Protein 2GHJ (pdb70)

Radius of gyration: 25.52 Å; Cα contacts (8 Å, |Δi|>4): 376; chains: 4; bounding box: 61×66×70 Å

Solvent-accessible surface area: 22810 Å² total

Organism: Aquifex aeolicus (strain VF5) (NCBI:txid224324)

Foldseek 3Di:
DCQVDDPDPDPVSVVVNVVCVVVVVVVVVVVVVVVVVVVVLQVQLQVLCVVVPGGSVLLVVQLVLLPHDDDSVRLSVCPPDVVVNVVSSVSSVVSVPDD/DVVVVVVVVVCVVVVVVVVVCVVDDDDDVVVLQVLQQVLLVVVPDGSVLLLVLLCVVPDHDDSVVLSCCPPDVVVNVVSSVVSVVSVVVD/DLAPDDNDPDPCNVVVVVVVVVVVVVVVVVVVVVVVVVVVLQVQLQVLCVVVPDGSVLLVVLCVLLVHDDDSNRLSCCPPCVPVNVVSSVNSVVSPDDD/DVVVVVVVVVVCVVVVVVVVCVVDDDDDVVVLLVQLQVLLVVVPDGSVLQVVLVCVVPDDDDSVVLSCVVPCVPVNVVSSQVSCVSVPND

Sequence (378 aa):
LAKGYRGQRSRSYRRAKEAVRALYYQYRDRKLRKREFRRLWIARINAAVRAYGLNYSTFINGLKKAGIELDRKILADAVRDPQAFEQVVNKVKEALQVQSRSYRRAKEAVRALYYQYRDRKLRKREFRRLWIARINAAVRAYGLNYSTFINGLKKAGIELDRKILADAVRDPQAFEQVVNKVKEALQVQLAKGYRGQRSRSYRRAKEAVRALYYQYRDRKLRKREFRRLWIARINAAVRAYGLNYSTFINGLKKAGIELDRKILADAVRDPQAFEQVVNKVKEALQVQSRSYRRAKEAVRALYYQYRDRKLRKREFRRLWIARINAAVRAYGLNYSTFINGLKKAGIELDRKILADAVRDPQAFEQVVNKVKEALQVQ

InterPro domains:
  IPR005813 Large ribosomal subunit protein bL20 [MF_00382] (1-113)
  IPR005813 Large ribosomal subunit protein bL20 [PF00453] (4-106)
  IPR005813 Large ribosomal subunit protein bL20 [PR00062] (10-39)
  IPR005813 Large ribosomal subunit protein bL20 [PR00062] (40-69)
  IPR005813 Large ribosomal subunit protein bL20 [PR00062] (73-99)
  IPR005813 Large ribosomal subunit protein bL20 [PTHR10986] (2-115)
  IPR005813 Large ribosomal subunit protein bL20 [TIGR01032] (2-112)
  IPR005813 Large ribosomal subunit protein bL20 [cd07026] (5-109)
  IPR035566 Ribosomal protein bL20, C-terminal [G3DSA:1.10.1900.20] (54-118)
  IPR035566 Ribosomal protein bL20, C-terminal [SSF74731] (4-115)
  IPR049946 Large ribosomal subunit protein bL20, conserved site [PS00937] (52-68)

B-factor: mean 54.05, std 35.78, range [1.54, 199.48]

Nearest PDB structures (foldseek):
  2ghj-assembly2_B  TM=1.011E+00  e=3.343E-12  Aquifex aeolicus
  7rqa-assembly2_2U  TM=6.487E-01  e=1.430E-06  Thermus thermophilus HB8
  6spd-assembly1_Q  TM=6.937E-01  e=5.261E-06  Pseudomonas aeruginosa
  6zs9-assembly1_XR  TM=6.949E-01  e=4.581E-04  Homo sapiens
  7of7-assembly1_R  TM=6.935E-01  e=2.769E-03  Homo sapiens

Secondary structure (DSSP, 8-state):
--SSS-----HHHHHHHHH--HHHHHHHHHHHHHHHHHHHHHHHHHHHHHTTT--HHHHHHHHTTTT----HHHHH---S-HHHHHHHHHHHHHHHS--/-HHHHHHHHH--HHHHHHHHHTTT----HHHHHHHHHHHHHTTT--HHHHHHHHTTTSS---HHHHH---S-HHHHHHHHHHHHHHHHT-/--SSS---SSHHHHHHHHH--HHHHHHHHHHHHHHHHHHHHHHHHHHHHTTTT--HHHHHHHHHHTT----HHHHH---S-HHHHHHHHHHHHHHH---/-HHHHHHHHH--HHHHHHHHHHHH----HHHHHHHHHHHHHTTT--HHHHHHHHGGGSSPPPHHHHH---S-HHHHHHHHHHHHHHHS--

Structure (mmCIF, N/CA/C/O backbone):
data_2GHJ
#
_entry.id   2GHJ
#
_cell.length_a   44.914
_cell.length_b   45.217
_cell.length_c   67.060
_cell.angle_alpha   104.06
_cell.angle_beta   106.20
_cell.angle_gamma   97.76
#
_symmetry.space_group_name_H-M   'P 1'
#
loop_
_entity.id
_entity.type
_entity.pdbx_description
1 polymer '50S ribosomal protein L20'
2 non-polymer 'SULFATE ION'
3 water water
#
loop_
_atom_site.group_PDB
_atom_site.id
_atom_site.type_symbol
_atom_site.label_atom_id
_atom_site.label_alt_id
_atom_site.label_comp_id
_atom_site.label_asym_id
_atom_site.label_entity_id
_atom_site.label_seq_id
_atom_site.pdbx_PDB_ins_code
_atom_site.Cartn_x
_atom_site.Cartn_y
_atom_site.Cartn_z
_atom_site.occupancy
_atom_site.B_iso_or_equiv
_atom_site.auth_seq_id
_atom_site.auth_comp_id
_atom_site.auth_asym_id
_atom_site.auth_atom_id
_atom_site.pdbx_PDB_model_num
ATOM 1 N N . LEU A 1 18 ? 52.483 41.679 0.765 1.00 108.89 18 LEU A N 1
ATOM 2 C CA . LEU A 1 18 ? 51.621 40.487 0.516 1.00 108.89 18 LEU A CA 1
ATOM 3 C C . LEU A 1 18 ? 50.907 40.078 1.796 1.00 108.89 18 LEU A C 1
ATOM 4 O O . LEU A 1 18 ? 51.538 39.658 2.769 1.00 108.89 18 LEU A O 1
ATOM 9 N N . ALA A 1 19 ? 49.587 40.205 1.798 1.00 113.54 19 ALA A N 1
ATOM 10 C CA . ALA A 1 19 ? 48.817 39.848 2.973 1.00 113.54 19 ALA A CA 1
ATOM 11 C C . ALA A 1 19 ? 47.454 39.289 2.605 1.00 113.54 19 ALA A C 1
ATOM 12 O O . ALA A 1 19 ? 46.746 38.767 3.455 1.00 113.54 19 ALA A O 1
ATOM 14 N N . LYS A 1 20 ? 47.084 39.395 1.335 1.00 133.06 20 LYS A N 1
ATOM 15 C CA . LYS A 1 20 ? 45.789 38.892 0.897 1.00 133.06 20 LYS A CA 1
ATOM 16 C C . LYS A 1 20 ? 45.963 37.895 -0.245 1.00 133.06 20 LYS A C 1
ATOM 17 O O . LYS A 1 20 ? 45.076 37.089 -0.529 1.00 133.06 20 LYS A O 1
ATOM 23 N N . GLY A 1 21 ? 47.117 37.955 -0.897 1.00 73.75 21 GLY A N 1
ATOM 24 C CA . GLY A 1 21 ? 47.395 37.029 -1.973 1.00 73.75 21 GLY A CA 1
ATOM 25 C C . GLY A 1 21 ? 48.015 35.780 -1.376 1.00 73.75 21 GLY A C 1
ATOM 26 O O . GLY A 1 21 ? 47.586 34.664 -1.669 1.00 73.75 21 GLY A O 1
ATOM 27 N N . TYR A 1 22 ? 49.020 35.974 -0.523 1.00 129.36 22 TYR A N 1
ATOM 28 C CA . TYR A 1 22 ? 49.712 34.870 0.138 1.00 129.36 22 TYR A CA 1
ATOM 29 C C . TYR A 1 22 ? 50.230 35.319 1.507 1.00 129.36 22 TYR A C 1
ATOM 30 O O . TYR A 1 22 ? 50.338 36.516 1.771 1.00 129.36 22 TYR A O 1
ATOM 39 N N . ARG A 1 23 ? 50.545 34.352 2.367 1.00 187.69 23 ARG A N 1
ATOM 40 C CA . ARG A 1 23 ? 51.056 34.615 3.714 1.00 187.69 23 ARG A CA 1
ATOM 41 C C . ARG A 1 23 ? 50.013 35.337 4.569 1.00 187.69 23 ARG A C 1
ATOM 42 O O . ARG A 1 23 ? 49.840 36.553 4.460 1.00 187.69 23 ARG A O 1
ATOM 50 N N . GLY A 1 24 ? 49.329 34.582 5.425 1.00 114.63 24 GLY A N 1
ATOM 51 C CA . GLY A 1 24 ? 48.303 35.160 6.277 1.00 114.63 24 GLY A CA 1
ATOM 52 C C . GLY A 1 24 ? 48.824 35.831 7.532 1.00 114.63 24 GLY A C 1
ATOM 53 O O . GLY A 1 24 ? 48.846 35.225 8.605 1.00 114.63 24 GLY A O 1
ATOM 54 N N . GLN A 1 25 ? 49.232 37.090 7.397 1.00 194.85 25 GLN A N 1
ATOM 55 C CA . GLN A 1 25 ? 49.760 37.872 8.512 1.00 194.85 25 GLN A CA 1
ATOM 56 C C . GLN A 1 25 ? 48.919 37.735 9.782 1.00 194.85 25 GLN A C 1
ATOM 57 O O . GLN A 1 25 ? 47.719 37.474 9.718 1.00 194.85 25 GLN A O 1
ATOM 63 N N . ARG A 1 26 ? 49.561 37.906 10.935 1.00 128.01 26 ARG A N 1
ATOM 64 C CA . ARG A 1 26 ? 48.870 37.852 12.220 1.00 128.01 26 ARG A CA 1
ATOM 65 C C . ARG A 1 26 ? 48.482 39.302 12.487 1.00 128.01 26 ARG A C 1
ATOM 66 O O . ARG A 1 26 ? 48.078 39.676 13.590 1.00 128.01 26 ARG A O 1
ATOM 74 N N . SER A 1 27 ? 48.627 40.100 11.433 1.00 114.50 27 SER A N 1
ATOM 75 C CA . SER A 1 27 ? 48.328 41.526 11.425 1.00 114.50 27 SER A CA 1
ATOM 76 C C . SER A 1 27 ? 46.885 41.812 11.834 1.00 114.50 27 SER A C 1
ATOM 77 O O . SER A 1 27 ? 45.992 40.988 11.641 1.00 114.50 27 SER A O 1
ATOM 80 N N . ARG A 1 28 ? 46.667 42.990 12.404 1.00 93.95 28 ARG A N 1
ATOM 81 C CA . ARG A 1 28 ? 45.341 43.405 12.849 1.00 93.95 28 ARG A CA 1
ATOM 82 C C . ARG A 1 28 ? 44.464 43.746 11.645 1.00 93.95 28 ARG A C 1
ATOM 83 O O . ARG A 1 28 ? 43.263 43.464 11.626 1.00 93.95 28 ARG A O 1
ATOM 91 N N . SER A 1 29 ? 45.086 44.358 10.643 1.00 99.27 29 SER A N 1
ATOM 92 C CA . SER A 1 29 ? 44.400 44.758 9.425 1.00 99.27 29 SER A CA 1
ATOM 93 C C . SER A 1 29 ? 44.080 43.548 8.556 1.00 99.27 29 SER A C 1
ATOM 94 O O . SER A 1 29 ? 43.011 43.471 7.951 1.00 99.27 29 SER A O 1
ATOM 97 N N . TYR A 1 30 ? 45.017 42.607 8.498 1.00 80.43 30 TYR A N 1
ATOM 98 C CA . TYR A 1 30 ? 44.852 41.390 7.708 1.00 80.43 30 TYR A CA 1
ATOM 99 C C . TYR A 1 30 ? 43.527 40.711 8.022 1.00 80.43 30 TYR A C 1
ATOM 100 O O . TYR A 1 30 ? 42.679 40.545 7.145 1.00 80.43 30 TYR A O 1
ATOM 109 N N . ARG A 1 31 ? 43.370 40.313 9.280 1.00 59.04 31 ARG A N 1
ATOM 110 C CA . ARG A 1 31 ? 42.169 39.630 9.755 1.00 58.24 31 ARG A CA 1
ATOM 111 C C . ARG A 1 31 ? 40.886 40.268 9.224 1.00 55.94 31 ARG A C 1
ATOM 112 O O . ARG A 1 31 ? 39.921 39.572 8.916 1.00 55.78 31 ARG A O 1
ATOM 120 N N . ARG A 1 32 ? 40.890 41.591 9.102 1.00 72.00 32 ARG A N 1
ATOM 121 C CA . ARG A 1 32 ? 39.722 42.322 8.619 1.00 69.27 32 ARG A CA 1
ATOM 122 C C . ARG A 1 32 ? 39.527 42.203 7.104 1.00 66.65 32 ARG A C 1
ATOM 123 O O . ARG A 1 32 ? 38.414 41.963 6.637 1.00 65.81 32 ARG A O 1
ATOM 131 N N . ALA A 1 33 ? 40.611 42.374 6.347 1.00 51.21 33 ALA A N 1
ATOM 132 C CA . ALA A 1 33 ? 40.568 42.284 4.890 1.00 50.05 33 ALA A CA 1
ATOM 133 C C . ALA A 1 33 ? 40.179 40.878 4.438 1.00 48.31 33 ALA A C 1
ATOM 134 O O . ALA A 1 33 ? 39.349 40.714 3.540 1.00 46.17 33 ALA A O 1
ATOM 136 N N . LYS A 1 34 ? 40.779 39.866 5.056 1.00 36.71 34 LYS A N 1
ATOM 137 C CA . LYS A 1 34 ? 40.455 38.497 4.701 1.00 35.83 34 LYS A CA 1
ATOM 138 C C . LYS A 1 34 ? 38.972 38.239 4.925 1.00 35.16 34 LYS A C 1
ATOM 139 O O . LYS A 1 34 ? 38.334 37.561 4.125 1.00 36.47 34 LYS A O 1
ATOM 145 N N . GLU A 1 35 ? 38.422 38.779 6.007 1.00 33.67 35 GLU A N 1
ATOM 146 C CA . GLU A 1 35 ? 37.003 38.601 6.311 1.00 32.38 35 GLU A CA 1
ATOM 147 C C . GLU A 1 35 ? 36.133 39.189 5.198 1.00 29.37 35 GLU A C 1
ATOM 148 O O . GLU A 1 35 ? 35.084 38.641 4.855 1.00 27.49 35 GLU A O 1
ATOM 154 N N . ALA A 1 36 ? 36.568 40.315 4.645 1.00 25.71 36 ALA A N 1
ATOM 155 C CA . ALA A 1 36 ? 35.852 40.961 3.555 1.00 23.81 36 ALA A CA 1
ATOM 156 C C . ALA A 1 36 ? 35.918 40.060 2.291 1.00 22.43 36 ALA A C 1
ATOM 157 O O . ALA A 1 36 ? 34.919 39.867 1.587 1.00 20.68 36 ALA A O 1
ATOM 159 N N . VAL A 1 37 ? 37.106 39.522 2.018 1.00 18.90 37 VAL A N 1
ATOM 160 C CA . VAL A 1 37 ? 37.319 38.642 0.885 1.00 20.13 37 VAL A CA 1
ATOM 161 C C . VAL A 1 37 ? 36.405 37.421 0.999 1.00 21.84 37 VAL A C 1
ATOM 162 O O . VAL A 1 37 ? 35.803 36.973 0.016 1.00 21.89 37 VAL A O 1
ATOM 174 N N . ARG A 1 39 ? 33.558 37.234 2.522 1.00 34.01 39 ARG A N 1
ATOM 175 C CA . ARG A 1 39 ? 32.163 37.600 2.337 1.00 34.84 39 ARG A CA 1
ATOM 176 C C . ARG A 1 39 ? 31.856 37.873 0.864 1.00 35.33 39 ARG A C 1
ATOM 177 O O . ARG A 1 39 ? 30.726 37.681 0.422 1.00 35.90 39 ARG A O 1
ATOM 185 N N . ALA A 1 40 ? 32.850 38.313 0.097 1.00 34.92 40 ALA A N 1
ATOM 186 C CA . ALA A 1 40 ? 32.608 38.549 -1.321 1.00 33.12 40 ALA A CA 1
ATOM 187 C C . ALA A 1 40 ? 32.356 37.175 -1.906 1.00 33.29 40 ALA A C 1
ATOM 188 O O . ALA A 1 40 ? 31.316 36.934 -2.511 1.00 33.38 40 ALA A O 1
ATOM 190 N N . LEU A 1 41 ? 33.313 36.273 -1.688 1.00 27.52 41 LEU A N 1
ATOM 191 C CA . LEU A 1 41 ? 33.233 34.902 -2.183 1.00 23.62 41 LEU A CA 1
ATOM 192 C C . LEU A 1 41 ? 31.894 34.228 -1.904 1.00 23.85 41 LEU A C 1
ATOM 193 O O . LEU A 1 41 ? 31.271 33.713 -2.824 1.00 25.06 41 LEU A O 1
ATOM 198 N N . TYR A 1 42 ? 31.445 34.235 -0.653 1.00 24.14 42 TYR A N 1
ATOM 199 C CA . TYR A 1 42 ? 30.182 33.597 -0.294 1.00 27.05 42 TYR A CA 1
ATOM 200 C C . TYR A 1 42 ? 28.971 34.120 -1.050 1.00 30.06 42 TYR A C 1
ATOM 201 O O . TYR A 1 42 ? 28.237 33.355 -1.690 1.00 31.39 42 TYR A O 1
ATOM 210 N N . TYR A 1 43 ? 28.744 35.422 -0.960 1.00 32.03 43 TYR A N 1
ATOM 211 C CA . TYR A 1 43 ? 27.596 36.010 -1.625 1.00 34.96 43 TYR A CA 1
ATOM 212 C C . TYR A 1 43 ? 27.564 35.709 -3.110 1.00 34.07 43 TYR A C 1
ATOM 213 O O . TYR A 1 43 ? 26.525 35.335 -3.637 1.00 35.54 43 TYR A O 1
ATOM 222 N N . GLN A 1 44 ? 28.697 35.837 -3.781 1.00 35.47 44 GLN A N 1
ATOM 223 C CA . GLN A 1 44 ? 28.743 35.531 -5.200 1.00 36.34 44 GLN A CA 1
ATOM 224 C C . GLN A 1 44 ? 28.423 34.052 -5.445 1.00 37.37 44 GLN A C 1
ATOM 225 O O . GLN A 1 44 ? 27.497 33.720 -6.179 1.00 37.94 44 GLN A O 1
ATOM 231 N N . TYR A 1 45 ? 29.188 33.166 -4.827 1.00 29.56 45 TYR A N 1
ATOM 232 C CA . TYR A 1 45 ? 28.960 31.742 -4.981 1.00 30.21 45 TYR A CA 1
ATOM 233 C C . TYR A 1 45 ? 27.484 31.374 -4.833 1.00 32.44 45 TYR A C 1
ATOM 234 O O . TYR A 1 45 ? 26.972 30.523 -5.541 1.00 32.71 45 TYR A O 1
ATOM 243 N N . ARG A 1 46 ? 26.799 32.019 -3.904 1.00 37.06 46 ARG A N 1
ATOM 244 C CA . ARG A 1 46 ? 25.398 31.718 -3.653 1.00 39.95 46 ARG A CA 1
ATOM 245 C C . ARG A 1 46 ? 24.474 32.201 -4.759 1.00 39.79 46 ARG A C 1
ATOM 246 O O . ARG A 1 46 ? 23.514 31.529 -5.116 1.00 39.03 46 ARG A O 1
ATOM 254 N N . ASP A 1 47 ? 24.751 33.382 -5.291 1.00 46.20 47 ASP A N 1
ATOM 255 C CA . ASP A 1 47 ? 23.923 33.919 -6.354 1.00 47.90 47 ASP A CA 1
ATOM 256 C C . ASP A 1 47 ? 24.044 33.021 -7.568 1.00 48.24 47 ASP A C 1
ATOM 257 O O . ASP A 1 47 ? 23.065 32.774 -8.268 1.00 48.20 47 ASP A O 1
ATOM 262 N N . ARG A 1 48 ? 25.251 32.526 -7.805 1.00 47.02 48 ARG A N 1
ATOM 263 C CA . ARG A 1 48 ? 25.490 31.667 -8.940 1.00 45.80 48 ARG A CA 1
ATOM 264 C C . ARG A 1 48 ? 24.617 30.425 -8.822 1.00 44.58 48 ARG A C 1
ATOM 265 O O . ARG A 1 48 ? 23.821 30.130 -9.705 1.00 45.17 48 ARG A O 1
ATOM 273 N N . LYS A 1 49 ? 24.757 29.709 -7.714 1.00 35.66 49 LYS A N 1
ATOM 274 C CA . LYS A 1 49 ? 23.999 28.487 -7.480 1.00 33.90 49 LYS A CA 1
ATOM 275 C C . LYS A 1 49 ? 22.484 28.669 -7.557 1.00 33.45 49 LYS A C 1
ATOM 276 O O . LYS A 1 49 ? 21.782 27.832 -8.121 1.00 33.66 49 LYS A O 1
ATOM 282 N N . LEU A 1 50 ? 21.981 29.746 -6.968 1.00 46.86 50 LEU A N 1
ATOM 283 C CA . LEU A 1 50 ? 20.548 30.007 -6.978 1.00 47.08 50 LEU A CA 1
ATOM 284 C C . LEU A 1 50 ? 20.053 30.390 -8.362 1.00 48.56 50 LEU A C 1
ATOM 285 O O . LEU A 1 50 ? 18.974 29.974 -8.775 1.00 49.04 50 LEU A O 1
ATOM 290 N N . ARG A 1 51 ? 20.837 31.191 -9.072 1.00 43.98 51 ARG A N 1
ATOM 291 C CA . ARG A 1 51 ? 20.476 31.602 -10.422 1.00 44.29 51 ARG A CA 1
ATO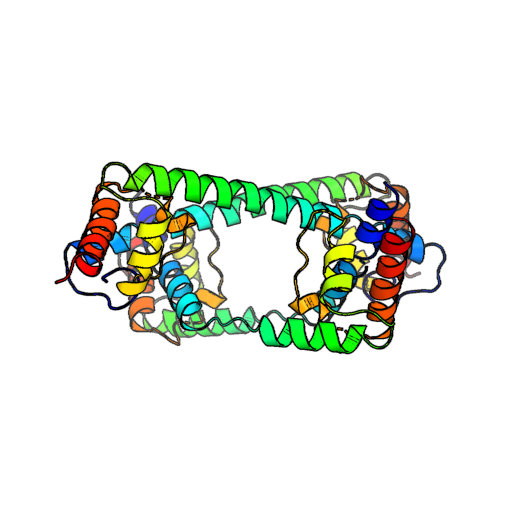M 292 C C . ARG A 1 51 ? 20.385 30.336 -11.272 1.00 44.66 51 ARG A C 1
ATOM 293 O O . ARG A 1 51 ? 19.454 30.150 -12.050 1.00 44.87 51 ARG A O 1
ATOM 301 N N . LYS A 1 52 ? 21.365 29.461 -11.081 1.00 23.97 52 LYS A N 1
ATOM 302 C CA . LYS A 1 52 ? 21.467 28.194 -11.789 1.00 25.11 52 LYS A CA 1
ATOM 303 C C . LYS A 1 52 ? 20.347 27.221 -11.425 1.00 25.26 52 LYS A C 1
ATOM 304 O O . LYS A 1 52 ? 20.033 26.314 -12.187 1.00 25.68 52 LYS A O 1
ATOM 310 N N . ARG A 1 53 ? 19.749 27.401 -10.262 1.00 29.26 53 ARG A N 1
ATOM 311 C CA . ARG A 1 53 ? 18.689 26.515 -9.845 1.00 31.54 53 ARG A CA 1
ATOM 312 C C . ARG A 1 53 ? 17.414 26.962 -10.530 1.00 31.93 53 ARG A C 1
ATOM 313 O O . ARG A 1 53 ? 16.588 26.135 -10.910 1.00 31.05 53 ARG A O 1
ATOM 321 N N . GLU A 1 54 ? 17.255 28.275 -10.679 1.00 56.27 54 GLU A N 1
ATOM 322 C CA . GLU A 1 54 ? 16.075 28.839 -11.324 1.00 56.38 54 GLU A CA 1
ATOM 323 C C . GLU A 1 54 ? 15.942 28.329 -12.763 1.00 55.70 54 GLU A C 1
ATOM 324 O O . GLU A 1 54 ? 14.833 28.039 -13.213 1.00 56.74 54 GLU A O 1
ATOM 330 N N . PHE A 1 55 ? 17.071 28.225 -13.473 1.00 37.86 55 PHE A N 1
ATOM 331 C CA . PHE A 1 55 ? 17.098 27.750 -14.851 1.00 36.14 55 PHE A CA 1
ATOM 332 C C . PHE A 1 55 ? 16.769 26.275 -14.967 1.00 36.38 55 PHE A C 1
ATOM 333 O O . PHE A 1 55 ? 15.833 25.897 -15.670 1.00 38.51 55 PHE A O 1
ATOM 341 N N . ARG A 1 56 ? 17.542 25.438 -14.291 1.00 39.24 56 ARG A N 1
ATOM 342 C CA . ARG A 1 56 ? 17.298 24.005 -14.314 1.00 39.85 56 ARG A CA 1
ATOM 343 C C . ARG A 1 56 ? 15.805 23.787 -14.059 1.00 39.30 56 ARG A C 1
ATOM 344 O O . ARG A 1 56 ? 15.207 22.842 -14.560 1.00 39.16 56 ARG A O 1
ATOM 352 N N . ARG A 1 57 ? 15.202 24.681 -13.281 1.00 43.24 57 ARG A N 1
ATOM 353 C CA . ARG A 1 57 ? 13.783 24.585 -12.971 1.00 42.11 57 ARG A CA 1
ATOM 354 C C . ARG A 1 57 ? 12.924 24.795 -14.206 1.00 40.40 57 ARG A C 1
ATOM 355 O O . ARG A 1 57 ? 11.996 24.035 -14.440 1.00 39.83 57 ARG A O 1
ATOM 363 N N . LEU A 1 58 ? 13.222 25.824 -14.991 1.00 53.09 58 LEU A N 1
ATOM 364 C CA . LEU A 1 58 ? 12.441 26.093 -16.192 1.00 51.76 58 LEU A CA 1
ATOM 365 C C . LEU A 1 58 ? 12.713 25.066 -17.276 1.00 51.08 58 LEU A C 1
ATOM 366 O O . LEU A 1 58 ? 11.822 24.697 -18.028 1.00 50.62 58 LEU A O 1
ATOM 371 N N . TRP A 1 59 ? 13.952 24.610 -17.354 1.00 32.82 59 TRP A N 1
ATOM 372 C CA . TRP A 1 59 ? 14.329 23.628 -18.349 1.00 31.34 59 TRP A CA 1
ATOM 373 C C . TRP A 1 59 ? 13.468 22.387 -18.286 1.00 29.97 59 TRP A C 1
ATOM 374 O O . TRP A 1 59 ? 13.072 21.836 -19.308 1.00 29.41 59 TRP A O 1
ATOM 385 N N . ILE A 1 60 ? 13.204 21.934 -17.075 1.00 41.39 60 ILE A N 1
ATOM 386 C CA . ILE A 1 60 ? 12.427 20.734 -16.890 1.00 41.46 60 ILE A CA 1
ATOM 387 C C . ILE A 1 60 ? 10.938 21.011 -17.062 1.00 41.66 60 ILE A C 1
ATOM 388 O O . ILE A 1 60 ? 10.216 20.197 -17.624 1.00 41.34 60 ILE A O 1
ATOM 393 N N . ALA A 1 61 ? 10.492 22.176 -16.604 1.00 38.60 61 ALA A N 1
ATOM 394 C CA . ALA A 1 61 ? 9.088 22.565 -16.720 1.00 38.40 61 ALA A CA 1
ATOM 395 C C . ALA A 1 61 ? 8.712 22.641 -18.197 1.00 38.89 61 ALA A C 1
ATOM 396 O O . ALA A 1 61 ? 7.646 22.196 -18.612 1.00 39.34 61 ALA A O 1
ATOM 398 N N . ARG A 1 62 ? 9.603 23.228 -18.979 1.00 37.99 62 ARG A N 1
ATOM 399 C CA . ARG A 1 62 ? 9.399 23.380 -20.403 1.00 39.01 62 ARG A CA 1
ATOM 400 C C . ARG A 1 62 ? 9.484 22.046 -21.153 1.00 39.57 62 ARG A C 1
ATOM 401 O O . ARG A 1 62 ? 8.627 21.760 -21.980 1.00 41.13 62 ARG A O 1
ATOM 409 N N . ILE A 1 63 ? 10.512 21.242 -20.882 1.00 31.15 63 ILE A N 1
ATOM 410 C CA . ILE A 1 63 ? 10.662 19.950 -21.546 1.00 29.62 63 ILE A CA 1
ATOM 411 C C . ILE A 1 63 ? 9.466 19.031 -21.278 1.00 30.51 63 ILE A C 1
ATOM 412 O O . ILE A 1 63 ? 8.947 18.408 -22.196 1.00 30.87 63 ILE A O 1
ATOM 417 N N . ASN A 1 64 ? 9.033 18.944 -20.026 1.00 37.60 64 ASN A N 1
ATOM 418 C CA . ASN A 1 64 ? 7.883 18.111 -19.666 1.00 37.98 64 ASN A CA 1
ATOM 419 C C . ASN A 1 64 ? 6.694 18.560 -20.529 1.00 38.80 64 ASN A C 1
ATOM 420 O O . ASN A 1 64 ? 6.080 17.760 -21.232 1.00 41.05 64 ASN A O 1
ATOM 425 N N . ALA A 1 65 ? 6.398 19.852 -20.474 1.00 32.62 65 ALA A N 1
ATOM 426 C CA . ALA A 1 65 ? 5.312 20.479 -21.226 1.00 32.75 65 ALA A CA 1
ATOM 427 C C . ALA A 1 65 ? 5.358 20.229 -22.737 1.00 33.34 65 ALA A C 1
ATOM 428 O O . ALA A 1 65 ? 4.330 20.209 -23.411 1.00 33.59 65 ALA A O 1
ATOM 430 N N . ALA A 1 66 ? 6.558 20.060 -23.266 1.00 36.00 66 ALA A N 1
ATOM 431 C CA . ALA A 1 66 ? 6.729 19.841 -24.685 1.00 35.44 66 ALA A CA 1
ATOM 432 C C . ALA A 1 66 ? 6.379 18.420 -25.111 1.00 35.77 66 ALA A C 1
ATOM 433 O O . ALA A 1 66 ? 5.753 18.217 -26.151 1.00 34.24 66 ALA A O 1
ATOM 435 N N . VAL A 1 67 ? 6.775 17.434 -24.315 1.00 27.04 67 VAL A N 1
ATOM 436 C CA . VAL A 1 67 ? 6.483 16.056 -24.672 1.00 25.33 67 VAL A CA 1
ATOM 437 C C . VAL A 1 67 ? 5.093 15.605 -24.246 1.00 27.64 67 VAL A C 1
ATOM 438 O O . VAL A 1 67 ? 4.722 14.460 -24.463 1.00 26.51 67 VAL A O 1
ATOM 442 N N . ARG A 1 68 ? 4.320 16.498 -23.642 1.00 43.39 68 ARG A N 1
ATOM 443 C CA . ARG A 1 68 ? 2.975 16.142 -23.212 1.00 45.89 68 ARG A CA 1
ATOM 444 C C . ARG A 1 68 ? 2.161 15.742 -24.443 1.00 45.94 68 ARG A C 1
ATOM 445 O O . ARG A 1 68 ? 1.676 14.612 -24.538 1.00 47.36 68 ARG A O 1
ATOM 453 N N . ALA A 1 69 ? 2.027 16.666 -25.389 1.00 38.80 69 ALA A N 1
ATOM 454 C CA . ALA A 1 69 ? 1.280 16.408 -26.615 1.00 37.54 69 ALA A CA 1
ATOM 455 C C . ALA A 1 69 ? 1.769 15.171 -27.368 1.00 37.16 69 ALA A C 1
ATOM 456 O O . ALA A 1 69 ? 1.094 14.682 -28.273 1.00 37.90 69 ALA A O 1
ATOM 458 N N . TYR A 1 70 ? 2.942 14.665 -27.014 1.00 34.24 70 TYR A N 1
ATOM 459 C CA . TYR A 1 70 ? 3.451 13.492 -27.698 1.00 32.65 70 TYR A CA 1
ATOM 460 C C . TYR A 1 70 ? 3.279 12.204 -26.890 1.00 33.61 70 TYR A C 1
ATOM 461 O O . TYR A 1 70 ? 3.817 11.153 -27.269 1.00 34.58 70 TYR A O 1
ATOM 470 N N . GLY A 1 71 ? 2.538 12.282 -25.783 1.00 38.04 71 GLY A N 1
ATOM 471 C CA . GLY A 1 71 ? 2.315 11.108 -24.948 1.00 39.36 71 GLY A CA 1
ATOM 472 C C . GLY A 1 71 ? 3.504 10.741 -24.078 1.00 40.25 71 GLY A C 1
ATOM 473 O O . GLY A 1 71 ? 3.865 9.570 -23.931 1.00 38.77 71 GLY A O 1
ATOM 474 N N . LEU A 1 72 ? 4.116 11.762 -23.492 1.00 46.51 72 LEU A N 1
ATOM 475 C CA . LEU A 1 72 ? 5.277 11.573 -22.643 1.00 46.86 72 LEU A CA 1
ATOM 476 C C . LEU A 1 72 ? 5.368 12.666 -21.592 1.00 46.57 72 LEU A C 1
ATOM 477 O O . LEU A 1 72 ? 4.659 13.671 -21.662 1.00 45.69 72 LEU A O 1
ATOM 482 N N . ASN A 1 73 ? 6.223 12.433 -20.599 1.00 26.83 73 ASN A N 1
ATOM 483 C CA . ASN A 1 73 ? 6.483 13.402 -19.536 1.00 27.70 73 ASN A CA 1
ATOM 484 C C . ASN A 1 73 ? 7.998 13.441 -19.393 1.00 27.55 73 ASN A C 1
ATOM 485 O O . ASN A 1 73 ? 8.696 12.513 -19.827 1.00 28.85 73 ASN A O 1
ATOM 490 N N . TYR A 1 74 ? 8.501 14.519 -18.808 1.00 31.34 74 TYR A N 1
ATOM 491 C CA . TYR A 1 74 ? 9.931 14.705 -18.639 1.00 33.02 74 TYR A CA 1
ATOM 492 C C . TYR A 1 74 ? 10.680 13.443 -18.230 1.00 32.91 74 TYR A C 1
ATOM 493 O O . TYR A 1 74 ? 11.753 13.144 -18.765 1.00 33.82 74 TYR A O 1
ATOM 502 N N . SER A 1 75 ? 10.110 12.704 -17.286 1.00 32.78 75 SER A N 1
ATOM 503 C CA . SER A 1 75 ? 10.726 11.477 -16.767 1.00 32.23 75 SER A CA 1
ATOM 504 C C . SER A 1 75 ? 10.957 10.396 -17.812 1.00 31.07 75 SER A C 1
ATOM 505 O O . SER A 1 75 ? 12.045 9.830 -17.890 1.00 31.04 75 SER A O 1
ATOM 508 N N . THR A 1 76 ? 9.939 10.123 -18.621 1.00 48.81 76 THR A N 1
ATOM 509 C CA . THR A 1 76 ? 10.027 9.099 -19.657 1.00 47.86 76 THR A CA 1
ATOM 510 C C . THR A 1 76 ? 10.891 9.515 -20.848 1.00 46.56 76 THR A C 1
ATOM 511 O O . THR A 1 76 ? 11.507 8.673 -21.497 1.00 46.04 76 THR A O 1
ATOM 515 N N . PHE A 1 77 ? 10.927 10.812 -21.134 1.00 21.07 77 PHE A N 1
ATOM 516 C CA . PHE A 1 77 ? 11.705 11.335 -22.254 1.00 20.78 77 PHE A CA 1
ATOM 517 C C . PHE A 1 77 ? 13.198 11.220 -21.968 1.00 21.91 77 PHE A C 1
ATOM 518 O O . PHE A 1 77 ? 14.023 11.033 -22.872 1.00 19.75 77 PHE A O 1
ATOM 526 N N . ILE A 1 78 ? 13.542 11.330 -20.696 1.00 35.18 78 ILE A N 1
ATOM 527 C CA . ILE A 1 78 ? 14.929 11.247 -20.301 1.00 36.58 78 ILE A CA 1
ATOM 528 C C . ILE A 1 78 ? 15.390 9.807 -20.265 1.00 38.00 78 ILE A C 1
ATOM 529 O O . ILE A 1 78 ? 16.356 9.440 -20.931 1.00 37.61 78 ILE A O 1
ATOM 534 N N . ASN A 1 79 ? 14.699 8.981 -19.497 1.00 58.02 79 ASN A N 1
ATOM 535 C CA . ASN A 1 79 ? 15.090 7.587 -19.415 1.00 60.84 79 ASN A CA 1
ATOM 536 C C . ASN A 1 79 ? 14.937 6.870 -20.755 1.00 61.02 79 ASN A C 1
ATOM 537 O O . ASN A 1 79 ? 15.294 5.700 -20.882 1.00 61.08 79 ASN A O 1
ATOM 542 N N . GLY A 1 80 ? 14.417 7.586 -21.752 1.00 40.06 80 GLY A N 1
ATOM 543 C CA . GLY A 1 80 ? 14.249 7.021 -23.080 1.00 38.17 80 GLY A CA 1
ATOM 544 C C . GLY A 1 80 ? 15.400 7.487 -23.952 1.00 38.19 80 GLY A C 1
ATOM 545 O O . GLY A 1 80 ? 15.963 6.724 -24.741 1.00 37.08 80 GLY A O 1
ATOM 546 N N . LEU A 1 81 ? 15.754 8.759 -23.802 1.00 29.26 81 LEU A N 1
ATOM 547 C CA . LEU A 1 81 ? 16.858 9.337 -24.554 1.00 31.29 81 LEU A CA 1
ATOM 548 C C . LEU A 1 81 ? 18.149 8.570 -24.302 1.00 32.12 81 LEU A C 1
ATOM 549 O O . LEU A 1 81 ? 18.954 8.377 -25.213 1.00 32.25 81 LEU A O 1
ATOM 554 N N . LYS A 1 82 ? 18.334 8.150 -23.052 1.00 60.79 82 LYS A N 1
ATOM 555 C CA . LYS A 1 82 ? 19.528 7.424 -22.627 1.00 63.35 82 LYS A CA 1
ATOM 556 C C . LYS A 1 82 ? 19.662 6.023 -23.195 1.00 63.41 82 LYS A C 1
ATOM 557 O O . LYS A 1 82 ? 20.770 5.520 -23.366 1.00 63.60 82 LYS A O 1
ATOM 563 N N . LYS A 1 83 ? 18.533 5.395 -23.492 1.00 69.35 83 LYS A N 1
ATOM 564 C CA . LYS A 1 83 ? 18.549 4.047 -24.037 1.00 69.34 83 LYS A CA 1
ATOM 565 C C . LYS A 1 83 ? 18.587 4.081 -25.555 1.00 70.13 83 LYS A C 1
ATOM 566 O O . LYS A 1 83 ? 18.512 3.049 -26.214 1.00 71.12 83 LYS A O 1
ATOM 572 N N . ALA A 1 84 ? 18.714 5.282 -26.104 1.00 53.79 84 ALA A N 1
ATOM 573 C CA . ALA A 1 84 ? 18.772 5.463 -27.547 1.00 53.36 84 ALA A CA 1
ATOM 574 C C . ALA A 1 84 ? 20.150 5.979 -27.944 1.00 53.25 84 ALA A C 1
ATOM 575 O O . ALA A 1 84 ? 20.462 6.094 -29.133 1.00 52.21 84 ALA A O 1
ATOM 577 N N . GLY A 1 85 ? 20.966 6.291 -26.936 1.00 67.82 85 GLY A N 1
ATOM 578 C CA . GLY A 1 85 ? 22.309 6.793 -27.179 1.00 68.17 85 GLY A CA 1
ATOM 579 C C . GLY A 1 85 ? 22.376 8.248 -27.616 1.00 68.72 85 GLY A C 1
ATOM 580 O O . GLY A 1 85 ? 23.245 8.631 -28.405 1.00 69.93 85 GLY A O 1
ATOM 581 N N . ILE A 1 86 ? 21.455 9.059 -27.109 1.00 61.79 86 ILE A N 1
ATOM 582 C CA . ILE A 1 86 ? 21.416 10.472 -27.446 1.00 60.26 86 ILE A CA 1
ATOM 583 C C . ILE A 1 86 ? 21.933 11.255 -26.256 1.00 59.32 86 ILE A C 1
ATOM 584 O O . ILE A 1 86 ? 21.337 11.245 -25.177 1.00 60.14 86 ILE A O 1
ATOM 589 N N . GLU A 1 87 ? 23.051 11.935 -26.470 1.00 58.25 87 GLU A N 1
ATOM 590 C CA . GLU A 1 87 ? 23.703 12.696 -25.425 1.00 56.24 87 GLU A CA 1
ATOM 591 C C . GLU A 1 87 ? 23.473 14.198 -25.520 1.00 53.81 87 GLU A C 1
ATOM 592 O O . GLU A 1 87 ? 24.316 14.918 -26.051 1.00 52.51 87 GLU A O 1
ATOM 598 N N . LEU A 1 88 ? 22.350 14.679 -24.995 1.00 39.42 88 LEU A N 1
ATOM 599 C CA . LEU A 1 88 ? 22.068 16.108 -25.039 1.00 39.43 88 LEU A CA 1
ATOM 600 C C . LEU A 1 88 ? 21.624 16.663 -23.680 1.00 40.69 88 LEU A C 1
ATOM 601 O O . LEU A 1 88 ? 20.915 15.999 -22.917 1.00 41.32 88 LEU A O 1
ATOM 606 N N . ASP A 1 89 ? 22.052 17.890 -23.386 1.00 39.01 89 ASP A N 1
ATOM 607 C CA . ASP A 1 89 ? 21.719 18.564 -22.128 1.00 40.43 89 ASP A CA 1
ATOM 608 C C . ASP A 1 89 ? 20.343 19.221 -22.124 1.00 40.91 89 ASP A C 1
ATOM 609 O O . ASP A 1 89 ? 19.808 19.605 -23.165 1.00 40.53 89 ASP A O 1
ATOM 614 N N . ARG A 1 90 ? 19.794 19.369 -20.926 1.00 28.68 90 ARG A N 1
ATOM 615 C CA . ARG A 1 90 ? 18.501 20.011 -20.724 1.00 28.48 90 ARG A CA 1
ATOM 616 C C . ARG A 1 90 ? 18.454 21.433 -21.311 1.00 27.19 90 ARG A C 1
ATOM 617 O O . ARG A 1 90 ? 17.402 21.893 -21.765 1.00 24.94 90 ARG A O 1
ATOM 625 N N . LYS A 1 91 ? 19.573 22.149 -21.293 1.00 58.99 91 LYS A N 1
ATOM 626 C CA . LYS A 1 91 ? 19.540 23.492 -21.849 1.00 58.93 91 LYS A CA 1
ATOM 627 C C . LYS A 1 91 ? 19.460 23.395 -23.357 1.00 56.47 91 LYS A C 1
ATOM 628 O O . LYS A 1 91 ? 18.884 24.266 -24.005 1.00 57.07 91 LYS A O 1
ATOM 634 N N . ILE A 1 92 ? 20.024 22.327 -23.916 1.00 30.02 92 ILE A N 1
ATOM 635 C CA . ILE A 1 92 ? 19.959 22.130 -25.358 1.00 24.86 92 ILE A CA 1
ATOM 636 C C . ILE A 1 92 ? 18.546 21.636 -25.662 1.00 20.93 92 ILE A C 1
ATOM 637 O O . ILE A 1 92 ? 17.883 22.184 -26.546 1.00 17.14 92 ILE A O 1
ATOM 642 N N . LEU A 1 93 ? 18.070 20.631 -24.920 1.00 16.67 93 LEU A N 1
ATOM 643 C CA . LEU A 1 93 ? 16.705 20.138 -25.122 1.00 16.68 93 LEU A CA 1
ATOM 644 C C . LEU A 1 93 ? 15.703 21.298 -25.119 1.00 16.69 93 LEU A C 1
ATOM 645 O O . LEU A 1 93 ? 15.053 21.593 -26.117 1.00 16.81 93 LEU A O 1
ATOM 650 N N . ALA A 1 94 ? 15.593 21.961 -23.984 1.00 24.50 94 ALA A N 1
ATOM 651 C CA . ALA A 1 94 ? 14.675 23.074 -23.842 1.00 23.17 94 ALA A CA 1
ATOM 652 C C . ALA A 1 94 ? 14.778 24.114 -24.952 1.00 23.96 94 ALA A C 1
ATOM 653 O O . ALA A 1 94 ? 13.763 24.668 -25.369 1.00 25.50 94 ALA A O 1
ATOM 655 N N . ASP A 1 95 ? 15.995 24.379 -25.429 1.00 17.24 95 ASP A N 1
ATOM 656 C CA . ASP A 1 95 ? 16.210 25.398 -26.454 1.00 16.80 95 ASP A CA 1
ATOM 657 C C . ASP A 1 95 ? 15.620 25.019 -27.783 1.00 17.96 95 ASP A C 1
ATOM 658 O O . ASP A 1 95 ? 14.921 25.816 -28.418 1.00 17.49 95 ASP A O 1
ATOM 671 N N . ALA A 1 97 ? 13.278 22.884 -28.524 1.00 32.10 97 ALA A N 1
ATOM 672 C CA . ALA A 1 97 ? 11.829 22.857 -28.526 1.00 32.92 97 ALA A CA 1
ATOM 673 C C . ALA A 1 97 ? 11.183 24.166 -28.988 1.00 32.77 97 ALA A C 1
ATOM 674 O O . ALA A 1 97 ? 10.022 24.181 -29.379 1.00 34.39 97 ALA A O 1
ATOM 676 N N . VAL A 1 98 ? 11.921 25.265 -28.939 1.00 21.05 98 VAL A N 1
ATOM 677 C CA . VAL A 1 98 ? 11.362 26.543 -29.357 1.00 21.23 98 VAL A CA 1
ATOM 678 C C . VAL A 1 98 ? 12.091 27.104 -30.569 1.00 21.89 98 VAL A C 1
ATOM 679 O O . VAL A 1 98 ? 11.515 27.872 -31.345 1.00 21.27 98 VAL A O 1
ATOM 683 N N . ARG A 1 99 ? 13.354 26.723 -30.739 1.00 23.50 99 ARG A N 1
ATOM 684 C CA . ARG A 1 99 ? 14.133 27.208 -31.877 1.00 25.40 99 ARG A CA 1
ATOM 685 C C . ARG A 1 99 ? 13.819 26.449 -33.166 1.00 26.01 99 ARG A C 1
ATOM 686 O O . ARG A 1 99 ? 13.664 27.060 -34.230 1.00 26.98 99 ARG A O 1
ATOM 694 N N . ASP A 1 100 ? 13.713 25.125 -33.060 1.00 36.66 100 ASP A N 1
ATOM 695 C CA . ASP A 1 100 ? 13.428 24.277 -34.213 1.00 34.74 100 ASP A CA 1
ATOM 696 C C . ASP A 1 100 ? 12.493 23.130 -33.809 1.00 32.56 100 ASP A C 1
ATOM 697 O O . ASP A 1 100 ? 12.923 21.991 -33.617 1.00 28.70 100 ASP A O 1
ATOM 702 N N . PRO A 1 101 ? 11.191 23.426 -33.684 1.00 23.01 101 PRO A N 1
ATOM 703 C CA . PRO A 1 101 ? 10.140 22.483 -33.305 1.00 24.39 101 PRO A CA 1
ATOM 704 C C . PRO A 1 101 ? 10.088 21.172 -34.088 1.00 25.76 101 PRO A C 1
ATOM 705 O O . PRO A 1 101 ? 9.803 20.120 -33.509 1.00 25.96 101 PRO A O 1
ATOM 709 N N . GLN A 1 102 ? 10.344 21.217 -35.395 1.00 32.34 102 GLN A N 1
ATOM 710 C CA . GLN A 1 102 ? 10.297 19.982 -36.164 1.00 35.04 102 GLN A CA 1
ATOM 711 C C . GLN A 1 102 ? 11.487 19.074 -35.871 1.00 34.76 102 GLN A C 1
ATOM 712 O O . GLN A 1 102 ? 11.330 17.850 -35.784 1.00 33.53 102 GLN A O 1
ATOM 718 N N . ALA A 1 103 ? 12.668 19.663 -35.694 1.00 30.12 103 ALA A N 1
ATOM 719 C CA . ALA A 1 103 ? 13.839 18.864 -35.370 1.00 30.89 103 ALA A CA 1
ATOM 720 C C . ALA A 1 103 ? 13.600 18.208 -34.002 1.00 32.36 103 ALA A C 1
ATOM 721 O O . ALA A 1 103 ? 13.912 17.037 -33.792 1.00 32.37 103 ALA A O 1
ATOM 723 N N . PHE A 1 104 ? 13.029 18.971 -33.074 1.00 35.67 104 PHE A N 1
ATOM 724 C CA . PHE A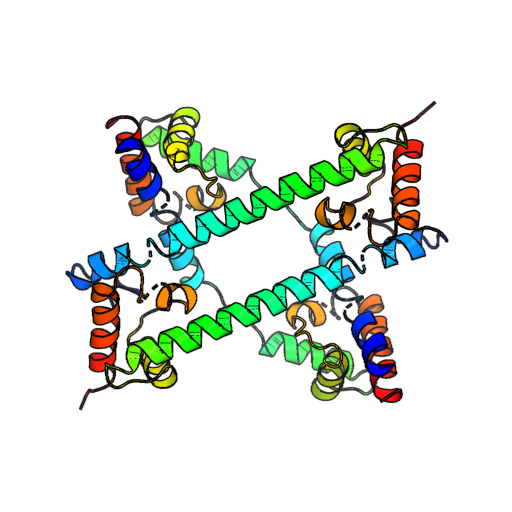 1 104 ? 12.734 18.472 -31.735 1.00 36.44 104 PHE A CA 1
ATOM 725 C C . PHE A 1 104 ? 11.843 17.222 -31.836 1.00 37.72 104 PHE A C 1
ATOM 726 O O . PHE A 1 104 ? 12.013 16.246 -31.090 1.00 36.76 104 PHE A O 1
ATOM 734 N N . GLU A 1 105 ? 10.904 17.260 -32.779 1.00 26.46 105 GLU A N 1
ATOM 735 C CA . GLU A 1 105 ? 9.965 16.162 -33.016 1.00 29.14 105 GLU A CA 1
ATOM 736 C C . GLU A 1 105 ? 10.703 14.873 -33.361 1.00 29.17 105 GLU A C 1
ATOM 737 O O . GLU A 1 105 ? 10.332 13.791 -32.891 1.00 28.19 105 GLU A O 1
ATOM 743 N N . GLN A 1 106 ? 11.756 15.001 -34.169 1.00 32.90 106 GLN A N 1
ATOM 744 C CA . GLN A 1 106 ? 12.576 13.857 -34.570 1.00 34.51 106 GLN A CA 1
ATOM 745 C C . GLN A 1 106 ? 13.129 13.107 -33.354 1.00 34.75 106 GLN A C 1
ATOM 746 O O . GLN A 1 106 ? 12.882 11.907 -33.198 1.00 35.25 106 GLN A O 1
ATOM 752 N N . VAL A 1 107 ? 13.866 13.817 -32.494 1.00 52.28 107 VAL A N 1
ATOM 753 C CA . VAL A 1 107 ? 14.439 13.224 -31.276 1.00 51.22 107 VAL A CA 1
ATOM 754 C C . VAL A 1 107 ? 13.375 12.434 -30.510 1.00 51.05 107 VAL A C 1
ATOM 755 O O . VAL A 1 107 ? 13.624 11.321 -30.056 1.00 49.57 107 VAL A O 1
ATOM 759 N N . VAL A 1 108 ? 12.193 13.026 -30.365 1.00 29.83 108 VAL A N 1
ATOM 760 C CA . VAL A 1 108 ? 11.081 12.366 -29.687 1.00 30.67 108 VAL A CA 1
ATOM 761 C C . VAL A 1 108 ? 10.747 11.035 -30.398 1.00 31.68 108 VAL A C 1
ATOM 762 O O . VAL A 1 108 ? 10.695 9.975 -29.762 1.00 30.24 108 VAL A O 1
ATOM 766 N N . ASN A 1 109 ? 10.532 11.089 -31.714 1.00 37.66 109 ASN A N 1
ATOM 767 C CA . ASN A 1 109 ? 10.230 9.879 -32.479 1.00 38.17 109 ASN A CA 1
ATOM 768 C C . ASN A 1 109 ? 11.327 8.822 -32.309 1.00 39.84 109 ASN A C 1
ATOM 769 O O . ASN A 1 109 ? 11.040 7.646 -32.090 1.00 39.62 109 ASN A O 1
ATOM 774 N N . LYS A 1 110 ? 12.581 9.253 -32.400 1.00 46.74 110 LYS A N 1
ATOM 775 C CA . LYS A 1 110 ? 13.714 8.352 -32.263 1.00 48.16 110 LYS A CA 1
ATOM 776 C C . LYS A 1 110 ? 13.735 7.763 -30.858 1.00 49.24 110 LYS A C 1
ATOM 777 O O . LYS A 1 110 ? 14.363 6.736 -30.604 1.00 49.48 110 LYS A O 1
ATOM 783 N N . VAL A 1 111 ? 13.037 8.421 -29.941 1.00 45.64 111 VAL A N 1
ATOM 784 C CA . VAL A 1 111 ? 12.966 7.938 -28.570 1.00 46.17 111 VAL A CA 1
ATOM 785 C C . VAL A 1 111 ? 11.737 7.048 -28.411 1.00 47.73 111 VAL A C 1
ATOM 786 O O . VAL A 1 111 ? 11.806 6.032 -27.728 1.00 48.33 111 VAL A O 1
ATOM 790 N N . LYS A 1 112 ? 10.616 7.410 -29.035 1.00 38.98 112 LYS A N 1
ATOM 791 C CA . LYS A 1 112 ? 9.423 6.569 -28.940 1.00 40.97 112 LYS A CA 1
ATOM 792 C C . LYS A 1 112 ? 9.739 5.219 -29.590 1.00 42.98 112 LYS A C 1
ATOM 793 O O . LYS A 1 112 ? 9.211 4.175 -29.179 1.00 42.71 112 LYS A O 1
ATOM 799 N N . GLU A 1 113 ? 10.608 5.252 -30.603 1.00 60.02 113 GLU A N 1
ATOM 800 C CA . GLU A 1 113 ? 11.029 4.046 -31.309 1.00 62.01 113 GLU A CA 1
ATOM 801 C C . GLU A 1 113 ? 11.881 3.181 -30.405 1.00 64.02 113 GLU A C 1
ATOM 802 O O . GLU A 1 113 ? 11.690 1.974 -30.322 1.00 64.97 113 GLU A O 1
ATOM 808 N N . ALA A 1 114 ? 12.831 3.806 -29.729 1.00 77.27 114 ALA A N 1
ATOM 809 C CA . ALA A 1 114 ? 13.711 3.079 -28.833 1.00 79.69 114 ALA A CA 1
ATOM 810 C C . ALA A 1 114 ? 12.928 2.471 -27.665 1.00 81.88 114 ALA A C 1
ATOM 811 O O . ALA A 1 114 ? 13.253 1.385 -27.187 1.00 82.59 114 ALA A O 1
ATOM 813 N N . LEU A 1 115 ? 11.887 3.171 -27.223 1.00 46.13 115 LEU A N 1
ATOM 814 C CA . LEU A 1 115 ? 11.067 2.721 -26.106 1.00 48.63 115 LEU A CA 1
ATOM 815 C C . LEU A 1 115 ? 10.082 1.628 -26.500 1.00 51.56 115 LEU A C 1
ATOM 816 O O . LEU A 1 115 ? 10.144 0.518 -25.985 1.00 51.33 115 LEU A O 1
ATOM 821 N N . GLN A 1 116 ? 9.162 1.951 -27.403 1.00 105.54 116 GLN A N 1
ATOM 822 C CA . GLN A 1 116 ? 8.158 0.991 -27.851 1.00 110.06 116 GLN A CA 1
ATOM 823 C C . GLN A 1 116 ? 8.785 -0.042 -28.782 1.00 112.51 116 GLN A C 1
ATOM 824 O O . GLN A 1 116 ? 8.889 0.171 -29.991 1.00 113.55 116 GLN A O 1
ATOM 830 N N . VAL A 1 117 ? 9.204 -1.162 -28.197 1.00 194.82 117 VAL A N 1
ATOM 831 C CA . VAL A 1 117 ? 9.844 -2.240 -28.943 1.00 197.16 117 VAL A CA 1
ATOM 832 C C . VAL A 1 117 ? 9.524 -3.628 -28.379 1.00 198.48 117 VAL A C 1
ATOM 833 O O . VAL A 1 117 ? 10.076 -4.029 -27.354 1.00 198.72 117 VAL A O 1
ATOM 837 N N . GLN A 1 118 ? 8.633 -4.357 -29.047 1.00 180.22 118 GLN A N 1
ATOM 838 C CA . GLN A 1 118 ? 8.278 -5.710 -28.621 1.00 180.22 118 GLN A CA 1
ATOM 839 C C . GLN A 1 118 ? 8.160 -6.639 -29.829 1.00 180.22 118 GLN A C 1
ATOM 840 O O . GLN A 1 118 ? 9.114 -7.412 -30.064 1.00 71.02 118 GLN A O 1
ATOM 847 N N . SER B 1 27 ? 23.953 39.338 -43.534 1.00 33.96 27 SER B N 1
ATOM 848 C CA . SER B 1 27 ? 25.372 39.567 -43.960 1.00 35.75 27 SER B CA 1
ATOM 849 C C . SER B 1 27 ? 26.073 38.220 -44.209 1.00 35.60 27 SER B C 1
ATOM 850 O O . SER B 1 27 ? 26.297 37.438 -43.277 1.00 34.76 27 SER B O 1
ATOM 853 N N . ARG B 1 28 ? 26.414 37.952 -45.468 1.00 53.65 28 ARG B N 1
ATOM 854 C CA . ARG B 1 28 ? 27.073 36.698 -45.807 1.00 54.39 28 ARG B CA 1
ATOM 855 C C . ARG B 1 28 ? 28.348 36.478 -44.994 1.00 53.82 28 ARG B C 1
ATOM 856 O O . ARG B 1 28 ? 28.517 35.430 -44.364 1.00 53.99 28 ARG B O 1
ATOM 864 N N . SER B 1 29 ? 29.239 37.459 -44.997 1.00 58.68 29 SER B N 1
ATOM 865 C CA . SER B 1 29 ? 30.468 37.343 -44.230 1.00 57.78 29 SER B CA 1
ATOM 866 C C . SER B 1 29 ? 30.146 36.932 -42.780 1.00 57.22 29 SER B C 1
ATOM 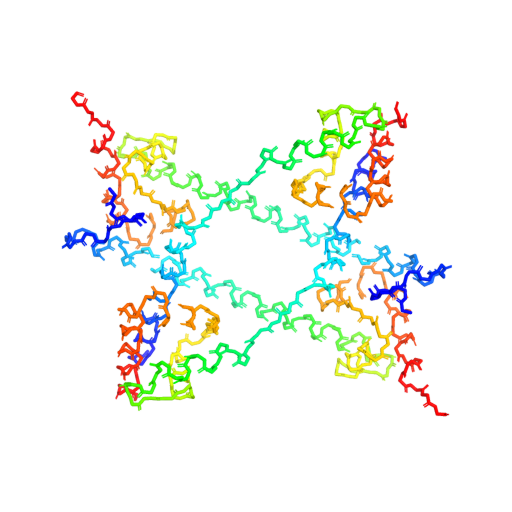867 O O . SER B 1 29 ? 30.734 35.981 -42.248 1.00 58.05 29 SER B O 1
ATOM 870 N N . TYR B 1 30 ? 29.202 37.645 -42.157 1.00 40.25 30 TYR B N 1
ATOM 871 C CA . TYR B 1 30 ? 28.803 37.380 -40.769 1.00 38.74 30 TYR B CA 1
ATOM 872 C C . TYR B 1 30 ? 28.341 35.956 -40.508 1.00 37.70 30 TYR B C 1
ATOM 873 O O . TYR B 1 30 ? 28.721 35.353 -39.503 1.00 38.40 30 TYR B O 1
ATOM 882 N N . ARG B 1 31 ? 27.501 35.423 -41.386 1.00 38.80 31 ARG B N 1
ATOM 883 C CA . ARG B 1 31 ? 27.015 34.070 -41.172 1.00 39.21 31 ARG B CA 1
ATOM 884 C C . ARG B 1 31 ? 28.149 33.068 -41.296 1.00 37.25 31 ARG B C 1
ATOM 885 O O . ARG B 1 31 ? 28.228 32.101 -40.537 1.00 36.01 31 ARG B O 1
ATOM 893 N N . ARG B 1 32 ? 29.038 33.320 -42.248 1.00 51.68 32 ARG B N 1
ATOM 894 C CA . ARG B 1 32 ? 30.166 32.437 -42.489 1.00 50.78 32 ARG B CA 1
ATOM 895 C C . ARG B 1 32 ? 31.014 32.246 -41.243 1.00 48.12 32 ARG B C 1
ATOM 896 O O . ARG B 1 32 ? 31.340 31.120 -40.878 1.00 47.37 32 ARG B O 1
ATOM 904 N N . ALA B 1 33 ? 31.349 33.351 -40.586 1.00 37.37 33 ALA B N 1
ATOM 905 C CA . ALA B 1 33 ? 32.137 33.320 -39.350 1.00 34.34 33 ALA B CA 1
ATOM 906 C C . ALA B 1 33 ? 31.362 32.630 -38.223 1.00 32.83 33 ALA B C 1
ATOM 907 O O . ALA B 1 33 ? 31.934 31.947 -37.374 1.00 32.45 33 ALA B O 1
ATOM 909 N N . LYS B 1 34 ? 30.052 32.829 -38.225 1.00 23.41 34 LYS B N 1
ATOM 910 C CA . LYS B 1 34 ? 29.174 32.244 -37.224 1.00 23.32 34 LYS B CA 1
ATOM 911 C C . LYS B 1 34 ? 29.154 30.725 -37.360 1.00 23.37 34 LYS B C 1
ATOM 912 O O . LYS B 1 34 ? 29.171 29.997 -36.359 1.00 22.60 34 LYS B O 1
ATOM 918 N N . GLU B 1 35 ? 29.124 30.266 -38.612 1.00 32.74 35 GLU B N 1
ATOM 919 C CA . GLU B 1 35 ? 29.097 28.844 -38.929 1.00 33.73 35 GLU B CA 1
ATOM 920 C C . GLU B 1 35 ? 30.402 28.199 -38.489 1.00 31.82 35 GLU B C 1
ATOM 921 O O . GLU B 1 35 ? 30.421 27.059 -38.023 1.00 31.75 35 GLU B O 1
ATOM 927 N N . ALA B 1 36 ? 31.492 28.941 -38.643 1.00 28.27 36 ALA B N 1
ATOM 928 C CA . ALA B 1 36 ? 32.794 28.451 -38.241 1.00 26.34 36 ALA B CA 1
ATOM 929 C C . ALA B 1 36 ? 32.750 28.281 -36.730 1.00 25.97 36 ALA B C 1
ATOM 930 O O . ALA B 1 36 ? 33.110 27.225 -36.200 1.00 24.89 36 ALA B O 1
ATOM 932 N N . VAL B 1 37 ? 32.287 29.321 -36.045 1.00 20.95 37 VAL B N 1
ATOM 933 C CA . VAL B 1 37 ? 32.193 29.277 -34.598 1.00 20.98 37 VAL B CA 1
ATOM 934 C C . VAL B 1 37 ? 31.303 28.101 -34.170 1.00 21.60 37 VAL B C 1
ATOM 935 O O . VAL B 1 37 ? 31.609 27.396 -33.184 1.00 20.78 37 VAL B O 1
ATOM 947 N N . ARG B 1 39 ? 30.836 25.230 -35.594 1.00 22.10 39 ARG B N 1
ATOM 948 C CA . ARG B 1 39 ? 31.489 23.933 -35.711 1.00 23.94 39 ARG B CA 1
ATOM 949 C C . ARG B 1 39 ? 32.563 23.704 -34.631 1.00 23.13 39 ARG B C 1
ATOM 950 O O . ARG B 1 39 ? 32.777 22.573 -34.160 1.00 22.70 39 ARG B O 1
ATOM 958 N N . ALA B 1 40 ? 33.217 24.777 -34.214 1.00 37.69 40 ALA B N 1
ATOM 959 C CA . ALA B 1 40 ? 34.237 24.658 -33.192 1.00 35.82 40 ALA B CA 1
ATOM 960 C C . ALA B 1 40 ? 33.592 24.237 -31.872 1.00 36.22 40 ALA B C 1
ATOM 961 O O . ALA B 1 40 ? 34.084 23.340 -31.180 1.00 34.09 40 ALA B O 1
ATOM 963 N N . LEU B 1 41 ? 32.474 24.877 -31.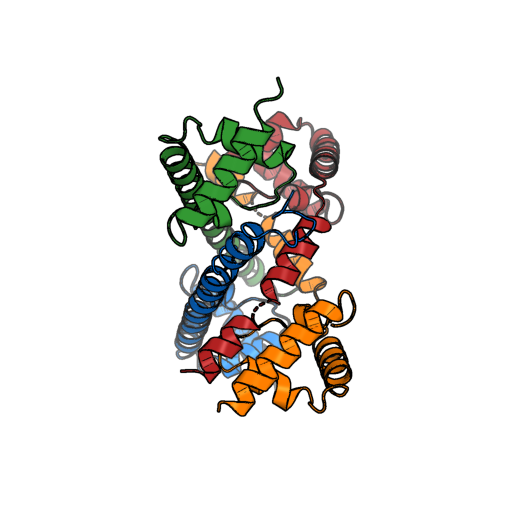541 1.00 39.37 41 LEU B N 1
ATOM 964 C CA . LEU B 1 41 ? 31.766 24.590 -30.297 1.00 39.35 41 LEU B CA 1
ATOM 965 C C . LEU B 1 41 ? 31.231 23.170 -30.203 1.00 39.02 41 LEU B C 1
ATOM 966 O O . LEU B 1 41 ? 31.279 22.560 -29.131 1.00 39.72 41 LEU B O 1
ATOM 971 N N . TYR B 1 42 ? 30.700 22.658 -31.313 1.00 21.80 42 TYR B N 1
ATOM 972 C CA . TYR B 1 42 ? 30.175 21.296 -31.347 1.00 22.82 42 TYR B CA 1
ATOM 973 C C . TYR B 1 42 ? 31.303 20.328 -30.954 1.00 23.64 42 TYR B C 1
ATOM 974 O O . TYR B 1 42 ? 31.112 19.404 -30.141 1.00 22.26 42 TYR B O 1
ATOM 983 N N . TYR B 1 43 ? 32.476 20.554 -31.543 1.00 18.04 43 TYR B N 1
ATOM 984 C CA . TYR B 1 43 ? 33.653 19.744 -31.264 1.00 18.82 43 TYR B CA 1
ATOM 985 C C . TYR B 1 43 ? 33.872 19.596 -29.748 1.00 19.18 43 TYR B C 1
ATOM 986 O O . TYR B 1 43 ? 34.092 18.487 -29.230 1.00 18.34 43 TYR B O 1
ATOM 995 N N . GLN B 1 44 ? 33.823 20.738 -29.057 1.00 34.91 44 GLN B N 1
ATOM 996 C CA . GLN B 1 44 ? 34.011 20.819 -27.606 1.00 34.97 44 GLN B CA 1
ATOM 997 C C . GLN B 1 44 ? 32.946 20.046 -26.839 1.00 34.26 44 GLN B C 1
ATOM 998 O O . GLN B 1 44 ? 33.250 19.121 -26.091 1.00 33.25 44 GLN B O 1
ATOM 1004 N N . TYR B 1 45 ? 31.695 20.448 -27.018 1.00 27.54 45 TYR B N 1
ATOM 1005 C CA . TYR B 1 45 ? 30.591 19.773 -26.363 1.00 28.63 45 TYR B CA 1
ATOM 1006 C C . TYR B 1 45 ? 30.755 18.274 -26.543 1.00 30.15 45 TYR B C 1
ATOM 1007 O O . TYR B 1 45 ? 30.649 17.506 -25.591 1.00 29.58 45 TYR B O 1
ATOM 1016 N N . ARG B 1 46 ? 31.026 17.858 -27.775 1.00 41.34 46 ARG B N 1
ATOM 1017 C CA . ARG B 1 46 ? 31.155 16.442 -28.049 1.00 43.35 46 ARG B CA 1
ATOM 1018 C C . ARG B 1 46 ? 32.354 15.779 -27.411 1.00 43.96 46 ARG B C 1
ATOM 1019 O O . ARG B 1 46 ? 32.266 14.620 -27.026 1.00 44.05 46 ARG B O 1
ATOM 1027 N N . ASP B 1 47 ? 33.473 16.497 -27.306 1.00 32.38 47 ASP B N 1
ATOM 1028 C CA . ASP B 1 47 ? 34.691 15.936 -26.717 1.00 34.02 47 ASP B CA 1
ATOM 1029 C C . ASP B 1 47 ? 34.551 15.805 -25.208 1.00 33.89 47 ASP B C 1
ATOM 1030 O O . ASP B 1 47 ? 35.028 14.843 -24.617 1.00 32.09 47 ASP B O 1
ATOM 1035 N N . ARG B 1 48 ? 33.886 16.785 -24.603 1.00 43.27 48 ARG B N 1
ATOM 1036 C CA . ARG B 1 48 ? 33.641 16.814 -23.166 1.00 44.96 48 ARG B CA 1
ATOM 1037 C C . ARG B 1 48 ? 32.738 15.669 -22.710 1.00 45.51 48 ARG B C 1
ATOM 1038 O O . ARG B 1 48 ? 33.019 15.016 -21.712 1.00 45.94 48 ARG B O 1
ATOM 1046 N N . LYS B 1 49 ? 31.643 15.441 -23.430 1.00 55.18 49 LYS B N 1
ATOM 1047 C CA . LYS B 1 49 ? 30.706 14.372 -23.096 1.00 56.81 49 LYS B CA 1
ATOM 1048 C C . LYS B 1 49 ? 31.324 13.004 -23.343 1.00 58.21 49 LYS B C 1
ATOM 1049 O O . LYS B 1 49 ? 30.769 11.980 -22.948 1.00 58.26 49 LYS B O 1
ATOM 1055 N N . LEU B 1 50 ? 32.480 12.984 -23.990 1.00 58.67 50 LEU B N 1
ATOM 1056 C CA . LEU B 1 50 ? 33.142 11.723 -24.284 1.00 61.14 50 LEU B CA 1
ATOM 1057 C C . LEU B 1 50 ? 34.353 11.450 -23.389 1.00 62.56 50 LEU B C 1
ATOM 1058 O O . LEU B 1 50 ? 35.036 10.438 -23.555 1.00 63.09 50 LEU B O 1
ATOM 1063 N N . ARG B 1 51 ? 34.611 12.335 -22.429 1.00 78.75 51 ARG B N 1
ATOM 1064 C CA . ARG B 1 51 ? 35.759 12.153 -21.549 1.00 79.86 51 ARG B CA 1
ATOM 1065 C C . ARG B 1 51 ? 35.559 12.461 -20.064 1.00 80.20 51 ARG B C 1
ATOM 1066 O O . ARG B 1 51 ? 36.302 11.951 -19.228 1.00 80.68 51 ARG B O 1
ATOM 1074 N N . LYS B 1 52 ? 34.570 13.282 -19.726 1.00 89.95 52 LYS B N 1
ATOM 1075 C CA . LYS B 1 52 ? 34.356 13.643 -18.327 1.00 90.26 52 LYS B CA 1
ATOM 1076 C C . LYS B 1 52 ? 33.746 12.562 -17.436 1.00 89.57 52 LYS B C 1
ATOM 1077 O O . LYS B 1 52 ? 32.755 11.928 -17.790 1.00 89.28 52 LYS B O 1
ATOM 1083 N N . ARG B 1 53 ? 34.357 12.362 -16.272 1.00 66.58 53 ARG B N 1
ATOM 1084 C CA . ARG B 1 53 ? 33.873 11.393 -15.297 1.00 64.35 53 ARG B CA 1
ATOM 1085 C C . ARG B 1 53 ? 33.799 12.057 -13.918 1.00 62.45 53 ARG B C 1
ATOM 1086 O O . ARG B 1 53 ? 34.486 13.044 -13.659 1.00 61.26 53 ARG B O 1
ATOM 1094 N N . GLU B 1 54 ? 32.947 11.518 -13.052 1.00 84.40 54 GLU B N 1
ATOM 1095 C CA . GLU B 1 54 ? 32.784 12.027 -11.695 1.00 81.90 54 GLU B CA 1
ATOM 1096 C C . GLU B 1 54 ? 33.324 10.978 -10.736 1.00 79.74 54 GLU B C 1
ATOM 1097 O O . GLU B 1 54 ? 33.462 9.809 -11.101 1.00 79.90 54 GLU B O 1
ATOM 1103 N N . PHE B 1 55 ? 33.623 11.386 -9.508 1.00 50.41 55 PHE B N 1
ATOM 1104 C CA . PHE B 1 55 ? 34.159 10.455 -8.523 1.00 48.05 55 PHE B CA 1
ATOM 1105 C C . PHE B 1 55 ? 33.520 10.651 -7.147 1.00 47.82 55 PHE B C 1
ATOM 1106 O O . PHE B 1 55 ? 34.158 10.473 -6.115 1.00 47.56 55 PHE B O 1
ATOM 1114 N N . ARG B 1 56 ? 32.241 11.001 -7.159 1.00 36.71 56 ARG B N 1
ATOM 1115 C CA . ARG B 1 56 ? 31.469 11.254 -5.951 1.00 36.03 56 ARG B CA 1
ATOM 1116 C C . ARG B 1 56 ? 31.632 10.236 -4.827 1.00 35.53 56 ARG B C 1
ATOM 1117 O O . ARG B 1 56 ? 31.595 10.597 -3.652 1.00 35.60 56 ARG B O 1
ATOM 1125 N N . ARG B 1 57 ? 31.801 8.964 -5.159 1.00 43.53 57 ARG B N 1
ATOM 1126 C CA . ARG B 1 57 ? 31.961 7.969 -4.102 1.00 41.41 57 ARG B CA 1
ATOM 1127 C C . ARG B 1 57 ? 33.333 8.137 -3.462 1.00 38.66 57 ARG B C 1
ATOM 1128 O O . ARG B 1 57 ? 33.494 7.956 -2.253 1.00 37.80 57 ARG B O 1
ATOM 1136 N N . LEU B 1 58 ? 34.316 8.499 -4.280 1.00 32.21 58 LEU B N 1
ATOM 1137 C CA . LEU B 1 58 ? 35.667 8.712 -3.793 1.00 28.12 58 LEU B CA 1
ATOM 1138 C C . LEU B 1 58 ? 35.628 9.826 -2.727 1.00 26.31 58 LEU B C 1
ATOM 1139 O O . LEU B 1 58 ? 35.999 9.607 -1.583 1.00 24.83 58 LEU B O 1
ATOM 1144 N N . TRP B 1 59 ? 35.147 11.003 -3.122 1.00 18.71 59 TRP B N 1
ATOM 1145 C CA . TRP B 1 59 ? 35.032 12.178 -2.260 1.00 16.79 59 TRP B CA 1
ATOM 1146 C C . TRP B 1 59 ? 34.226 11.932 -0.975 1.00 16.83 59 TRP B C 1
ATOM 1147 O O . TRP B 1 59 ? 34.687 12.234 0.120 1.00 19.60 59 TRP B O 1
ATOM 1158 N N . ILE B 1 60 ? 33.020 11.395 -1.106 1.00 22.71 60 ILE B N 1
ATOM 1159 C CA . ILE B 1 60 ? 32.202 11.104 0.064 1.00 22.65 60 ILE B CA 1
ATOM 1160 C C . ILE B 1 60 ? 32.982 10.233 1.058 1.00 23.95 60 ILE B C 1
ATOM 1161 O O . ILE B 1 60 ? 32.912 10.460 2.259 1.00 24.57 60 ILE B O 1
ATOM 1166 N N . ALA B 1 61 ? 33.734 9.255 0.554 1.00 18.92 61 ALA B N 1
ATOM 1167 C CA . ALA B 1 61 ? 34.510 8.341 1.402 1.00 18.66 61 ALA B CA 1
ATOM 1168 C C . ALA B 1 61 ? 35.690 9.018 2.099 1.00 18.54 61 ALA B C 1
ATOM 1169 O O . ALA B 1 61 ? 35.978 8.732 3.275 1.00 15.23 61 ALA B O 1
ATOM 1171 N N . ARG B 1 62 ? 36.377 9.901 1.373 1.00 24.48 62 ARG B N 1
ATOM 1172 C CA . ARG B 1 62 ? 37.502 10.624 1.942 1.00 26.86 62 ARG B CA 1
ATOM 1173 C C . ARG B 1 62 ? 36.978 11.607 2.974 1.00 27.30 62 ARG B C 1
ATOM 1174 O O . ARG B 1 62 ? 37.618 11.823 3.995 1.00 28.16 62 ARG B O 1
ATOM 1182 N N . ILE B 1 63 ? 35.807 12.183 2.719 1.00 23.10 63 ILE B N 1
ATOM 1183 C CA . ILE B 1 63 ? 35.223 13.138 3.648 1.00 23.93 63 ILE B CA 1
ATOM 1184 C C . ILE B 1 63 ? 34.851 12.439 4.940 1.00 23.94 63 ILE B C 1
ATOM 1185 O O . ILE B 1 63 ? 35.320 12.788 6.022 1.00 25.26 63 ILE B O 1
ATOM 1190 N N . ASN B 1 64 ? 33.996 11.442 4.820 1.00 29.79 64 ASN B N 1
ATOM 1191 C CA . ASN B 1 64 ? 33.550 10.706 5.981 1.00 28.02 64 ASN B CA 1
ATOM 1192 C C . ASN B 1 64 ? 34.709 10.247 6.880 1.00 28.89 64 ASN B C 1
ATOM 1193 O O . ASN B 1 64 ? 34.653 10.411 8.095 1.00 29.25 64 ASN B O 1
ATOM 1198 N N . ALA B 1 65 ? 35.769 9.708 6.289 1.00 26.73 65 ALA B N 1
ATOM 1199 C CA . ALA B 1 65 ? 36.907 9.229 7.070 1.00 26.80 65 ALA B CA 1
ATOM 1200 C C . ALA B 1 65 ? 37.706 10.314 7.820 1.00 29.77 65 ALA B C 1
ATOM 1201 O O . ALA B 1 65 ? 38.231 10.063 8.914 1.00 31.10 65 ALA B O 1
ATOM 1203 N N . ALA B 1 66 ? 37.817 11.503 7.234 1.00 35.73 66 ALA B N 1
ATOM 1204 C CA . ALA B 1 66 ? 38.557 12.583 7.867 1.00 36.28 66 ALA B CA 1
ATOM 1205 C C . ALA B 1 66 ? 37.751 13.204 8.994 1.00 36.42 66 ALA B C 1
ATOM 1206 O O . ALA B 1 66 ? 38.294 13.836 9.885 1.00 37.85 66 ALA B O 1
ATOM 1208 N N . VAL B 1 67 ? 36.450 12.995 8.952 1.00 20.60 67 VAL B N 1
ATOM 1209 C CA . VAL B 1 67 ? 35.532 13.564 9.923 1.00 20.48 67 VAL B CA 1
ATOM 1210 C C . VAL B 1 67 ? 35.242 12.667 11.156 1.00 22.07 67 VAL B C 1
ATOM 1211 O O . VAL B 1 67 ? 34.589 13.079 12.116 1.00 21.04 67 VAL B O 1
ATOM 1215 N N . ARG B 1 68 ? 35.744 11.443 11.138 1.00 33.98 68 ARG B N 1
ATOM 1216 C CA . ARG B 1 68 ? 35.522 10.546 12.257 1.00 37.20 68 ARG B CA 1
ATOM 1217 C C . ARG B 1 68 ? 36.352 10.982 13.441 1.00 38.72 68 ARG B C 1
ATOM 1218 O O . ARG B 1 68 ? 35.885 10.970 14.574 1.00 39.01 68 ARG B O 1
ATOM 1226 N N . ALA B 1 69 ? 37.591 11.368 13.167 1.00 41.39 69 ALA B N 1
ATOM 1227 C CA . ALA B 1 69 ? 38.518 11.811 14.198 1.00 40.48 69 ALA B CA 1
ATOM 1228 C C . ALA B 1 69 ? 37.947 12.857 15.165 1.00 40.34 69 ALA B C 1
ATOM 1229 O O . ALA B 1 69 ? 38.473 13.037 16.264 1.00 39.58 69 ALA B O 1
ATOM 1231 N N . TYR B 1 70 ? 36.889 13.554 14.757 1.00 37.58 70 TYR B N 1
ATOM 1232 C CA . TYR B 1 70 ? 36.269 14.556 15.610 1.00 36.44 70 TYR B CA 1
ATOM 1233 C C . TYR B 1 70 ? 34.880 14.087 16.064 1.00 34.40 70 TYR B C 1
ATOM 1234 O O . TYR B 1 70 ? 34.013 14.899 16.422 1.00 32.44 70 TYR B O 1
ATOM 1243 N N . GLY B 1 71 ? 34.686 12.766 16.038 1.00 25.52 71 GLY B N 1
ATOM 1244 C CA . GLY B 1 71 ? 33.435 12.156 16.469 1.00 23.63 71 GLY B CA 1
ATOM 1245 C C . GLY B 1 71 ? 32.213 12.330 15.590 1.00 23.59 71 GLY B C 1
ATOM 1246 O O . GLY B 1 71 ? 31.098 12.114 16.047 1.00 22.34 71 GLY B O 1
ATOM 1247 N N . LEU B 1 72 ? 32.412 12.711 14.333 1.00 20.10 72 LEU B N 1
ATOM 1248 C CA . LEU B 1 72 ? 31.312 12.911 13.403 1.00 20.68 72 LEU B CA 1
ATOM 1249 C C . LEU B 1 72 ? 31.388 11.891 12.271 1.00 22.34 72 LEU B C 1
ATOM 1250 O O . LEU B 1 72 ? 32.299 11.056 12.242 1.00 23.58 72 LEU B O 1
ATOM 1255 N N . ASN B 1 73 ? 30.416 11.955 11.358 1.00 26.33 73 ASN B N 1
ATOM 1256 C CA . ASN B 1 73 ? 30.392 11.096 10.173 1.00 26.48 73 ASN B CA 1
ATOM 1257 C C . ASN B 1 73 ? 29.903 11.947 9.000 1.00 28.07 73 ASN B C 1
ATOM 1258 O O . ASN B 1 73 ? 29.431 13.078 9.212 1.00 29.68 73 ASN B O 1
ATOM 1263 N N . TYR B 1 74 ? 30.026 11.426 7.777 1.00 26.80 74 TYR B N 1
ATOM 1264 C CA . TYR B 1 74 ? 29.592 12.157 6.583 1.00 26.16 74 TYR B CA 1
ATOM 1265 C C . TYR B 1 74 ? 28.189 12.771 6.691 1.00 26.51 74 TYR B C 1
ATOM 1266 O O . TYR B 1 74 ? 28.002 13.943 6.368 1.00 27.57 74 TYR B O 1
ATOM 1275 N N . SER B 1 75 ? 27.209 11.980 7.130 1.00 19.24 75 SER B N 1
ATOM 1276 C CA . SER B 1 75 ? 25.830 12.454 7.247 1.00 19.63 75 SER B CA 1
ATOM 1277 C C . SER B 1 75 ? 25.635 13.619 8.186 1.00 19.38 75 SER B C 1
ATOM 1278 O O . SER B 1 75 ? 24.988 14.601 7.823 1.00 20.56 75 SER B O 1
ATOM 1281 N N . THR B 1 76 ? 26.176 13.502 9.399 1.00 26.15 76 THR B N 1
ATOM 1282 C CA . THR B 1 76 ? 26.067 14.560 10.404 1.00 23.31 76 THR B CA 1
ATOM 1283 C C . THR B 1 76 ? 26.830 15.799 9.931 1.00 23.66 76 THR B C 1
ATOM 1284 O O . THR B 1 76 ? 26.307 16.910 9.972 1.00 25.53 76 THR B O 1
ATOM 1288 N N . PHE B 1 77 ? 28.058 15.605 9.454 1.00 10.53 77 PHE B N 1
ATOM 1289 C CA . PHE B 1 77 ? 28.859 16.724 8.964 1.00 9.69 77 PHE B CA 1
ATOM 1290 C C . PHE B 1 77 ? 28.187 17.516 7.842 1.00 12.17 77 PHE B C 1
ATOM 1291 O O . PHE B 1 77 ? 28.057 18.733 7.932 1.00 13.23 77 PHE B O 1
ATOM 1299 N N . ILE B 1 78 ? 27.764 16.811 6.791 1.00 21.20 78 ILE B N 1
ATOM 1300 C CA . ILE B 1 78 ? 27.123 17.420 5.625 1.00 22.32 78 ILE B CA 1
ATOM 1301 C C . ILE B 1 78 ? 25.782 18.061 5.931 1.00 23.12 78 ILE B C 1
ATOM 1302 O O . ILE B 1 78 ? 25.506 19.172 5.486 1.00 21.02 78 ILE B O 1
ATOM 1307 N N . ASN B 1 79 ? 24.953 17.359 6.689 1.00 29.79 79 ASN B N 1
ATOM 1308 C CA . ASN B 1 79 ? 23.648 17.875 7.063 1.00 33.19 79 ASN B CA 1
ATOM 1309 C C . ASN B 1 79 ? 23.750 19.168 7.861 1.00 33.15 79 ASN B C 1
ATOM 1310 O O . ASN B 1 79 ? 22.961 20.090 7.660 1.00 32.69 79 ASN B O 1
ATOM 1315 N N . GLY B 1 80 ? 24.710 19.232 8.777 1.00 33.02 80 GLY B N 1
ATOM 1316 C CA . GLY B 1 80 ? 24.877 20.437 9.562 1.00 32.44 80 GLY B CA 1
ATOM 1317 C C . GLY B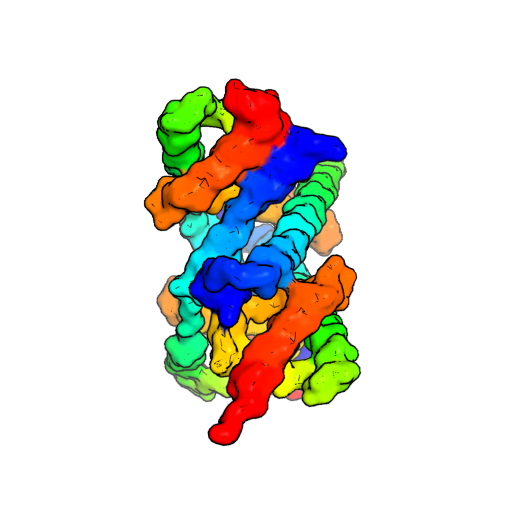 1 80 ? 25.376 21.582 8.702 1.00 31.15 80 GLY B C 1
ATOM 1318 O O . GLY B 1 80 ? 24.807 22.677 8.697 1.00 30.09 80 GLY B O 1
ATOM 1319 N N . LEU B 1 81 ? 26.452 21.322 7.972 1.00 24.53 81 LEU B N 1
ATOM 1320 C CA . LEU B 1 81 ? 27.052 22.315 7.089 1.00 26.46 81 LEU B CA 1
ATOM 1321 C C . LEU B 1 81 ? 25.995 22.849 6.108 1.00 28.41 81 LEU B C 1
ATOM 1322 O O . LEU B 1 81 ? 26.075 23.991 5.639 1.00 28.68 81 LEU B O 1
ATOM 1327 N N . LYS B 1 82 ? 25.004 22.005 5.815 1.00 46.69 82 LYS B N 1
ATOM 1328 C CA . LYS B 1 82 ? 23.906 22.335 4.907 1.00 47.96 82 LYS B CA 1
ATOM 1329 C C . LYS B 1 82 ? 22.963 23.391 5.468 1.00 47.85 82 LYS B C 1
ATOM 1330 O O . LYS B 1 82 ? 22.232 24.038 4.722 1.00 48.01 82 LYS B O 1
ATOM 1336 N N . LYS B 1 83 ? 22.980 23.570 6.783 1.00 45.80 83 LYS B N 1
ATOM 1337 C CA . LYS B 1 83 ? 22.102 24.533 7.429 1.00 45.39 83 LYS B CA 1
ATOM 1338 C C . LYS B 1 83 ? 22.330 25.963 6.949 1.00 45.58 83 LYS B C 1
ATOM 1339 O O . LYS B 1 83 ? 21.950 26.918 7.621 1.00 45.98 83 LYS B O 1
ATOM 1345 N N . ALA B 1 84 ? 22.937 26.099 5.772 1.00 33.04 84 ALA B N 1
ATOM 1346 C CA . ALA B 1 84 ? 23.215 27.401 5.189 1.00 32.71 84 ALA B CA 1
ATOM 1347 C C . ALA B 1 84 ? 22.437 27.602 3.899 1.00 33.74 84 ALA B C 1
ATOM 1348 O O . ALA B 1 84 ? 22.435 28.693 3.337 1.00 34.42 84 ALA B O 1
ATOM 1350 N N . GLY B 1 85 ? 21.790 26.549 3.415 1.00 41.70 85 GLY B N 1
ATOM 1351 C CA . GLY B 1 85 ? 21.005 26.671 2.194 1.00 44.47 85 GLY B CA 1
ATOM 1352 C C . GLY B 1 85 ? 21.672 26.518 0.824 1.00 46.28 85 GLY B C 1
ATOM 1353 O O . GLY B 1 85 ? 21.001 26.653 -0.199 1.00 47.27 85 GLY B O 1
ATOM 1354 N N . ILE B 1 86 ? 22.975 26.260 0.779 1.00 35.84 86 ILE B N 1
ATOM 1355 C CA . ILE B 1 86 ? 23.655 26.083 -0.499 1.00 36.52 86 ILE B CA 1
ATOM 1356 C C . ILE B 1 86 ? 24.370 24.744 -0.518 1.00 36.31 86 ILE B C 1
ATOM 1357 O O . ILE B 1 86 ? 24.794 24.238 0.526 1.00 34.84 86 ILE B O 1
ATOM 1362 N N . GLU B 1 87 ? 24.484 24.160 -1.706 1.00 88.33 87 GLU B N 1
ATOM 1363 C CA . GLU B 1 87 ? 25.143 22.874 -1.850 1.00 88.17 87 GLU B CA 1
ATOM 1364 C C . GLU B 1 87 ? 26.612 23.112 -2.137 1.00 87.48 87 GLU B C 1
ATOM 1365 O O . GLU B 1 87 ? 26.972 23.647 -3.187 1.00 88.03 87 GLU B O 1
ATOM 1371 N N . LEU B 1 88 ? 27.461 22.725 -1.195 1.00 53.44 88 LEU B N 1
ATOM 1372 C CA . LEU B 1 88 ? 28.892 22.902 -1.368 1.00 51.55 88 LEU B CA 1
ATOM 1373 C C . LEU B 1 88 ? 29.467 21.665 -2.071 1.00 50.27 88 LEU B C 1
ATOM 1374 O O . LEU B 1 88 ? 29.046 20.540 -1.816 1.00 51.83 88 LEU B O 1
ATOM 1379 N N . ASP B 1 89 ? 30.424 21.873 -2.960 1.00 48.43 89 ASP B N 1
ATOM 1380 C CA . ASP B 1 89 ? 31.014 20.764 -3.691 1.00 47.77 89 ASP B CA 1
ATOM 1381 C C . ASP B 1 89 ? 31.919 19.858 -2.856 1.00 46.92 89 ASP B C 1
ATOM 1382 O O . ASP B 1 89 ? 32.865 20.314 -2.213 1.00 46.15 89 ASP B O 1
ATOM 1387 N N . ARG B 1 90 ? 31.614 18.563 -2.895 1.00 23.93 90 ARG B N 1
ATOM 1388 C CA . ARG B 1 90 ? 32.346 17.534 -2.179 1.00 20.82 90 ARG B CA 1
ATOM 1389 C C . ARG B 1 90 ? 33.811 17.415 -2.548 1.00 18.30 90 ARG B C 1
ATOM 1390 O O . ARG B 1 90 ? 34.622 17.070 -1.711 1.00 17.04 90 ARG B O 1
ATOM 1398 N N . LYS B 1 91 ? 34.175 17.670 -3.788 1.00 26.00 91 LYS B N 1
ATOM 1399 C CA . LYS B 1 91 ? 35.581 17.535 -4.111 1.00 26.60 91 LYS B CA 1
ATOM 1400 C C . LYS B 1 91 ? 36.393 18.552 -3.325 1.00 29.06 91 LYS B C 1
ATOM 1401 O O . LYS B 1 91 ? 37.489 18.257 -2.849 1.00 29.29 91 LYS B O 1
ATOM 1407 N N . ILE B 1 92 ? 35.850 19.755 -3.185 1.00 44.99 92 ILE B N 1
ATOM 1408 C CA . ILE B 1 92 ? 36.524 20.812 -2.438 1.00 44.67 92 ILE B CA 1
ATOM 1409 C C . ILE B 1 92 ? 36.846 20.342 -1.023 1.00 44.17 92 ILE B C 1
ATOM 1410 O O . ILE B 1 92 ? 38.000 20.389 -0.577 1.00 41.85 92 ILE B O 1
ATOM 1415 N N . LEU B 1 93 ? 35.803 19.912 -0.317 1.00 26.68 93 LEU B N 1
ATOM 1416 C CA . LEU B 1 93 ? 35.947 19.434 1.042 1.00 25.57 93 LEU B CA 1
ATOM 1417 C C . LEU B 1 93 ? 36.964 18.312 1.143 1.00 26.54 93 LEU B C 1
ATOM 1418 O O . LEU B 1 93 ? 37.887 18.384 1.949 1.00 28.18 93 LEU B O 1
ATOM 1423 N N . ALA B 1 94 ? 36.789 17.276 0.329 1.00 21.37 94 ALA B N 1
ATOM 1424 C CA . ALA B 1 94 ? 37.682 16.129 0.354 1.00 19.86 94 ALA B CA 1
ATOM 1425 C C . ALA B 1 94 ? 39.098 16.576 0.114 1.00 20.73 94 ALA B C 1
ATOM 1426 O O . ALA B 1 94 ? 40.008 16.196 0.844 1.00 19.32 94 ALA B O 1
ATOM 1428 N N . ASP B 1 95 ? 39.285 17.381 -0.923 1.00 34.02 95 ASP B N 1
ATOM 1429 C CA . ASP B 1 95 ? 40.607 17.894 -1.240 1.00 35.45 95 ASP B CA 1
ATOM 1430 C C . ASP B 1 95 ? 41.201 18.676 -0.059 1.00 36.03 95 ASP B C 1
ATOM 1431 O O . ASP B 1 95 ? 42.387 18.546 0.236 1.00 36.06 95 ASP B O 1
ATOM 1444 N N . ALA B 1 97 ? 40.632 18.393 3.369 1.00 27.62 97 ALA B N 1
ATOM 1445 C CA . ALA B 1 97 ? 41.044 17.453 4.408 1.00 29.01 97 ALA B CA 1
ATOM 1446 C C . ALA B 1 97 ? 42.384 16.756 4.154 1.00 31.05 97 ALA B C 1
ATOM 1447 O O . ALA B 1 97 ? 42.967 16.182 5.071 1.00 33.81 97 ALA B O 1
ATOM 1449 N N . VAL B 1 98 ? 42.877 16.788 2.922 1.00 27.23 98 VAL B N 1
ATOM 1450 C CA . VAL B 1 98 ? 44.152 16.142 2.615 1.00 29.28 98 VAL B CA 1
ATOM 1451 C C . VAL B 1 98 ? 45.286 17.150 2.479 1.00 31.28 98 VAL B C 1
ATOM 1452 O O . VAL B 1 98 ? 46.313 17.032 3.139 1.00 31.52 98 VAL B O 1
ATOM 1456 N N . ARG B 1 99 ? 45.084 18.137 1.613 1.00 31.25 99 ARG B N 1
ATOM 1457 C CA . ARG B 1 99 ? 46.075 19.176 1.354 1.00 34.65 99 ARG B CA 1
ATOM 1458 C C . ARG B 1 99 ? 46.275 20.219 2.460 1.00 35.80 99 ARG B C 1
ATOM 1459 O O . ARG B 1 99 ? 47.309 20.890 2.491 1.00 37.23 99 ARG B O 1
ATOM 1467 N N . ASP B 1 100 ? 45.291 20.388 3.341 1.00 35.03 100 ASP B N 1
ATOM 1468 C CA . ASP B 1 100 ? 45.427 21.357 4.430 1.00 35.13 100 ASP B CA 1
ATOM 1469 C C . ASP B 1 100 ? 44.521 21.061 5.630 1.00 34.98 100 ASP B C 1
ATOM 1470 O O . ASP B 1 100 ? 43.501 21.730 5.851 1.00 34.67 100 ASP B O 1
ATOM 1475 N N . PRO B 1 101 ? 44.890 20.047 6.426 1.00 35.61 101 PRO B N 1
ATOM 1476 C CA . PRO B 1 101 ? 44.138 19.632 7.616 1.00 36.39 101 PRO B CA 1
ATOM 1477 C C . PRO B 1 101 ? 43.906 20.707 8.684 1.00 35.96 101 PRO B C 1
ATOM 1478 O O . PRO B 1 101 ? 42.932 20.644 9.433 1.00 36.68 101 PRO B O 1
ATOM 1482 N N . GLN B 1 102 ? 44.791 21.694 8.752 1.00 34.23 102 GLN B N 1
ATOM 1483 C CA . GLN B 1 102 ? 44.646 22.764 9.731 1.00 33.24 102 GLN B CA 1
ATOM 1484 C C . GLN B 1 102 ? 43.338 23.458 9.416 1.00 30.40 102 GLN B C 1
ATOM 1485 O O . GLN B 1 102 ? 42.440 23.529 10.247 1.00 31.63 102 GLN B O 1
ATOM 1491 N N . ALA B 1 103 ? 43.236 23.960 8.194 1.00 30.47 103 ALA B N 1
ATOM 1492 C CA . ALA B 1 103 ? 42.030 24.641 7.752 1.00 27.40 103 ALA B CA 1
ATOM 1493 C C . ALA B 1 103 ? 40.819 23.735 7.920 1.00 25.51 103 ALA B C 1
ATOM 1494 O O . ALA B 1 103 ? 39.804 24.123 8.506 1.00 23.08 103 ALA B O 1
ATOM 1496 N N . PHE B 1 104 ? 40.933 22.515 7.409 1.00 29.87 104 PHE B N 1
ATOM 1497 C CA . PHE B 1 104 ? 39.822 21.589 7.497 1.00 28.21 104 PHE B CA 1
ATOM 1498 C C . PHE B 1 104 ? 39.232 21.461 8.910 1.00 27.19 104 PHE B C 1
ATOM 1499 O O . PHE B 1 104 ? 38.012 21.355 9.062 1.00 26.09 104 PHE B O 1
ATOM 1507 N N . GLU B 1 105 ? 40.096 21.477 9.929 1.00 24.93 105 GLU B N 1
ATOM 1508 C CA . GLU B 1 105 ? 39.673 21.361 11.328 1.00 25.11 105 GLU B CA 1
ATOM 1509 C C . GLU B 1 105 ? 38.790 22.541 11.756 1.00 24.89 105 GLU B C 1
ATOM 1510 O O . GLU B 1 105 ? 37.823 22.383 12.518 1.00 21.18 105 GLU B O 1
ATOM 1516 N N . GLN B 1 106 ? 39.122 23.727 11.261 1.00 31.21 106 GLN B N 1
ATOM 1517 C CA . GLN B 1 106 ? 38.319 24.889 11.579 1.00 32.17 106 GLN B CA 1
ATOM 1518 C C . GLN B 1 106 ? 36.913 24.657 11.022 1.00 31.68 106 GLN B C 1
ATOM 1519 O O . GLN B 1 106 ? 35.924 24.811 11.740 1.00 31.10 106 GLN B O 1
ATOM 1525 N N . VAL B 1 107 ? 36.829 24.262 9.752 1.00 36.02 107 VAL B N 1
ATOM 1526 C CA . VAL B 1 107 ? 35.541 23.994 9.109 1.00 32.90 107 VAL B CA 1
ATOM 1527 C C . VAL B 1 107 ? 34.729 23.005 9.956 1.00 31.86 107 VAL B C 1
ATOM 1528 O O . VAL B 1 107 ? 33.532 23.178 10.176 1.00 29.64 107 VAL B O 1
ATOM 1532 N N . VAL B 1 108 ? 35.402 21.969 10.440 1.00 21.54 108 VAL B N 1
ATOM 1533 C CA . VAL B 1 108 ? 34.748 20.953 11.255 1.00 23.42 108 VAL B CA 1
ATOM 1534 C C . VAL B 1 108 ? 34.256 21.488 12.583 1.00 25.14 108 VAL B C 1
ATOM 1535 O O . VAL B 1 108 ? 33.199 21.071 13.043 1.00 25.83 108 VAL B O 1
ATOM 1539 N N . ASN B 1 109 ? 35.019 22.395 13.203 1.00 27.48 109 ASN B N 1
ATOM 1540 C CA . ASN B 1 109 ? 34.628 22.959 14.512 1.00 29.15 109 ASN B CA 1
ATOM 1541 C C . ASN B 1 109 ? 33.505 23.961 14.364 1.00 28.07 109 ASN B C 1
ATOM 1542 O O . ASN B 1 109 ? 32.606 24.020 15.185 1.00 26.42 109 ASN B O 1
ATOM 1547 N N . LYS B 1 110 ? 33.561 24.735 13.293 1.00 30.71 110 LYS B N 1
ATOM 1548 C CA . LYS B 1 110 ? 32.533 25.720 13.003 1.00 34.01 110 LYS B CA 1
ATOM 1549 C C . LYS B 1 110 ? 31.197 25.003 12.709 1.00 34.22 110 LYS B C 1
ATOM 1550 O O . LYS B 1 110 ? 30.121 25.564 12.900 1.00 35.36 110 LYS B O 1
ATOM 1556 N N . VAL B 1 111 ? 31.272 23.766 12.229 1.00 20.57 111 VAL B N 1
ATOM 1557 C CA . VAL B 1 111 ? 30.072 22.984 11.959 1.00 18.67 111 VAL B CA 1
ATOM 1558 C C . VAL B 1 111 ? 29.591 22.440 13.305 1.00 17.57 111 VAL B C 1
ATOM 1559 O O . VAL B 1 111 ? 28.398 22.487 13.604 1.00 17.40 111 VAL B O 1
ATOM 1563 N N . LYS B 1 112 ? 30.517 21.936 14.119 1.00 31.97 112 LYS B N 1
ATOM 1564 C CA . LYS B 1 112 ? 30.161 21.422 15.440 1.00 33.36 112 LYS B CA 1
ATOM 1565 C C . LYS B 1 112 ? 29.340 22.493 16.151 1.00 34.95 112 LYS B C 1
ATOM 1566 O O . LYS B 1 112 ? 28.293 22.212 16.733 1.00 33.32 112 LYS B O 1
ATOM 1572 N N . GLU B 1 113 ? 29.833 23.726 16.096 1.00 30.15 113 GLU B N 1
ATOM 1573 C CA . GLU B 1 113 ? 29.151 24.838 16.720 1.00 31.96 113 GLU B CA 1
ATOM 1574 C C . GLU B 1 113 ? 27.709 24.903 16.252 1.00 31.77 113 GLU B C 1
ATOM 1575 O O . GLU B 1 113 ? 26.786 24.718 17.041 1.00 32.09 113 GLU B O 1
ATOM 1581 N N . ALA B 1 114 ? 27.520 25.152 14.966 1.00 25.86 114 ALA B N 1
ATOM 1582 C CA . ALA B 1 114 ? 26.184 25.241 14.382 1.00 27.33 114 ALA B CA 1
ATOM 1583 C C . ALA B 1 114 ? 25.199 24.166 14.863 1.00 27.57 114 ALA B C 1
ATOM 1584 O O . ALA B 1 114 ? 24.036 24.467 15.133 1.00 27.02 114 ALA B O 1
ATOM 1586 N N . LEU B 1 115 ? 25.668 22.920 14.945 1.00 43.97 115 LEU B N 1
ATOM 1587 C CA . LEU B 1 115 ? 24.834 21.793 15.362 1.00 46.31 115 LEU B CA 1
ATOM 1588 C C . LEU B 1 115 ? 24.524 21.817 16.852 1.00 49.11 115 LEU B C 1
ATOM 1589 O O . LEU B 1 115 ? 23.459 21.371 17.273 1.00 49.85 115 LEU B O 1
ATOM 1594 N N . GLN B 1 116 ? 25.457 22.322 17.652 1.00 40.94 116 GLN B N 1
ATOM 1595 C CA . GLN B 1 116 ? 25.248 22.388 19.093 1.00 42.99 116 GLN B CA 1
ATOM 1596 C C . GLN B 1 116 ? 24.276 23.509 19.428 1.00 44.02 116 GLN B C 1
ATOM 1597 O O . GLN B 1 116 ? 23.517 23.400 20.375 1.00 43.05 116 GLN B O 1
ATOM 1603 N N . VAL B 1 117 ? 24.304 24.586 18.647 1.00 77.97 117 VAL B N 1
ATOM 1604 C CA . VAL B 1 117 ? 23.419 25.725 18.881 1.00 80.69 117 VAL B CA 1
ATOM 1605 C C . VAL B 1 117 ? 22.101 25.538 18.126 1.00 82.09 117 VAL B C 1
ATOM 1606 O O . VAL B 1 117 ? 21.367 26.493 17.871 1.00 81.62 117 VAL B O 1
ATOM 1610 N N . GLN B 1 118 ? 21.814 24.289 17.777 1.00 77.51 118 GLN B N 1
ATOM 1611 C CA . GLN B 1 118 ? 20.596 23.935 17.060 1.00 79.64 118 GLN B CA 1
ATOM 1612 C C . GLN B 1 118 ? 19.377 24.107 17.953 1.00 80.57 118 GLN B C 1
ATOM 1613 O O . GLN B 1 118 ? 18.505 24.928 17.597 1.00 56.45 118 GLN B O 1
ATOM 1620 N N . LEU C 1 18 ? 20.403 7.703 -33.901 1.00 71.68 18 LEU D N 1
ATOM 1621 C CA . LEU C 1 18 ? 21.024 8.548 -32.839 1.00 71.68 18 LEU D CA 1
ATOM 1622 C C . LEU C 1 18 ? 21.945 9.590 -33.459 1.00 71.68 18 LEU D C 1
ATOM 1623 O O . LEU C 1 18 ? 23.071 9.796 -33.006 1.00 71.68 18 LEU D O 1
ATOM 1628 N N . ALA C 1 19 ? 21.445 10.250 -34.498 1.00 166.64 19 ALA D N 1
ATOM 1629 C CA . ALA C 1 19 ? 22.193 11.281 -35.206 1.00 166.64 19 ALA D CA 1
ATOM 1630 C C . ALA C 1 19 ? 22.345 12.532 -34.347 1.00 166.64 19 ALA D C 1
ATOM 1631 O O . ALA C 1 19 ? 22.439 13.646 -34.865 1.00 166.64 19 ALA D O 1
ATOM 1633 N N . LYS C 1 20 ? 22.371 12.345 -33.033 1.00 149.70 20 LYS D N 1
ATOM 1634 C CA . LYS C 1 20 ? 22.484 13.466 -32.114 1.00 149.70 20 LYS D CA 1
ATOM 1635 C C . LYS C 1 20 ? 23.543 13.213 -31.038 1.00 149.70 20 LYS D C 1
ATOM 1636 O O . LYS C 1 20 ? 24.527 13.946 -30.947 1.00 149.70 20 LYS D O 1
ATOM 1642 N N . GLY C 1 21 ? 23.339 12.179 -30.225 1.00 82.81 21 GLY D N 1
ATOM 1643 C CA . GLY C 1 21 ? 24.302 11.866 -29.183 1.00 82.81 21 GLY D CA 1
ATOM 1644 C C . GLY C 1 21 ? 25.654 11.531 -29.783 1.00 82.81 21 GLY D C 1
ATOM 1645 O O . GLY C 1 21 ? 26.601 12.316 -29.696 1.00 82.81 21 GLY D O 1
ATOM 1646 N N . TYR C 1 22 ? 25.745 10.352 -30.389 1.00 158.77 22 TYR D N 1
ATOM 1647 C CA . TYR C 1 22 ? 26.974 9.906 -31.033 1.00 158.77 22 TYR D CA 1
ATOM 1648 C C . TYR C 1 22 ? 26.609 9.232 -32.355 1.00 158.77 22 TYR D C 1
ATOM 1649 O O . TYR C 1 22 ? 25.446 8.894 -32.575 1.00 158.77 22 TYR D O 1
ATOM 1658 N N . ARG C 1 23 ? 27.597 9.043 -33.231 1.00 199.48 23 ARG D N 1
ATOM 1659 C CA . ARG C 1 23 ? 27.374 8.417 -34.537 1.00 199.48 23 ARG D CA 1
ATOM 1660 C C . ARG C 1 23 ? 26.581 9.353 -35.453 1.00 199.48 23 ARG D C 1
ATOM 1661 O O . ARG C 1 23 ? 25.362 9.475 -35.326 1.00 199.48 23 ARG D O 1
ATOM 1669 N N . GLY C 1 24 ? 27.279 10.003 -36.382 1.00 93.13 24 GLY D N 1
ATOM 1670 C CA . GLY C 1 24 ? 26.628 10.936 -37.287 1.00 93.13 24 GLY D CA 1
ATOM 1671 C C . GLY C 1 24 ? 26.041 10.378 -38.572 1.00 93.13 24 GLY D C 1
ATOM 1672 O O . GLY C 1 24 ? 26.485 10.737 -39.664 1.00 93.13 24 GLY D O 1
ATOM 1673 N N . GLN C 1 25 ? 25.032 9.517 -38.443 1.00 199.48 25 GLN D N 1
ATOM 1674 C CA . GLN C 1 25 ? 24.363 8.903 -39.592 1.00 199.48 25 GLN D CA 1
ATOM 1675 C C . GLN C 1 25 ? 23.965 9.945 -40.640 1.00 199.48 25 GLN D C 1
ATOM 1676 O O . GLN C 1 25 ? 23.437 11.001 -40.302 1.00 199.48 25 GLN D O 1
ATOM 1682 N N . ARG C 1 26 ? 24.219 9.641 -41.910 1.00 171.22 26 ARG D N 1
ATOM 1683 C CA . ARG C 1 26 ? 23.912 10.565 -43.000 1.00 171.22 26 ARG D CA 1
ATOM 1684 C C . ARG C 1 26 ? 22.424 10.666 -43.330 1.00 171.22 26 ARG D C 1
ATOM 1685 O O . ARG C 1 26 ? 22.044 10.631 -44.501 1.00 171.22 26 ARG D O 1
ATOM 1693 N N . SER C 1 27 ? 21.585 10.809 -42.305 1.00 132.68 27 SER D N 1
ATOM 1694 C CA . SER C 1 27 ? 20.140 10.908 -42.513 1.00 132.68 27 SER D CA 1
ATOM 1695 C C . SER C 1 27 ? 19.603 12.339 -42.447 1.00 132.68 27 SER D C 1
ATOM 1696 O O . SER C 1 27 ? 20.295 13.261 -42.008 1.00 132.68 27 SER D O 1
ATOM 1699 N N . ARG C 1 28 ? 18.362 12.514 -42.896 1.00 84.03 28 ARG D N 1
ATOM 1700 C CA . ARG C 1 28 ? 17.710 13.822 -42.899 1.00 84.03 28 ARG D CA 1
ATOM 1701 C C . ARG C 1 28 ? 17.615 14.333 -41.471 1.00 84.03 28 ARG D C 1
ATOM 1702 O O . ARG C 1 28 ? 17.730 15.531 -41.216 1.00 84.03 28 ARG D O 1
ATOM 1710 N N . SER C 1 29 ? 17.397 13.403 -40.547 1.00 116.47 29 SER D N 1
ATOM 1711 C CA . SER C 1 29 ? 17.291 13.723 -39.132 1.00 116.47 29 SER D CA 1
ATOM 1712 C C . SER C 1 29 ? 18.598 14.315 -38.635 1.00 116.47 29 SER D C 1
ATOM 1713 O O . SER C 1 29 ? 18.610 15.386 -38.035 1.00 116.47 29 SER D O 1
ATOM 1716 N N . TYR C 1 30 ? 19.694 13.606 -38.893 1.00 69.17 30 TYR D N 1
ATOM 1717 C CA . TYR C 1 30 ? 21.017 14.046 -38.480 1.00 69.17 30 TYR D CA 1
ATOM 1718 C C . TYR C 1 30 ? 21.173 15.525 -38.749 1.00 69.17 30 TYR D C 1
ATOM 1719 O O . TYR C 1 30 ? 20.939 16.344 -37.867 1.00 69.17 30 TYR D O 1
ATOM 1728 N N . ARG C 1 31 ? 21.563 15.865 -39.971 1.00 48.19 31 ARG D N 1
ATOM 1729 C CA . ARG C 1 31 ? 21.753 17.260 -40.346 1.00 47.39 31 ARG D CA 1
ATOM 1730 C C . ARG C 1 31 ? 20.791 18.193 -39.614 1.00 45.09 31 ARG D C 1
ATOM 1731 O O . ARG C 1 31 ? 21.224 19.113 -38.925 1.00 44.93 31 ARG D O 1
ATOM 1739 N N . ARG C 1 32 ? 19.491 17.942 -39.746 1.00 55.81 32 ARG D N 1
ATOM 1740 C CA . ARG C 1 32 ? 18.492 18.786 -39.098 1.00 53.08 32 ARG D CA 1
ATOM 1741 C C . ARG C 1 32 ? 18.702 18.941 -37.591 1.00 50.46 32 ARG D C 1
ATOM 1742 O O . ARG C 1 32 ? 18.773 20.067 -37.091 1.00 49.62 32 ARG D O 1
ATOM 1750 N N . ALA C 1 33 ? 18.792 17.823 -36.869 1.00 39.82 33 ALA D N 1
ATOM 1751 C CA . ALA C 1 33 ? 19.012 17.875 -35.421 1.00 39.82 33 ALA D CA 1
ATOM 1752 C C . ALA C 1 33 ? 20.395 18.433 -35.078 1.00 39.82 33 ALA D C 1
ATOM 1753 O O . ALA C 1 33 ? 20.545 19.141 -34.085 1.00 39.82 33 ALA D O 1
ATOM 1755 N N . LYS C 1 34 ? 21.399 18.118 -35.892 1.00 35.94 34 LYS D N 1
ATOM 1756 C CA . LYS C 1 34 ? 22.749 18.599 -35.645 1.00 35.94 34 LYS D CA 1
ATOM 1757 C C . LYS C 1 34 ? 22.867 20.110 -35.798 1.00 35.94 34 LYS D C 1
ATOM 1758 O O . LYS C 1 34 ? 23.593 20.759 -35.049 1.00 35.94 34 LYS D O 1
ATOM 1764 N N . GLU C 1 35 ? 22.158 20.675 -36.767 1.00 25.26 35 GLU D N 1
ATOM 1765 C CA . GLU C 1 35 ? 22.200 22.116 -36.955 1.00 25.26 35 GLU D CA 1
ATOM 1766 C C . GLU C 1 35 ? 21.560 22.761 -35.741 1.00 25.26 35 GLU D C 1
ATOM 1767 O O . GLU C 1 35 ? 22.048 23.765 -35.240 1.00 25.26 35 GLU D O 1
ATOM 1773 N N . ALA C 1 36 ? 20.462 22.168 -35.280 1.00 30.14 36 ALA D N 1
ATOM 1774 C CA . ALA C 1 36 ? 19.738 22.640 -34.102 1.00 30.14 36 ALA D CA 1
ATOM 1775 C C . ALA C 1 36 ? 20.665 22.701 -32.882 1.00 30.14 36 ALA D C 1
ATOM 1776 O O . ALA C 1 36 ? 20.733 23.727 -32.202 1.00 30.14 36 ALA D O 1
ATOM 1778 N N . VAL C 1 37 ? 21.369 21.607 -32.601 1.00 21.64 37 VAL D N 1
ATOM 1779 C CA . VAL C 1 37 ? 22.298 21.591 -31.487 1.00 21.64 37 VAL D CA 1
ATOM 1780 C C . VAL C 1 37 ? 23.265 22.775 -31.599 1.00 21.64 37 VAL D C 1
ATOM 1781 O O . VAL C 1 37 ? 23.315 23.626 -30.715 1.00 21.64 37 VAL D O 1
ATOM 1793 N N . ARG C 1 39 ? 23.150 25.555 -33.133 1.00 23.50 39 ARG D N 1
ATOM 1794 C CA . ARG C 1 39 ? 22.542 26.877 -32.997 1.00 23.50 39 ARG D CA 1
ATOM 1795 C C . ARG C 1 39 ? 22.241 27.152 -31.529 1.00 23.50 39 ARG D C 1
ATOM 1796 O O . ARG C 1 39 ? 22.360 28.281 -31.053 1.00 23.50 39 ARG D O 1
ATOM 1804 N N . ALA C 1 40 ? 21.851 26.114 -30.804 1.00 35.16 40 ALA D N 1
ATOM 1805 C CA . ALA C 1 40 ? 21.565 26.290 -29.401 1.00 35.16 40 ALA D CA 1
ATOM 1806 C C . ALA C 1 40 ? 22.886 26.581 -28.720 1.00 35.16 40 ALA D C 1
ATOM 1807 O O . ALA C 1 40 ? 22.930 27.379 -27.801 1.00 35.16 40 ALA D O 1
ATOM 1809 N N . LEU C 1 41 ? 23.960 25.935 -29.174 1.00 32.00 41 LEU D N 1
ATOM 1810 C CA . LEU C 1 41 ? 25.288 26.150 -28.599 1.00 32.00 41 LEU D CA 1
ATOM 1811 C C . LEU C 1 41 ? 25.830 27.544 -28.915 1.00 32.00 41 LEU D C 1
ATOM 1812 O O . LEU C 1 41 ? 26.297 28.234 -28.023 1.00 32.00 41 LEU D O 1
ATOM 1817 N N . TYR C 1 42 ? 25.766 27.967 -30.171 1.00 36.76 42 TYR D N 1
ATOM 1818 C CA . TYR C 1 42 ? 26.266 29.285 -30.534 1.00 36.76 42 TYR D CA 1
ATOM 1819 C C . TYR C 1 42 ? 25.556 30.381 -29.773 1.00 36.76 42 TYR D C 1
ATOM 1820 O O . TYR C 1 42 ? 26.168 31.385 -29.404 1.00 36.76 42 TYR D O 1
ATOM 1829 N N . TYR C 1 43 ? 24.263 30.215 -29.541 1.00 43.96 43 TYR D N 1
ATOM 1830 C CA . TYR C 1 43 ? 23.543 31.258 -28.833 1.00 43.96 43 TYR D CA 1
ATOM 1831 C C . TYR C 1 43 ? 23.843 31.334 -27.346 1.00 43.96 43 TYR D C 1
ATOM 1832 O O . TYR C 1 43 ? 24.138 32.407 -26.821 1.00 43.96 43 TYR D O 1
ATOM 1841 N N . GLN C 1 44 ? 23.798 30.198 -26.671 1.00 40.44 44 GLN D N 1
ATOM 1842 C CA . GLN C 1 44 ? 24.071 30.187 -25.255 1.00 40.44 44 GLN D CA 1
ATOM 1843 C C . GLN C 1 44 ? 25.504 30.623 -24.993 1.00 40.44 44 GLN D C 1
ATOM 1844 O O . GLN C 1 44 ? 25.794 31.192 -23.952 1.00 40.44 44 GLN D O 1
ATOM 1850 N N . TYR C 1 45 ? 26.395 30.368 -25.946 1.00 30.89 45 TYR D N 1
ATOM 1851 C CA . TYR C 1 45 ? 27.792 30.744 -25.804 1.00 30.89 45 TYR D CA 1
ATOM 1852 C C . TYR C 1 45 ? 27.954 32.247 -25.960 1.00 30.89 45 TYR D C 1
ATOM 1853 O O . TYR C 1 45 ? 28.754 32.870 -25.268 1.00 30.89 45 TYR D O 1
ATOM 1862 N N . ARG C 1 46 ? 27.195 32.841 -26.872 1.00 49.25 46 ARG D N 1
ATOM 1863 C CA . ARG C 1 46 ? 27.321 34.274 -27.089 1.00 49.25 46 ARG D CA 1
ATOM 1864 C C . ARG C 1 46 ? 26.772 35.060 -25.921 1.00 49.25 46 ARG D C 1
ATOM 1865 O O . ARG C 1 46 ? 27.269 36.135 -25.612 1.00 49.25 46 ARG D O 1
ATOM 1873 N N . ASP C 1 47 ? 25.744 34.528 -25.274 1.00 56.53 47 ASP D N 1
ATOM 1874 C CA . ASP C 1 47 ? 25.153 35.220 -24.141 1.00 56.53 47 ASP D CA 1
ATOM 1875 C C . ASP C 1 47 ? 26.085 35.208 -22.945 1.00 56.53 47 ASP D C 1
ATOM 1876 O O . ASP C 1 47 ? 26.175 36.195 -22.220 1.00 56.53 47 ASP D O 1
ATOM 1881 N N . ARG C 1 48 ? 26.792 34.103 -22.739 1.00 45.08 48 ARG D N 1
ATOM 1882 C CA . ARG C 1 48 ? 27.719 34.033 -21.623 1.00 45.08 48 ARG D CA 1
ATOM 1883 C C . ARG C 1 48 ? 28.791 35.088 -21.866 1.00 45.08 48 ARG D C 1
ATOM 1884 O O . ARG C 1 48 ? 28.899 36.051 -21.109 1.00 45.08 48 ARG D O 1
ATOM 1892 N N . LYS C 1 49 ? 29.570 34.914 -22.932 1.00 29.04 49 LYS D N 1
ATOM 1893 C CA . LYS C 1 49 ? 30.636 35.859 -23.266 1.00 29.04 49 LYS D CA 1
ATOM 1894 C C . LYS C 1 49 ? 30.215 37.320 -23.069 1.00 29.04 49 LYS D C 1
ATOM 1895 O O . LYS C 1 49 ? 30.909 38.090 -22.406 1.00 29.04 49 LYS D O 1
ATOM 1901 N N . LEU C 1 50 ? 29.073 37.681 -23.650 1.00 53.54 50 LEU D N 1
ATOM 1902 C CA . LEU C 1 50 ? 28.533 39.037 -23.569 1.00 53.54 50 LEU D CA 1
ATOM 1903 C C . LEU C 1 50 ? 28.189 39.469 -22.146 1.00 53.54 50 LEU D C 1
ATOM 1904 O O . LEU C 1 50 ? 28.576 40.548 -21.696 1.00 53.54 50 LEU D O 1
ATOM 1909 N N . ARG C 1 51 ? 27.444 38.631 -21.441 1.00 48.48 51 ARG D N 1
ATOM 1910 C CA . ARG C 1 51 ? 27.067 38.940 -20.072 1.00 48.48 51 ARG D CA 1
ATOM 1911 C C . ARG C 1 51 ? 28.348 39.080 -19.243 1.00 48.48 51 ARG D C 1
ATOM 1912 O O . ARG C 1 51 ? 28.464 39.963 -18.401 1.00 48.48 51 ARG D O 1
ATOM 1920 N N . LYS C 1 52 ? 29.317 38.215 -19.512 1.00 36.12 52 LYS D N 1
ATOM 1921 C CA . LYS C 1 52 ? 30.583 38.229 -18.800 1.00 36.12 52 LYS D CA 1
ATOM 1922 C C . LYS C 1 52 ? 31.361 39.483 -19.161 1.00 36.12 52 LYS D C 1
ATOM 1923 O O . LYS C 1 52 ? 32.288 39.870 -18.464 1.00 36.12 52 LYS D O 1
ATOM 1929 N N . ARG C 1 53 ? 30.960 40.121 -20.249 1.00 35.44 53 ARG D N 1
ATOM 1930 C CA . ARG C 1 53 ? 31.638 41.302 -20.764 1.00 35.44 53 ARG D CA 1
ATOM 1931 C C . ARG C 1 53 ? 31.072 42.603 -20.221 1.00 35.44 53 ARG D C 1
ATOM 1932 O O . ARG C 1 53 ? 31.777 43.607 -20.143 1.00 35.44 53 ARG D O 1
ATOM 1940 N N . GLU C 1 54 ? 29.794 42.592 -19.858 1.00 64.36 54 GLU D N 1
ATOM 1941 C CA . GLU C 1 54 ? 29.162 43.784 -19.312 1.00 64.36 54 GLU D CA 1
ATOM 1942 C C . GLU C 1 54 ? 29.691 43.979 -17.892 1.00 64.36 54 GLU D C 1
ATOM 1943 O O . GLU C 1 54 ? 30.046 45.095 -17.501 1.00 64.36 54 GLU D O 1
ATOM 1949 N N . PHE C 1 55 ? 29.756 42.889 -17.129 1.00 51.42 55 PHE D N 1
ATOM 1950 C CA . PHE C 1 55 ? 30.269 42.957 -15.773 1.00 51.42 55 PHE D CA 1
ATOM 1951 C C . PHE C 1 55 ? 31.708 43.445 -15.784 1.00 51.42 55 PHE D C 1
ATOM 1952 O O . PHE C 1 55 ? 32.020 44.453 -15.157 1.00 51.42 55 PHE D O 1
ATOM 1960 N N . ARG C 1 56 ? 32.584 42.745 -16.499 1.00 40.58 56 ARG D N 1
ATOM 1961 C CA . ARG C 1 56 ? 33.996 43.136 -16.572 1.00 40.58 56 ARG D CA 1
ATOM 1962 C C . ARG C 1 56 ? 34.133 44.661 -16.706 1.00 40.58 56 ARG D C 1
ATOM 1963 O O . ARG C 1 56 ? 35.021 45.270 -16.097 1.00 40.58 56 ARG D O 1
ATOM 1971 N N . ARG C 1 57 ? 33.253 45.274 -17.498 1.00 43.56 57 ARG D N 1
ATOM 1972 C CA . ARG C 1 57 ? 33.283 46.720 -17.686 1.00 43.56 57 ARG D CA 1
ATOM 1973 C C . ARG C 1 57 ? 32.787 47.436 -16.434 1.00 43.56 57 ARG D C 1
ATOM 1974 O O . ARG C 1 57 ? 33.338 48.462 -16.039 1.00 43.56 57 ARG D O 1
ATOM 1982 N N . LEU C 1 58 ? 31.750 46.888 -15.809 1.00 48.77 58 LEU D N 1
ATOM 1983 C CA . LEU C 1 58 ? 31.179 47.469 -14.596 1.00 48.77 58 LEU D CA 1
ATOM 1984 C C . LEU C 1 58 ? 32.223 47.539 -13.487 1.00 48.77 58 LEU D C 1
ATOM 1985 O O . LEU C 1 58 ? 32.471 48.597 -12.918 1.00 48.77 58 LEU D O 1
ATOM 1990 N N . TRP C 1 59 ? 32.815 46.392 -13.176 1.00 41.86 59 TRP D N 1
ATOM 1991 C CA . TRP C 1 59 ? 33.847 46.296 -12.155 1.00 41.86 59 TRP D CA 1
ATOM 1992 C C . TRP C 1 59 ? 34.878 47.398 -12.323 1.00 41.86 59 TRP D C 1
ATOM 1993 O O . TRP C 1 59 ? 34.980 48.283 -11.494 1.00 41.86 59 TRP D O 1
ATOM 2004 N N . ILE C 1 60 ? 35.647 47.318 -13.401 1.00 31.42 60 ILE D N 1
ATOM 2005 C CA . ILE C 1 60 ? 36.685 48.286 -13.715 1.00 31.42 60 ILE D CA 1
ATOM 2006 C C . ILE C 1 60 ? 36.243 49.743 -13.561 1.00 31.42 60 ILE D C 1
ATOM 2007 O O . ILE C 1 60 ? 37.023 50.589 -13.146 1.00 31.42 60 ILE D O 1
ATOM 2012 N N . ALA C 1 61 ? 34.990 50.032 -13.889 1.00 28.63 61 ALA D N 1
ATOM 2013 C CA . ALA C 1 61 ? 34.482 51.393 -13.802 1.00 28.63 61 ALA D CA 1
ATOM 2014 C C . ALA C 1 61 ? 34.300 51.862 -12.361 1.00 28.63 61 ALA D C 1
ATOM 2015 O O . ALA C 1 61 ? 34.471 53.048 -12.059 1.00 28.63 61 ALA D O 1
ATOM 2017 N N . ARG C 1 62 ? 33.938 50.937 -11.477 1.00 35.73 62 ARG D N 1
ATOM 2018 C CA . ARG C 1 62 ? 33.770 51.272 -10.072 1.00 35.73 62 ARG D CA 1
ATOM 2019 C C . ARG C 1 62 ? 35.142 51.393 -9.422 1.00 35.73 62 ARG D C 1
ATOM 2020 O O . ARG C 1 62 ? 35.502 52.461 -8.946 1.00 35.73 62 ARG D O 1
ATOM 2028 N N . ILE C 1 63 ? 35.896 50.296 -9.412 1.00 26.86 63 ILE D N 1
ATOM 2029 C CA . ILE C 1 63 ? 37.244 50.267 -8.850 1.00 26.86 63 ILE D CA 1
ATOM 2030 C C . ILE C 1 63 ? 38.038 51.525 -9.217 1.00 26.86 63 ILE D C 1
ATOM 2031 O O . ILE C 1 63 ? 38.821 52.024 -8.415 1.00 26.86 63 ILE D O 1
ATOM 2036 N N . ASN C 1 64 ? 37.837 52.036 -10.425 1.00 30.18 64 ASN D N 1
ATOM 2037 C CA . ASN C 1 64 ? 38.529 53.246 -10.877 1.00 30.18 64 ASN D CA 1
ATOM 2038 C C . ASN C 1 64 ? 38.005 54.443 -10.075 1.00 30.18 64 ASN D C 1
ATOM 2039 O O . ASN C 1 64 ? 38.750 55.104 -9.365 1.00 30.18 64 ASN D O 1
ATOM 2044 N N . ALA C 1 65 ? 36.708 54.694 -10.193 1.00 28.27 65 ALA D N 1
ATOM 2045 C CA . ALA C 1 65 ? 36.033 55.779 -9.496 1.00 28.27 65 ALA D CA 1
ATOM 2046 C C . ALA C 1 65 ? 36.254 55.744 -7.982 1.00 28.27 65 ALA D C 1
ATOM 2047 O O . ALA C 1 65 ? 36.212 56.776 -7.318 1.00 28.27 65 ALA D O 1
ATOM 2049 N N . ALA C 1 66 ? 36.472 54.556 -7.436 1.00 24.46 66 ALA D N 1
ATOM 2050 C CA . ALA C 1 66 ? 36.652 54.424 -6.011 1.00 24.46 66 ALA D CA 1
ATOM 2051 C C . ALA C 1 66 ? 38.068 54.730 -5.567 1.00 24.46 66 ALA D C 1
ATOM 2052 O O . ALA C 1 66 ? 38.279 55.177 -4.447 1.00 24.46 66 ALA D O 1
ATOM 2054 N N . VAL C 1 67 ? 39.034 54.492 -6.440 1.00 29.83 67 VAL D N 1
ATOM 2055 C CA . VAL C 1 67 ? 40.435 54.732 -6.102 1.00 29.83 67 VAL D CA 1
ATOM 2056 C C . VAL C 1 67 ? 40.784 56.167 -6.446 1.00 29.83 67 VAL D C 1
ATOM 2057 O O . VAL C 1 67 ? 41.922 56.598 -6.278 1.00 29.83 67 VAL D O 1
ATOM 2061 N N . ARG C 1 68 ? 39.777 56.893 -6.921 1.00 43.50 68 ARG D N 1
ATOM 2062 C CA . ARG C 1 68 ? 39.902 58.285 -7.338 1.00 43.50 68 ARG D CA 1
ATOM 2063 C C . ARG C 1 68 ? 40.385 59.186 -6.211 1.00 43.50 68 ARG D C 1
ATOM 2064 O O . ARG C 1 68 ? 41.517 59.676 -6.247 1.00 43.50 68 ARG D O 1
ATOM 2072 N N . ALA C 1 69 ? 39.527 59.400 -5.212 1.00 21.29 69 ALA D N 1
ATOM 2073 C CA . ALA C 1 69 ? 39.853 60.253 -4.067 1.00 21.29 69 ALA D CA 1
ATOM 2074 C C . ALA C 1 69 ? 41.155 59.903 -3.351 1.00 21.29 69 ALA D C 1
ATOM 2075 O O . ALA C 1 69 ? 41.731 60.747 -2.684 1.00 21.29 69 ALA D O 1
ATOM 2077 N N . TYR C 1 70 ? 41.616 58.663 -3.460 1.00 57.44 70 TYR D N 1
ATOM 2078 C CA . TYR C 1 70 ? 42.863 58.297 -2.803 1.00 57.44 70 TYR D CA 1
ATOM 2079 C C . TYR C 1 70 ? 44.061 58.577 -3.701 1.00 57.44 70 TYR D C 1
ATOM 2080 O O . TYR C 1 70 ? 45.163 58.081 -3.443 1.00 57.44 70 TYR D O 1
ATOM 2089 N N . GLY C 1 71 ? 43.840 59.354 -4.761 1.00 42.59 71 GLY D N 1
ATOM 2090 C CA . GLY C 1 71 ? 44.917 59.708 -5.673 1.00 42.59 71 GLY D CA 1
ATOM 2091 C C . GLY C 1 71 ? 45.529 58.589 -6.508 1.00 42.59 71 GLY D C 1
ATOM 2092 O O . GLY C 1 71 ? 46.751 58.387 -6.494 1.00 42.59 71 GLY D O 1
ATOM 2093 N N . LEU C 1 72 ? 44.684 57.871 -7.247 1.00 40.22 72 LEU D N 1
ATOM 2094 C CA . LEU C 1 72 ? 45.125 56.775 -8.110 1.00 40.22 72 LEU D CA 1
ATOM 2095 C C . LEU C 1 72 ? 44.021 56.469 -9.109 1.00 40.22 72 LEU D C 1
ATOM 2096 O O . LEU C 1 72 ? 42.924 57.011 -9.019 1.00 40.22 72 LEU D O 1
ATOM 2101 N N . ASN C 1 73 ? 44.320 55.613 -10.075 1.00 33.13 73 ASN D N 1
ATOM 2102 C CA . ASN C 1 73 ? 43.318 55.194 -11.041 1.00 33.13 73 ASN D CA 1
ATOM 2103 C C . ASN C 1 73 ? 43.433 53.677 -11.161 1.00 33.13 73 ASN D C 1
ATOM 2104 O O . ASN C 1 73 ? 44.334 53.065 -10.570 1.00 33.13 73 ASN D O 1
ATOM 2109 N N . TYR C 1 74 ? 42.521 53.066 -11.912 1.00 29.67 74 TYR D N 1
ATOM 2110 C CA . TYR C 1 74 ? 42.523 51.618 -12.067 1.00 29.67 74 TYR D CA 1
ATOM 2111 C C . TYR C 1 74 ? 43.872 51.066 -12.510 1.00 29.67 74 TYR D C 1
ATOM 2112 O O . TYR C 1 74 ? 44.301 50.008 -12.041 1.00 29.67 74 TYR D O 1
ATOM 2121 N N . SER C 1 75 ? 44.545 51.789 -13.398 1.00 37.05 75 SER D N 1
ATOM 2122 C CA . SER C 1 75 ? 45.847 51.363 -13.907 1.00 37.05 75 SER D CA 1
ATOM 2123 C C . SER C 1 75 ? 46.886 51.238 -12.797 1.00 37.05 75 SER D C 1
ATOM 2124 O O . SER C 1 75 ? 47.409 50.151 -12.543 1.00 37.05 75 SER D O 1
ATOM 2127 N N . THR C 1 76 ? 47.173 52.352 -12.132 1.00 66.90 76 THR D N 1
ATOM 2128 C CA . THR C 1 76 ? 48.153 52.385 -11.050 1.00 66.90 76 THR D CA 1
ATOM 2129 C C . THR C 1 76 ? 47.813 51.433 -9.909 1.00 66.90 76 THR D C 1
ATOM 2130 O O . THR C 1 76 ? 48.697 50.809 -9.326 1.00 66.90 76 THR D O 1
ATOM 2134 N N . PHE C 1 77 ? 46.529 51.333 -9.590 1.00 30.43 77 PHE D N 1
ATOM 2135 C CA . PHE C 1 77 ? 46.084 50.465 -8.508 1.00 30.43 77 PHE D CA 1
ATOM 2136 C C . PHE C 1 77 ? 46.321 48.994 -8.803 1.00 30.43 77 PHE D C 1
ATOM 2137 O O . PHE C 1 77 ? 46.512 48.180 -7.896 1.00 30.43 77 PHE D O 1
ATOM 2145 N N . ILE C 1 78 ? 46.296 48.641 -10.077 1.00 40.44 78 ILE D N 1
ATOM 2146 C CA . ILE C 1 78 ? 46.508 47.257 -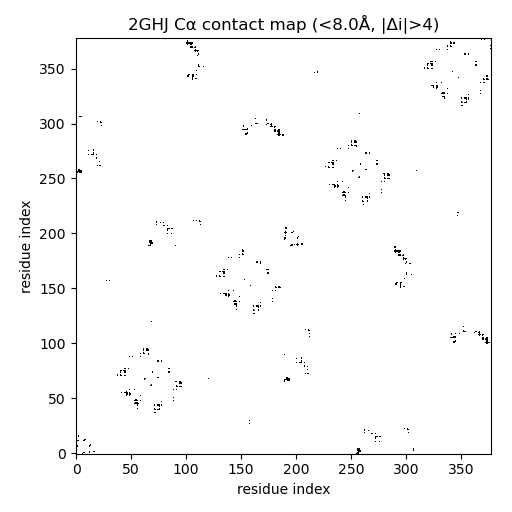10.436 1.00 40.44 78 ILE D CA 1
ATOM 2147 C C . ILE C 1 78 ? 48.000 46.967 -10.475 1.00 40.44 78 ILE D C 1
ATOM 2148 O O . ILE C 1 78 ? 48.436 45.852 -10.172 1.00 40.44 78 ILE D O 1
ATOM 2153 N N . ASN C 1 79 ? 48.781 47.977 -10.848 1.00 31.83 79 ASN D N 1
ATOM 2154 C CA . ASN C 1 79 ? 50.225 47.826 -10.889 1.00 31.83 79 ASN D CA 1
ATOM 2155 C C . ASN C 1 79 ? 50.710 47.652 -9.462 1.00 31.83 79 ASN D C 1
ATOM 2156 O O . ASN C 1 79 ? 51.625 46.882 -9.203 1.00 31.83 79 ASN D O 1
ATOM 2161 N N . GLY C 1 80 ? 50.082 48.375 -8.542 1.00 38.00 80 GLY D N 1
ATOM 2162 C CA . GLY C 1 80 ? 50.462 48.296 -7.147 1.00 38.00 80 GLY D CA 1
ATOM 2163 C C . GLY C 1 80 ? 50.092 46.976 -6.503 1.00 38.00 80 GLY D C 1
ATOM 2164 O O . GLY C 1 80 ? 50.898 46.384 -5.785 1.00 38.00 80 GLY D O 1
ATOM 2165 N N . LEU C 1 81 ? 48.874 46.510 -6.753 1.00 51.64 81 LEU D N 1
ATOM 2166 C CA . LEU C 1 81 ? 48.426 45.247 -6.183 1.00 51.64 81 LEU D CA 1
ATOM 2167 C C . LEU C 1 81 ? 49.409 44.152 -6.530 1.00 51.64 81 LEU D C 1
ATOM 2168 O O . LEU C 1 81 ? 49.601 43.211 -5.761 1.00 51.64 81 LEU D O 1
ATOM 2173 N N . LYS C 1 82 ? 50.046 44.289 -7.687 1.00 49.15 82 LYS D N 1
ATOM 2174 C CA . LYS C 1 82 ? 50.997 43.289 -8.150 1.00 49.15 82 LYS D CA 1
ATOM 2175 C C . LYS C 1 82 ? 52.399 43.392 -7.575 1.00 49.15 82 LYS D C 1
ATOM 2176 O O . LYS C 1 82 ? 53.067 42.370 -7.406 1.00 49.15 82 LYS D O 1
ATOM 2182 N N . LYS C 1 83 ? 52.853 44.608 -7.275 1.00 78.01 83 LYS D N 1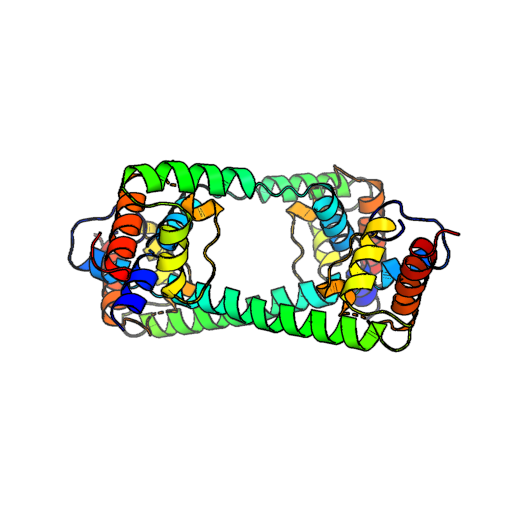
ATOM 2183 C CA . LYS C 1 83 ? 54.181 44.786 -6.698 1.00 78.01 83 LYS D CA 1
ATOM 2184 C C . LYS C 1 83 ? 54.159 44.401 -5.230 1.00 78.01 83 LYS D C 1
ATOM 2185 O O . LYS C 1 83 ? 55.184 44.039 -4.664 1.00 78.01 83 LYS D O 1
ATOM 2191 N N . ALA C 1 84 ? 52.985 44.478 -4.616 1.00 68.77 84 ALA D N 1
ATOM 2192 C CA . ALA C 1 84 ? 52.842 44.128 -3.208 1.00 68.77 84 ALA D CA 1
ATOM 2193 C C . ALA C 1 84 ? 52.471 42.652 -3.036 1.00 68.77 84 ALA D C 1
ATOM 2194 O O . ALA C 1 84 ? 52.305 42.172 -1.914 1.00 68.77 84 ALA D O 1
ATOM 2196 N N . GLY C 1 85 ? 52.349 41.934 -4.148 1.00 72.74 85 GLY D N 1
ATOM 2197 C CA . GLY C 1 85 ? 52.001 40.527 -4.078 1.00 72.74 85 GLY D CA 1
ATOM 2198 C C . GLY C 1 85 ? 50.627 40.294 -3.479 1.00 72.74 85 GLY D C 1
ATOM 2199 O O . GLY C 1 85 ? 50.471 39.537 -2.520 1.00 72.74 85 GLY D O 1
ATOM 2200 N N . ILE C 1 86 ? 49.621 40.952 -4.039 1.00 54.41 86 ILE D N 1
ATOM 2201 C CA . ILE C 1 86 ? 48.264 40.797 -3.553 1.00 54.41 86 ILE D CA 1
ATOM 2202 C C . ILE C 1 86 ? 47.418 40.248 -4.694 1.00 54.41 86 ILE D C 1
ATOM 2203 O O . ILE C 1 86 ? 47.154 40.947 -5.668 1.00 54.41 86 ILE D O 1
ATOM 2208 N N . GLU C 1 87 ? 47.010 38.987 -4.572 1.00 40.12 87 GLU D N 1
ATOM 2209 C CA . GLU C 1 87 ? 46.213 38.329 -5.600 1.00 40.12 87 GLU D CA 1
ATOM 2210 C C . GLU C 1 87 ? 44.720 38.384 -5.342 1.00 40.12 87 GLU D C 1
ATOM 2211 O O . GLU C 1 87 ? 44.148 37.455 -4.777 1.00 40.12 87 GLU D O 1
ATOM 2217 N N . LEU C 1 88 ? 44.087 39.467 -5.773 1.00 28.59 88 LEU D N 1
ATOM 2218 C CA . LEU C 1 88 ? 42.657 39.631 -5.594 1.00 28.59 88 LEU D CA 1
ATOM 2219 C C . LEU C 1 88 ? 42.006 39.998 -6.928 1.00 28.59 88 LEU D C 1
ATOM 2220 O O . LEU C 1 88 ? 42.562 40.769 -7.706 1.00 28.59 88 LEU D O 1
ATOM 2225 N N . ASP C 1 89 ? 40.831 39.429 -7.189 1.00 65.15 89 ASP D N 1
ATOM 2226 C CA . ASP C 1 89 ? 40.087 39.680 -8.428 1.00 65.15 89 ASP D CA 1
ATOM 2227 C C . ASP C 1 89 ? 39.430 41.046 -8.418 1.00 65.15 89 ASP D C 1
ATOM 2228 O O . ASP C 1 89 ? 39.171 41.604 -7.353 1.00 65.15 89 ASP D O 1
ATOM 2233 N N . ARG C 1 90 ? 39.152 41.578 -9.609 1.00 34.65 90 ARG D N 1
ATOM 2234 C CA . ARG C 1 90 ? 38.490 42.877 -9.716 1.00 34.65 90 ARG D CA 1
ATOM 2235 C C . ARG C 1 90 ? 37.034 42.672 -9.317 1.00 34.65 90 ARG D C 1
ATOM 2236 O O . ARG C 1 90 ? 36.327 43.614 -8.974 1.00 34.65 90 ARG D O 1
ATOM 2244 N N . LYS C 1 91 ? 36.609 41.415 -9.361 1.00 34.80 91 LYS D N 1
ATOM 2245 C CA . LYS C 1 91 ? 35.263 41.027 -8.984 1.00 34.80 91 LYS D CA 1
ATOM 2246 C C . LYS C 1 91 ? 35.209 41.137 -7.455 1.00 34.80 91 LYS D C 1
ATOM 2247 O O . LYS C 1 91 ? 34.251 41.677 -6.887 1.00 34.80 91 LYS D O 1
ATOM 2253 N N . ILE C 1 92 ? 36.254 40.624 -6.804 1.00 25.85 92 ILE D N 1
ATOM 2254 C CA . ILE C 1 92 ? 36.374 40.663 -5.353 1.00 25.85 92 ILE D CA 1
ATOM 2255 C C . ILE C 1 92 ? 36.524 42.135 -4.963 1.00 25.85 92 ILE D C 1
ATOM 2256 O O . ILE C 1 92 ? 35.823 42.631 -4.083 1.00 25.85 92 ILE D O 1
ATOM 2261 N N . LEU C 1 93 ? 37.438 42.823 -5.645 1.00 22.57 93 LEU D N 1
ATOM 2262 C CA . LEU C 1 93 ? 37.727 44.240 -5.420 1.00 22.57 93 LEU D CA 1
ATOM 2263 C C . LEU C 1 93 ? 36.497 45.135 -5.469 1.00 22.57 93 LEU D C 1
ATOM 2264 O O . LEU C 1 93 ? 36.203 45.843 -4.514 1.00 22.57 93 LEU D O 1
ATOM 2269 N N . ALA C 1 94 ? 35.790 45.114 -6.590 1.00 28.74 94 ALA D N 1
ATOM 2270 C CA . ALA C 1 94 ? 34.600 45.934 -6.761 1.00 28.74 94 ALA D CA 1
ATOM 2271 C C . ALA C 1 94 ? 33.555 45.573 -5.737 1.00 28.74 94 ALA D C 1
ATOM 2272 O O . ALA C 1 94 ? 32.596 46.310 -5.542 1.00 28.74 94 ALA D O 1
ATOM 2274 N N . ASP C 1 95 ? 33.721 44.424 -5.095 1.00 20.06 95 ASP D N 1
ATOM 2275 C CA . ASP C 1 95 ? 32.756 44.018 -4.102 1.00 20.06 95 ASP D CA 1
ATOM 2276 C C . ASP C 1 95 ? 33.075 44.635 -2.766 1.00 20.06 95 ASP D C 1
ATOM 2277 O O . ASP C 1 95 ? 32.202 45.218 -2.120 1.00 20.06 95 ASP D O 1
ATOM 2290 N N . ALA C 1 97 ? 34.892 47.205 -2.108 1.00 24.19 97 ALA D N 1
ATOM 2291 C CA . ALA C 1 97 ? 34.723 48.646 -2.235 1.00 24.19 97 ALA D CA 1
ATOM 2292 C C . ALA C 1 97 ? 33.373 49.163 -1.723 1.00 24.19 97 ALA D C 1
ATOM 2293 O O . ALA C 1 97 ? 33.284 50.306 -1.269 1.00 24.19 97 ALA D O 1
ATOM 2295 N N . VAL C 1 98 ? 32.327 48.339 -1.806 1.00 19.60 98 VAL D N 1
ATOM 2296 C CA . VAL C 1 98 ? 31.003 48.748 -1.337 1.00 19.60 98 VAL D CA 1
ATOM 2297 C C . VAL C 1 98 ? 30.571 48.017 -0.079 1.00 19.60 98 VAL D C 1
ATOM 2298 O O . VAL C 1 98 ? 29.850 48.564 0.750 1.00 19.60 98 VAL D O 1
ATOM 2302 N N . ARG C 1 99 ? 31.014 46.781 0.068 1.00 34.66 99 ARG D N 1
ATOM 2303 C CA . ARG C 1 99 ? 30.630 45.993 1.228 1.00 34.66 99 ARG D CA 1
ATOM 2304 C C . ARG C 1 99 ? 31.367 46.432 2.496 1.00 34.66 99 ARG D C 1
ATOM 2305 O O . ARG C 1 99 ? 30.746 46.644 3.542 1.00 34.66 99 ARG D O 1
ATOM 2313 N N . ASP C 1 100 ? 32.687 46.580 2.398 1.00 30.81 100 ASP D N 1
ATOM 2314 C CA . ASP C 1 100 ? 33.492 46.975 3.544 1.00 30.81 100 ASP D CA 1
ATOM 2315 C C . ASP C 1 100 ? 34.472 48.057 3.128 1.00 30.81 100 ASP D C 1
ATOM 2316 O O . ASP C 1 100 ? 35.681 47.811 3.014 1.00 30.81 100 ASP D O 1
ATOM 2321 N N . PRO C 1 101 ? 33.959 49.282 2.901 1.00 29.40 101 PRO D N 1
ATOM 2322 C CA . PRO C 1 101 ? 34.758 50.444 2.487 1.00 29.40 101 PRO D CA 1
ATOM 2323 C C . PRO C 1 101 ? 36.053 50.661 3.260 1.00 29.40 101 PRO D C 1
ATOM 2324 O O . PRO C 1 101 ? 37.039 51.130 2.694 1.00 29.40 101 PRO D O 1
ATOM 2328 N N . GLN C 1 102 ? 36.050 50.307 4.543 1.00 27.72 102 GLN D N 1
ATOM 2329 C CA . GLN C 1 102 ? 37.231 50.452 5.390 1.00 27.72 102 GLN D CA 1
ATOM 2330 C C . GLN C 1 102 ? 38.322 49.462 5.004 1.00 27.72 102 GLN D C 1
ATOM 2331 O O . GLN C 1 102 ? 39.476 49.846 4.776 1.00 27.72 102 GLN D O 1
ATOM 2337 N N . ALA C 1 103 ? 37.957 48.184 4.937 1.00 27.47 103 ALA D N 1
ATOM 2338 C CA . ALA C 1 103 ? 38.913 47.155 4.545 1.00 27.47 103 ALA D CA 1
ATOM 2339 C C . ALA C 1 103 ? 39.500 47.535 3.183 1.00 27.47 103 ALA D C 1
ATOM 2340 O O . ALA C 1 103 ? 40.693 47.361 2.942 1.00 27.47 103 ALA D O 1
ATOM 2342 N N . PHE C 1 104 ? 38.657 48.062 2.297 1.00 21.71 104 PHE D N 1
ATOM 2343 C CA . PHE C 1 104 ? 39.112 48.461 0.976 1.00 21.71 104 PHE D CA 1
ATOM 2344 C C . PHE C 1 104 ? 40.263 49.472 1.125 1.00 21.71 104 PHE D C 1
ATOM 2345 O O . PHE C 1 104 ? 41.347 49.324 0.528 1.00 21.71 104 PHE D O 1
ATOM 2353 N N . GLU C 1 105 ? 40.017 50.485 1.953 1.00 35.10 105 GLU D N 1
ATOM 2354 C CA . GLU C 1 105 ? 40.992 51.532 2.205 1.00 35.10 105 GLU D CA 1
ATOM 2355 C C . GLU C 1 105 ? 42.321 50.927 2.617 1.00 35.10 105 GLU D C 1
ATOM 2356 O O . GLU C 1 105 ? 43.382 51.407 2.229 1.00 35.10 105 GLU D O 1
ATOM 2362 N N . GLN C 1 106 ? 42.266 49.865 3.406 1.00 32.92 106 GLN D N 1
ATOM 2363 C CA . GLN C 1 106 ? 43.485 49.214 3.839 1.00 32.92 106 GLN D CA 1
ATOM 2364 C C . GLN C 1 106 ? 44.274 48.598 2.661 1.00 32.92 106 GLN D C 1
ATOM 2365 O O . GLN C 1 106 ? 45.504 48.577 2.691 1.00 32.92 106 GLN D O 1
ATOM 2371 N N . VAL C 1 107 ? 43.595 48.109 1.620 1.00 23.74 107 VAL D N 1
ATOM 2372 C CA . VAL C 1 107 ? 44.331 47.542 0.484 1.00 23.74 107 VAL D CA 1
ATOM 2373 C C . VAL C 1 107 ? 44.931 48.701 -0.304 1.00 23.74 107 VAL D C 1
ATOM 2374 O O . VAL C 1 107 ? 46.037 48.604 -0.840 1.00 23.74 107 VAL D O 1
ATOM 2378 N N . VAL C 1 108 ? 44.192 49.800 -0.356 1.00 32.02 108 VAL D N 1
ATOM 2379 C CA . VAL C 1 108 ? 44.671 50.989 -1.042 1.00 32.02 108 VAL D CA 1
ATOM 2380 C C . VAL C 1 108 ? 46.012 51.392 -0.414 1.00 32.02 108 VAL D C 1
ATOM 2381 O O . VAL C 1 108 ? 47.057 51.389 -1.079 1.00 32.02 108 VAL D O 1
ATOM 2385 N N . ASN C 1 109 ? 45.964 51.721 0.877 1.00 41.83 109 ASN D N 1
ATOM 2386 C CA . ASN C 1 109 ? 47.137 52.147 1.629 1.00 41.83 109 ASN D CA 1
ATOM 2387 C C . ASN C 1 109 ? 48.319 51.202 1.542 1.00 41.83 109 ASN D C 1
ATOM 2388 O O . ASN C 1 109 ? 49.458 51.604 1.767 1.00 41.83 109 ASN D O 1
ATOM 2393 N N . LYS C 1 110 ? 48.048 49.944 1.228 1.00 42.79 110 LYS D N 1
ATOM 2394 C CA . LYS C 1 110 ? 49.102 48.952 1.115 1.00 42.79 110 LYS D CA 1
ATOM 2395 C C . LYS C 1 110 ? 49.719 49.077 -0.270 1.00 42.79 110 LYS D C 1
ATOM 2396 O O . LYS C 1 110 ? 50.926 48.912 -0.433 1.00 42.79 110 LYS D O 1
ATOM 2402 N N . VAL C 1 111 ? 48.886 49.370 -1.265 1.00 46.55 111 VAL D N 1
ATOM 2403 C CA . VAL C 1 111 ? 49.377 49.537 -2.624 1.00 46.55 111 VAL D CA 1
ATOM 2404 C C . VAL C 1 111 ? 50.145 50.848 -2.698 1.00 46.55 111 VAL D C 1
ATO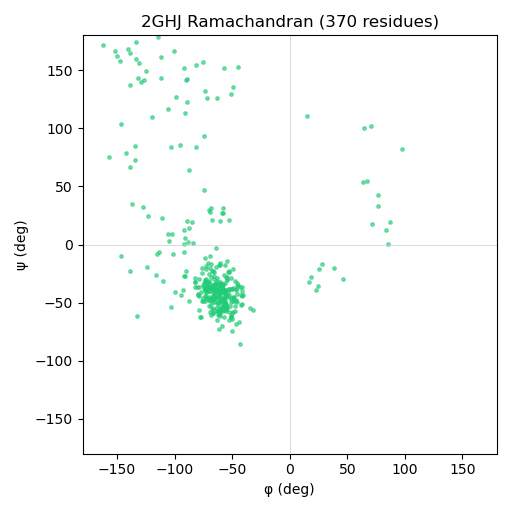M 2405 O O . VAL C 1 111 ? 51.251 50.881 -3.233 1.00 46.55 111 VAL D O 1
ATOM 2409 N N . LYS C 1 112 ? 49.564 51.923 -2.159 1.00 59.42 112 LYS D N 1
ATOM 2410 C CA . LYS C 1 112 ? 50.213 53.238 -2.187 1.00 59.42 112 LYS D CA 1
ATOM 2411 C C . LYS C 1 112 ? 51.571 53.182 -1.510 1.00 59.42 112 LYS D C 1
ATOM 2412 O O . LYS C 1 112 ? 52.571 53.660 -2.051 1.00 59.42 112 LYS D O 1
ATOM 2418 N N . GLU C 1 113 ? 51.598 52.607 -0.315 1.00 47.79 113 GLU D N 1
ATOM 2419 C CA . GLU C 1 113 ? 52.842 52.447 0.423 1.00 47.79 113 GLU D CA 1
ATOM 2420 C C . GLU C 1 113 ? 53.833 51.818 -0.549 1.00 47.79 113 GLU D C 1
ATOM 2421 O O . GLU C 1 113 ? 54.729 52.490 -1.080 1.00 47.79 113 GLU D O 1
ATOM 2427 N N . ALA C 1 114 ? 53.635 50.526 -0.790 1.00 47.78 114 ALA D N 1
ATOM 2428 C CA . ALA C 1 114 ? 54.470 49.762 -1.701 1.00 47.78 114 ALA D CA 1
ATOM 2429 C C . ALA C 1 114 ? 54.936 50.609 -2.877 1.00 47.78 114 ALA D C 1
ATOM 2430 O O . ALA C 1 114 ? 56.133 50.706 -3.137 1.00 47.78 114 ALA D O 1
ATOM 2432 N N . LEU C 1 115 ? 53.991 51.224 -3.583 1.00 75.81 115 LEU D N 1
ATOM 2433 C CA . LEU C 1 115 ? 54.322 52.046 -4.741 1.00 75.81 115 LEU D CA 1
ATOM 2434 C C . LEU C 1 115 ? 55.511 52.976 -4.518 1.00 75.81 115 LEU D C 1
ATOM 2435 O O . LEU C 1 115 ? 56.550 52.803 -5.151 1.00 75.81 115 LEU D O 1
ATOM 2440 N N . GLN C 1 116 ? 55.373 53.958 -3.631 1.00 57.36 116 GLN D N 1
ATOM 2441 C CA . GLN C 1 116 ? 56.474 54.884 -3.363 1.00 57.36 116 GLN D CA 1
ATOM 2442 C C . GLN C 1 116 ? 57.686 54.163 -2.760 1.00 57.36 116 GLN D C 1
ATOM 2443 O O . GLN C 1 116 ? 57.560 53.464 -1.758 1.00 57.36 116 GLN D O 1
ATOM 2449 N N . VAL C 1 117 ? 58.853 54.333 -3.376 1.00 199.48 117 VAL D N 1
ATOM 2450 C CA . VAL C 1 117 ? 60.092 53.711 -2.897 1.00 199.48 117 VAL D CA 1
ATOM 2451 C C . VAL C 1 117 ? 61.190 54.773 -2.912 1.00 199.48 117 VAL D C 1
ATOM 2452 O O . VAL C 1 117 ? 61.960 54.872 -3.869 1.00 199.48 117 VAL D O 1
ATOM 2456 N N . GLN C 1 118 ? 61.258 55.559 -1.840 1.00 151.54 118 GLN D N 1
ATOM 2457 C CA . GLN C 1 118 ? 62.225 56.646 -1.738 1.00 151.54 118 GLN D CA 1
ATOM 2458 C C . GLN C 1 118 ? 61.940 57.611 -2.878 1.00 151.54 118 GLN D C 1
ATOM 2459 O O . GLN C 1 118 ? 60.976 57.337 -3.637 1.00 36.90 118 GLN D O 1
ATOM 2466 N N . SER D 1 27 ? 19.271 32.751 11.877 1.00 60.06 27 SER E N 1
ATOM 2467 C CA . SER D 1 27 ? 19.436 32.114 13.226 1.00 60.06 27 SER E CA 1
ATOM 2468 C C . SER D 1 27 ? 20.912 31.959 13.568 1.00 60.06 27 SER E C 1
ATOM 2469 O O . SER D 1 27 ? 21.776 32.428 12.829 1.00 60.06 27 SER E O 1
ATOM 2472 N N . ARG D 1 28 ? 21.197 31.308 14.692 1.00 51.45 28 ARG E N 1
ATOM 2473 C CA . ARG D 1 28 ? 22.582 31.092 15.106 1.00 51.45 28 ARG E CA 1
ATOM 2474 C C . ARG D 1 28 ? 23.189 29.925 14.340 1.00 51.45 28 ARG E C 1
ATOM 2475 O O . ARG D 1 28 ? 24.340 29.991 13.905 1.00 51.45 28 ARG E O 1
ATOM 2483 N N . SER D 1 29 ? 22.421 28.852 14.185 1.00 50.53 29 SER E N 1
ATOM 2484 C CA . SER D 1 29 ? 22.908 27.718 13.425 1.00 50.53 29 SER E CA 1
ATOM 2485 C C . SER D 1 29 ? 23.275 28.235 12.027 1.00 50.53 29 SER E C 1
ATOM 2486 O O . SER D 1 29 ? 24.311 27.863 11.472 1.00 50.53 29 SER E O 1
ATOM 2489 N N . TYR D 1 30 ? 22.432 29.104 11.471 1.00 26.97 30 TYR E N 1
ATOM 2490 C CA . TYR D 1 30 ? 22.686 29.674 10.150 1.00 26.97 30 TYR E CA 1
ATOM 2491 C C . TYR D 1 30 ? 24.023 30.414 10.073 1.00 26.97 30 TYR E C 1
ATOM 2492 O O . TYR D 1 30 ? 24.839 30.172 9.178 1.00 26.97 30 TYR E O 1
ATOM 2501 N N . ARG D 1 31 ? 24.224 31.343 10.996 1.00 56.02 31 ARG E N 1
ATOM 2502 C CA . ARG D 1 31 ? 25.451 32.121 11.034 1.00 56.02 31 ARG E CA 1
ATOM 2503 C C . ARG D 1 31 ? 26.665 31.195 10.958 1.00 56.02 31 ARG E C 1
ATOM 2504 O O . ARG D 1 31 ? 27.481 31.307 10.046 1.00 56.02 31 ARG E O 1
ATOM 2512 N N . ARG D 1 32 ? 26.760 30.266 11.904 1.00 39.81 32 ARG E N 1
ATOM 2513 C CA . ARG D 1 32 ? 27.871 29.314 11.982 1.00 39.81 32 ARG E CA 1
ATOM 2514 C C . ARG D 1 32 ? 28.150 28.537 10.701 1.00 39.81 32 ARG E C 1
ATOM 2515 O O . ARG D 1 32 ? 29.299 28.391 10.283 1.00 39.81 32 ARG E O 1
ATOM 2523 N N . ALA D 1 33 ? 27.084 28.038 10.088 1.00 44.43 33 ALA E N 1
ATOM 2524 C CA . ALA D 1 33 ? 27.179 27.275 8.851 1.00 44.43 33 ALA E CA 1
ATOM 2525 C C . ALA D 1 33 ? 27.769 28.138 7.741 1.00 44.43 33 ALA E C 1
ATOM 2526 O O . ALA D 1 33 ? 28.580 27.674 6.936 1.00 44.43 33 ALA E O 1
ATOM 2528 N N . LYS D 1 34 ? 27.351 29.397 7.704 1.00 45.96 34 LYS E N 1
ATOM 2529 C CA . LYS D 1 34 ? 27.842 30.326 6.705 1.00 45.96 34 LYS E CA 1
ATOM 2530 C C . LYS D 1 34 ? 29.353 30.456 6.874 1.00 45.96 34 LYS E C 1
ATOM 2531 O O . LYS D 1 34 ? 30.107 30.434 5.897 1.00 45.96 34 LYS E O 1
ATOM 2537 N N . GLU D 1 35 ? 29.788 30.557 8.127 1.00 42.49 35 GLU E N 1
ATOM 2538 C CA . GLU D 1 35 ? 31.202 30.720 8.450 1.00 42.49 35 GLU E CA 1
ATOM 2539 C C . GLU D 1 35 ? 32.103 29.584 8.007 1.00 42.49 35 GLU E C 1
ATOM 2540 O O . GLU D 1 35 ? 33.260 29.807 7.646 1.00 42.49 35 GLU E O 1
ATOM 2546 N N . ALA D 1 36 ? 31.575 28.369 8.043 1.00 30.24 36 ALA E N 1
ATOM 2547 C CA . ALA D 1 36 ? 32.329 27.208 7.611 1.00 30.24 36 ALA E CA 1
ATOM 2548 C C . ALA D 1 36 ? 32.394 27.195 6.078 1.00 30.24 36 ALA E C 1
ATOM 2549 O O . ALA D 1 36 ? 33.410 26.787 5.496 1.00 30.24 36 ALA E O 1
ATOM 2551 N N . VAL D 1 37 ? 31.328 27.652 5.423 1.00 26.31 37 VAL E N 1
ATOM 2552 C CA . VAL D 1 37 ? 31.329 27.676 3.968 1.00 26.31 37 VAL E CA 1
ATOM 2553 C C . VAL D 1 37 ? 32.341 28.715 3.515 1.00 26.31 37 VAL E C 1
ATOM 2554 O O . VAL D 1 37 ? 32.979 28.580 2.455 1.00 26.31 37 VAL E O 1
ATOM 2566 N N . ARG D 1 39 ? 35.218 29.554 5.131 1.00 17.68 39 ARG E N 1
ATOM 2567 C CA . ARG D 1 39 ? 36.559 28.981 5.234 1.00 17.68 39 ARG E CA 1
ATOM 2568 C C . ARG D 1 39 ? 36.872 28.075 4.035 1.00 17.68 39 ARG E C 1
ATOM 2569 O O . ARG D 1 39 ? 38.001 28.057 3.537 1.00 17.68 39 ARG E O 1
ATOM 2577 N N . ALA D 1 40 ? 35.866 27.317 3.594 1.00 26.02 40 ALA E N 1
ATOM 2578 C CA . ALA D 1 40 ? 36.003 26.403 2.463 1.00 26.02 40 ALA E CA 1
ATOM 2579 C C . ALA D 1 40 ? 36.288 27.148 1.150 1.00 26.02 40 ALA E C 1
ATOM 2580 O O . ALA D 1 40 ? 37.267 26.862 0.464 1.00 26.02 40 ALA E O 1
ATOM 2582 N N . LEU D 1 41 ? 35.435 28.104 0.805 1.00 31.50 41 LEU E N 1
ATOM 2583 C CA . LEU D 1 41 ? 35.636 28.868 -0.415 1.00 31.50 41 LEU E CA 1
ATOM 2584 C C . LEU D 1 41 ? 36.964 29.623 -0.416 1.00 31.50 41 LEU E C 1
ATOM 2585 O O . LEU D 1 41 ? 37.569 29.826 -1.470 1.00 31.50 41 LEU E O 1
ATOM 2590 N N . TYR D 1 42 ? 37.417 30.054 0.757 1.00 21.63 42 TYR E N 1
ATOM 2591 C CA . TYR D 1 42 ? 38.676 30.776 0.818 1.00 21.63 42 TYR E CA 1
ATOM 2592 C C . TYR D 1 42 ? 39.755 29.796 0.399 1.00 21.63 42 TYR E C 1
ATOM 2593 O O . TYR D 1 42 ? 40.671 30.137 -0.350 1.00 21.63 42 TYR E O 1
ATOM 2602 N N . TYR D 1 43 ? 39.630 28.570 0.888 1.00 32.63 43 TYR E N 1
ATOM 2603 C CA . TYR D 1 43 ? 40.583 27.524 0.569 1.00 32.63 43 TYR E CA 1
ATOM 2604 C C . TYR D 1 43 ? 40.703 27.360 -0.950 1.00 32.63 43 TYR E C 1
ATOM 2605 O O . TYR D 1 43 ? 41.803 27.436 -1.524 1.00 32.63 43 TYR E O 1
ATOM 2614 N N . GLN D 1 44 ? 39.562 27.132 -1.594 1.00 25.60 44 GLN E N 1
ATOM 2615 C CA . GLN D 1 44 ? 39.531 26.958 -3.035 1.00 25.60 44 GLN E CA 1
ATOM 2616 C C . GLN D 1 44 ? 40.267 28.101 -3.723 1.00 25.60 44 GLN E C 1
ATOM 2617 O O . GLN D 1 44 ? 41.277 27.892 -4.388 1.00 25.60 44 GLN E O 1
ATOM 2623 N N . TYR D 1 45 ? 39.752 29.308 -3.533 1.00 20.81 45 TYR E N 1
ATOM 2624 C CA . TYR D 1 45 ? 40.316 30.511 -4.123 1.00 20.81 45 TYR E CA 1
ATOM 2625 C C . TYR D 1 45 ? 41.836 30.607 -3.991 1.00 20.81 45 TYR E C 1
ATOM 2626 O O . TYR D 1 45 ? 42.536 30.872 -4.976 1.00 20.81 45 TYR E O 1
ATOM 2635 N N . ARG D 1 46 ? 42.342 30.404 -2.773 1.00 24.05 46 ARG E N 1
ATOM 2636 C CA . ARG D 1 46 ? 43.770 30.489 -2.504 1.00 24.05 46 ARG E CA 1
ATOM 2637 C C . ARG D 1 46 ? 44.566 29.482 -3.327 1.00 24.05 46 ARG E C 1
ATOM 2638 O O . ARG D 1 46 ? 45.488 29.861 -4.061 1.00 24.05 46 ARG E O 1
ATOM 2646 N N . ASP D 1 47 ? 44.194 28.202 -3.205 1.00 27.25 47 ASP E N 1
ATOM 2647 C CA . ASP D 1 47 ? 44.845 27.086 -3.918 1.00 27.25 47 ASP E CA 1
ATOM 2648 C C . ASP D 1 47 ? 44.800 27.268 -5.445 1.00 27.25 47 ASP E C 1
ATOM 2649 O O . ASP D 1 47 ? 45.736 26.920 -6.167 1.00 27.25 47 ASP E O 1
ATOM 2654 N N . ARG D 1 48 ? 43.681 27.794 -5.923 1.00 34.71 48 ARG E N 1
ATOM 2655 C CA . ARG D 1 48 ? 43.505 28.060 -7.330 1.00 34.71 48 ARG E CA 1
ATOM 2656 C C . ARG D 1 48 ? 44.489 29.180 -7.706 1.00 34.71 48 ARG E C 1
ATOM 2657 O O . ARG D 1 48 ? 45.359 28.987 -8.550 1.00 34.71 48 ARG E O 1
ATOM 2665 N N . LYS D 1 49 ? 44.376 30.341 -7.065 1.00 62.40 49 LYS E N 1
ATOM 2666 C CA . LYS D 1 49 ? 45.282 31.458 -7.355 1.00 62.40 49 LYS E CA 1
ATOM 2667 C C . LYS D 1 49 ? 46.754 31.053 -7.248 1.00 62.40 49 LYS E C 1
ATOM 2668 O O . LYS D 1 49 ? 47.628 31.671 -7.858 1.00 62.40 49 LYS E O 1
ATOM 2674 N N . LEU D 1 50 ? 47.015 30.002 -6.480 1.00 51.39 50 LEU E N 1
ATOM 2675 C CA . LEU D 1 50 ? 48.370 29.518 -6.262 1.00 51.39 50 LEU E CA 1
ATOM 2676 C C . LEU D 1 50 ? 48.826 28.455 -7.275 1.00 51.39 50 LEU E C 1
ATOM 2677 O O . LEU D 1 50 ? 50.031 28.269 -7.480 1.00 51.39 50 LEU E O 1
ATOM 2682 N N . ARG D 1 51 ? 47.877 27.768 -7.910 1.00 96.71 51 ARG E N 1
ATOM 2683 C CA . ARG D 1 51 ? 48.229 26.722 -8.870 1.00 96.71 51 ARG E CA 1
ATOM 2684 C C . ARG D 1 51 ? 47.667 26.892 -10.287 1.00 96.71 51 ARG E C 1
ATOM 2685 O O . ARG D 1 51 ? 47.527 25.909 -11.016 1.00 96.71 51 ARG E O 1
ATOM 2693 N N . LYS D 1 52 ? 47.354 28.124 -10.684 1.00 72.46 52 LYS E N 1
ATOM 2694 C CA . LYS D 1 52 ? 46.817 28.371 -12.021 1.00 72.46 52 LYS E CA 1
ATOM 2695 C C . LYS D 1 52 ? 47.921 28.648 -13.032 1.00 72.46 52 LYS E C 1
ATOM 2696 O O . LYS D 1 52 ? 48.904 29.319 -12.724 1.00 72.46 52 LYS E O 1
ATOM 2702 N N . ARG D 1 53 ? 47.744 28.127 -14.243 1.00 70.69 53 ARG E N 1
ATOM 2703 C CA . ARG D 1 53 ? 48.713 28.305 -15.315 1.00 70.69 53 ARG E CA 1
ATOM 2704 C C . ARG D 1 53 ? 47.999 28.574 -16.634 1.00 70.69 53 ARG E C 1
ATOM 2705 O O . ARG D 1 53 ? 46.996 27.939 -16.952 1.00 70.69 53 ARG E O 1
ATOM 2713 N N . GLU D 1 54 ? 48.526 29.524 -17.395 1.00 80.34 54 GLU E N 1
ATOM 2714 C CA . GLU D 1 54 ? 47.960 29.884 -18.686 1.00 80.34 54 GLU E CA 1
ATOM 2715 C C . GLU D 1 54 ? 48.975 29.446 -19.743 1.00 80.34 54 GLU E C 1
ATOM 2716 O O . GLU D 1 54 ? 50.185 29.549 -19.518 1.00 80.34 54 GLU E O 1
ATOM 2722 N N . PHE D 1 55 ? 48.497 28.961 -20.887 1.00 42.60 55 PHE E N 1
ATOM 2723 C CA . PHE D 1 55 ? 49.401 28.508 -21.946 1.00 42.60 55 PHE E CA 1
ATOM 2724 C C . PHE D 1 55 ? 49.108 29.148 -23.306 1.00 42.60 55 PHE E C 1
ATOM 2725 O O . PHE D 1 55 ? 49.319 28.535 -24.351 1.00 42.60 55 PHE E O 1
ATOM 2733 N N . ARG D 1 56 ? 48.631 30.389 -23.272 1.00 38.43 56 ARG E N 1
ATOM 2734 C CA . ARG D 1 56 ? 48.295 31.145 -24.471 1.00 38.43 56 ARG E CA 1
ATOM 2735 C C . ARG D 1 56 ? 49.316 30.990 -25.598 1.00 38.43 56 ARG E C 1
ATOM 2736 O O . ARG D 1 56 ? 48.953 30.823 -26.763 1.00 38.43 56 ARG E O 1
ATOM 2744 N N . ARG D 1 57 ? 50.594 31.056 -25.246 1.00 24.19 57 ARG E N 1
ATOM 2745 C CA . ARG D 1 57 ? 51.682 30.939 -26.215 1.00 24.19 57 ARG E CA 1
ATOM 2746 C C . ARG D 1 57 ? 51.627 29.644 -27.044 1.00 24.19 57 ARG E C 1
ATOM 2747 O O . ARG D 1 57 ? 51.888 29.653 -28.264 1.00 24.19 57 ARG E O 1
ATOM 2755 N N . LEU D 1 58 ? 51.303 28.541 -26.361 1.00 28.84 58 LEU E N 1
ATOM 2756 C CA . LEU D 1 58 ? 51.208 27.202 -26.947 1.00 28.84 58 LEU E CA 1
ATOM 2757 C C . LEU D 1 58 ? 50.104 27.145 -27.992 1.00 28.84 58 LEU E C 1
ATOM 2758 O O . LEU D 1 58 ? 50.319 26.796 -29.141 1.00 28.84 58 LEU E O 1
ATOM 2763 N N . TRP D 1 59 ? 48.908 27.487 -27.564 1.00 24.30 59 TRP E N 1
ATOM 2764 C CA . TRP D 1 59 ? 47.757 27.491 -28.435 1.00 24.30 59 TRP E CA 1
ATOM 2765 C C . TRP D 1 59 ? 47.977 28.294 -29.729 1.00 24.30 59 TRP E C 1
ATOM 2766 O O . TRP D 1 59 ? 47.770 27.778 -30.829 1.00 24.30 59 TRP E O 1
ATOM 2777 N N . ILE D 1 60 ? 48.403 29.546 -29.608 1.00 23.50 60 ILE E N 1
ATOM 2778 C CA . ILE D 1 60 ? 48.636 30.374 -30.786 1.00 23.50 60 ILE E CA 1
ATOM 2779 C C . ILE D 1 60 ? 49.659 29.730 -31.737 1.00 23.50 60 ILE E C 1
ATOM 2780 O O . ILE D 1 60 ? 49.547 29.844 -32.955 1.00 23.50 60 ILE E O 1
ATOM 2785 N N . ALA D 1 61 ? 50.651 29.046 -31.173 1.00 22.95 61 ALA E N 1
ATOM 2786 C CA . ALA D 1 61 ? 51.682 28.382 -31.962 1.00 22.95 61 ALA E CA 1
ATOM 2787 C C . ALA D 1 61 ? 51.082 27.254 -32.783 1.00 22.95 61 ALA E C 1
ATOM 2788 O O . ALA D 1 61 ? 51.408 27.086 -33.958 1.00 22.95 61 ALA E O 1
ATOM 2790 N N . ARG D 1 62 ? 50.212 26.476 -32.147 1.00 20.22 62 ARG E N 1
ATOM 2791 C CA . ARG D 1 62 ? 49.551 25.373 -32.810 1.00 20.22 62 ARG E CA 1
ATOM 2792 C C . ARG D 1 62 ? 48.578 25.873 -33.875 1.00 20.22 62 ARG E C 1
ATOM 2793 O O . ARG D 1 62 ? 48.592 25.398 -35.007 1.00 20.22 62 ARG E O 1
ATOM 2801 N N . ILE D 1 63 ? 47.744 26.841 -33.519 1.00 21.06 63 ILE E N 1
ATOM 2802 C CA . ILE D 1 63 ? 46.794 27.384 -34.472 1.00 21.06 63 ILE E CA 1
ATOM 2803 C C . ILE D 1 63 ? 47.536 27.874 -35.719 1.00 21.06 63 ILE E C 1
ATOM 2804 O O . ILE D 1 63 ? 47.191 27.514 -36.840 1.00 21.06 63 ILE E O 1
ATOM 2809 N N . ASN D 1 64 ? 48.566 28.688 -35.508 1.00 35.54 64 ASN E N 1
ATOM 2810 C CA . ASN D 1 64 ? 49.377 29.242 -36.590 1.00 35.54 64 ASN E CA 1
ATOM 2811 C C . ASN D 1 64 ? 49.875 28.172 -37.577 1.00 35.54 64 ASN E C 1
ATOM 2812 O O . ASN D 1 64 ? 49.533 28.216 -38.750 1.00 35.54 64 ASN E O 1
ATOM 2817 N N . ALA D 1 65 ? 50.675 27.216 -37.109 1.00 36.36 65 ALA E N 1
ATOM 2818 C CA . ALA D 1 65 ? 51.203 26.152 -37.972 1.00 36.36 65 ALA E CA 1
ATOM 2819 C C . ALA D 1 65 ? 50.116 25.483 -38.803 1.00 36.36 65 ALA E C 1
ATOM 2820 O O . ALA D 1 65 ? 50.289 25.248 -40.006 1.00 36.36 65 ALA E O 1
ATOM 2822 N N . ALA D 1 66 ? 49.002 25.157 -38.156 1.00 21.39 66 ALA E N 1
ATOM 2823 C CA . ALA D 1 66 ? 47.900 24.524 -38.845 1.00 21.39 66 ALA E CA 1
ATOM 2824 C C . ALA D 1 66 ? 47.318 25.368 -39.997 1.00 21.39 66 ALA E C 1
ATOM 2825 O O . ALA D 1 66 ? 47.233 24.893 -41.143 1.00 21.39 66 ALA E O 1
ATOM 2827 N N . VAL D 1 67 ? 46.929 26.608 -39.712 1.00 21.34 67 VAL E N 1
ATOM 2828 C CA . VAL D 1 67 ? 46.328 27.437 -40.748 1.00 21.34 67 VAL E CA 1
ATOM 2829 C C . VAL D 1 67 ? 47.251 27.857 -41.897 1.00 21.34 67 VAL E C 1
ATOM 2830 O O . VAL D 1 67 ? 46.789 28.153 -42.999 1.00 21.34 67 VAL E O 1
ATOM 2834 N N . ARG D 1 68 ? 48.554 27.862 -41.659 1.00 22.19 68 ARG E N 1
ATOM 2835 C CA . ARG D 1 68 ? 49.494 28.252 -42.705 1.00 22.19 68 ARG E CA 1
ATOM 2836 C C . ARG D 1 68 ? 49.528 27.170 -43.780 1.00 22.19 68 ARG E C 1
ATOM 2837 O O . ARG D 1 68 ? 49.849 27.425 -44.946 1.00 22.19 68 ARG E O 1
ATOM 2845 N N . ALA D 1 69 ? 49.185 25.958 -43.367 1.00 33.23 69 ALA E N 1
ATOM 2846 C CA . ALA D 1 69 ? 49.160 24.818 -44.255 1.00 33.23 69 ALA E CA 1
ATOM 2847 C C . ALA D 1 69 ? 48.007 24.893 -45.247 1.00 33.23 69 ALA E C 1
ATOM 2848 O O . ALA D 1 69 ? 47.981 24.159 -46.234 1.00 33.23 69 ALA E O 1
ATOM 2850 N N . TYR D 1 70 ? 47.043 25.765 -44.970 1.00 35.75 70 TYR E N 1
ATOM 2851 C CA . TYR D 1 70 ? 45.891 25.926 -45.837 1.00 35.75 70 TYR E CA 1
ATOM 2852 C C . TYR D 1 70 ? 46.004 27.227 -46.616 1.00 35.75 70 TYR E C 1
ATOM 2853 O O . TYR D 1 70 ? 45.054 27.639 -47.286 1.00 35.75 70 TYR E O 1
ATOM 2862 N N . GLY D 1 71 ? 47.165 27.877 -46.522 1.00 31.73 71 GLY E N 1
ATOM 2863 C CA . GLY D 1 71 ? 47.394 29.119 -47.247 1.00 31.73 71 GLY E CA 1
ATOM 2864 C C . GLY D 1 71 ? 46.976 30.426 -46.593 1.00 31.73 71 GLY E C 1
ATOM 2865 O O . GLY D 1 71 ? 46.833 31.426 -47.290 1.00 31.73 71 GLY E O 1
ATOM 2866 N N . LEU D 1 72 ? 46.788 30.419 -45.272 1.00 34.00 72 LEU E N 1
ATOM 2867 C CA . LEU D 1 72 ? 46.386 31.609 -44.510 1.00 34.00 72 LEU E CA 1
ATOM 2868 C C . LEU D 1 72 ? 47.329 31.914 -43.338 1.00 34.00 72 LEU E C 1
ATOM 2869 O O . LEU D 1 72 ? 47.790 30.999 -42.655 1.00 34.00 72 LEU E O 1
ATOM 2874 N N . ASN D 1 73 ? 47.608 33.191 -43.092 1.00 30.28 73 ASN E N 1
ATOM 2875 C CA . ASN D 1 73 ? 48.465 33.550 -41.956 1.00 30.28 73 ASN E CA 1
ATOM 2876 C C . ASN D 1 73 ? 47.595 33.807 -40.715 1.00 30.28 73 ASN E C 1
ATOM 2877 O O . ASN D 1 73 ? 46.431 34.205 -40.831 1.00 30.28 73 ASN E O 1
ATOM 2882 N N . TYR D 1 74 ? 48.167 33.575 -39.534 1.00 38.39 74 TYR E N 1
ATOM 2883 C CA . TYR D 1 74 ? 47.449 33.739 -38.269 1.00 38.39 74 TYR E CA 1
ATOM 2884 C C . TYR D 1 74 ? 46.577 34.986 -38.198 1.00 38.39 74 TYR E C 1
ATOM 2885 O O . TYR D 1 74 ? 45.394 34.902 -37.870 1.00 38.39 74 TYR E O 1
ATOM 2894 N N . SER D 1 75 ? 47.169 36.137 -38.500 1.00 46.20 75 SER E N 1
ATOM 2895 C CA . SER D 1 75 ? 46.456 37.405 -38.460 1.00 46.20 75 SER E CA 1
ATOM 2896 C C . SER D 1 75 ? 45.138 37.343 -39.217 1.00 46.20 75 SER E C 1
ATOM 2897 O O . SER D 1 75 ? 44.077 37.576 -38.638 1.00 46.20 75 SER E O 1
ATOM 2900 N N . THR D 1 76 ? 45.205 37.024 -40.507 1.00 30.81 76 THR E N 1
ATOM 2901 C CA . THR D 1 76 ? 44.010 36.936 -41.348 1.00 30.81 76 THR E CA 1
ATOM 2902 C C . THR D 1 76 ? 42.953 35.962 -40.800 1.00 30.81 76 THR E C 1
ATOM 2903 O O . THR D 1 76 ? 41.788 36.326 -40.620 1.00 30.81 76 THR E O 1
ATOM 2907 N N . PHE D 1 77 ? 43.371 34.727 -40.537 1.00 20.68 77 PHE E N 1
ATOM 2908 C CA . PHE D 1 77 ? 42.472 33.706 -40.024 1.00 20.68 77 PHE E CA 1
ATOM 2909 C C . PHE D 1 77 ? 41.636 34.211 -38.857 1.00 20.68 77 PHE E C 1
ATOM 2910 O O . PHE D 1 77 ? 40.403 34.179 -38.893 1.00 20.68 77 PHE E O 1
ATOM 2918 N N . ILE D 1 78 ? 42.328 34.672 -37.818 1.00 54.13 78 ILE E N 1
ATOM 2919 C CA . ILE D 1 78 ? 41.696 35.193 -36.613 1.00 54.13 78 ILE E CA 1
ATOM 2920 C C . ILE D 1 78 ? 40.765 36.358 -36.913 1.00 54.13 78 ILE E C 1
ATOM 2921 O O . ILE D 1 78 ? 39.616 36.369 -36.477 1.00 54.13 78 ILE E O 1
ATOM 2926 N N . ASN D 1 79 ? 41.262 37.339 -37.655 1.00 34.65 79 ASN E N 1
ATOM 2927 C CA . ASN D 1 79 ? 40.451 38.490 -38.032 1.00 34.65 79 ASN E CA 1
ATOM 2928 C C . ASN D 1 79 ? 39.175 38.062 -38.775 1.00 34.65 79 ASN E C 1
ATOM 2929 O O . ASN D 1 79 ? 38.102 38.619 -38.558 1.00 34.65 79 ASN E O 1
ATOM 2934 N N . GLY D 1 80 ? 39.283 37.071 -39.653 1.00 25.89 80 GLY E N 1
ATOM 2935 C CA . GLY D 1 80 ? 38.101 36.645 -40.366 1.00 25.89 80 GLY E CA 1
ATOM 2936 C C . GLY D 1 80 ? 37.154 36.029 -39.366 1.00 25.89 80 GLY E C 1
ATOM 2937 O O . GLY D 1 80 ? 35.992 36.422 -39.221 1.00 25.89 80 GLY E O 1
ATOM 2938 N N . LEU D 1 81 ? 37.678 35.043 -38.659 1.00 25.93 81 LEU E N 1
ATOM 2939 C CA . LEU D 1 81 ? 36.908 34.337 -37.667 1.00 25.93 81 LEU E CA 1
ATOM 2940 C C . LEU D 1 81 ? 36.166 35.328 -36.794 1.00 25.93 81 LEU E C 1
ATOM 2941 O O . LEU D 1 81 ? 35.018 35.092 -36.437 1.00 25.93 81 LEU E O 1
ATOM 2946 N N . LYS D 1 82 ? 36.812 36.450 -36.481 1.00 49.97 82 LYS E N 1
ATOM 2947 C CA . LYS D 1 82 ? 36.225 37.485 -35.625 1.00 49.97 82 LYS E CA 1
ATOM 2948 C C . LYS D 1 82 ? 34.927 38.140 -36.099 1.00 49.97 82 LYS E C 1
ATOM 2949 O O . LYS D 1 82 ? 34.220 38.758 -35.303 1.00 49.97 82 LYS E O 1
ATOM 2955 N N . LYS D 1 83 ? 34.604 38.018 -37.382 1.00 41.69 83 LYS E N 1
ATOM 2956 C CA . LYS D 1 83 ? 33.385 38.627 -37.890 1.00 41.69 83 LYS E CA 1
ATOM 2957 C C . LYS D 1 83 ? 32.118 38.191 -37.152 1.00 41.69 83 LYS E C 1
ATOM 2958 O O . LYS D 1 83 ? 31.083 38.847 -37.248 1.00 41.69 83 LYS E O 1
ATOM 2964 N N . ALA D 1 84 ? 32.188 37.095 -36.409 1.00 46.06 84 ALA E N 1
ATOM 2965 C CA . ALA D 1 84 ? 31.020 36.637 -35.676 1.00 46.06 84 ALA E CA 1
ATOM 2966 C C . ALA D 1 84 ? 30.741 37.537 -34.459 1.00 46.06 84 ALA E C 1
ATOM 2967 O O . ALA D 1 84 ? 29.684 37.446 -33.826 1.00 46.06 84 ALA E O 1
ATOM 2969 N N . GLY D 1 85 ? 31.689 38.402 -34.126 1.00 62.63 85 GLY E N 1
ATOM 2970 C CA . GLY D 1 85 ? 31.490 39.296 -33.000 1.00 62.63 85 GLY E CA 1
ATOM 2971 C C . GLY D 1 85 ? 31.788 38.793 -31.593 1.00 62.63 85 GLY E C 1
ATOM 2972 O O . GLY D 1 85 ? 31.395 39.446 -30.629 1.00 62.63 85 GLY E O 1
ATOM 2973 N N . ILE D 1 86 ? 32.457 37.647 -31.452 1.00 50.70 86 ILE E N 1
ATOM 2974 C CA . ILE D 1 86 ? 32.802 37.123 -30.126 1.00 50.70 86 ILE E CA 1
ATOM 2975 C C . ILE D 1 86 ? 34.124 36.358 -30.110 1.00 50.70 86 ILE E C 1
ATOM 2976 O O . ILE D 1 86 ? 34.602 35.882 -31.145 1.00 50.70 86 ILE E O 1
ATOM 2981 N N . GLU D 1 87 ? 34.711 36.253 -28.921 1.00 56.43 87 GLU E N 1
ATOM 2982 C CA . GLU D 1 87 ? 35.985 35.568 -28.742 1.00 56.43 87 GLU E CA 1
ATOM 2983 C C . GLU D 1 87 ? 35.832 34.093 -28.467 1.00 56.43 87 GLU E C 1
ATOM 2984 O O . GLU D 1 87 ? 35.178 33.670 -27.514 1.00 56.43 87 GLU E O 1
ATOM 2990 N N . LEU D 1 88 ? 36.468 33.316 -29.324 1.00 35.47 88 LEU E N 1
ATOM 2991 C CA . LEU D 1 88 ? 36.447 31.875 -29.242 1.00 35.47 88 LEU E CA 1
ATOM 2992 C C . LEU D 1 88 ? 37.752 31.439 -28.547 1.00 35.47 88 LEU E C 1
ATOM 2993 O O . LEU D 1 88 ? 38.836 31.840 -28.954 1.00 35.47 88 LEU E O 1
ATOM 2998 N N . ASP D 1 89 ? 37.648 30.639 -27.490 1.00 46.62 89 ASP E N 1
ATOM 2999 C CA . ASP D 1 89 ? 38.830 30.184 -26.758 1.00 46.62 89 ASP E CA 1
ATOM 3000 C C . ASP D 1 89 ? 39.895 29.591 -27.665 1.00 46.62 89 ASP E C 1
ATOM 3001 O O . ASP D 1 89 ? 39.607 28.720 -28.476 1.00 46.62 89 ASP E O 1
ATOM 3006 N N . ARG D 1 90 ? 41.132 30.055 -27.508 1.00 26.41 90 ARG E N 1
ATOM 3007 C CA . ARG D 1 90 ? 42.236 29.579 -28.326 1.00 26.41 90 ARG E CA 1
ATOM 3008 C C . ARG D 1 90 ? 42.582 28.128 -28.092 1.00 26.41 90 ARG E C 1
ATOM 3009 O O . ARG D 1 90 ? 43.169 27.485 -28.951 1.00 26.41 90 ARG E O 1
ATOM 3017 N N . LYS D 1 91 ? 42.244 27.600 -26.929 1.00 31.27 91 LYS E N 1
ATOM 3018 C CA . LYS D 1 91 ? 42.564 26.208 -26.673 1.00 31.27 91 LYS E CA 1
ATOM 3019 C C . LYS D 1 91 ? 41.622 25.299 -27.468 1.00 31.27 91 LYS E C 1
ATOM 3020 O O . LYS D 1 91 ? 42.008 24.206 -27.888 1.00 31.27 91 LYS E O 1
ATOM 3026 N N . ILE D 1 92 ? 40.390 25.748 -27.686 1.00 24.92 92 ILE E N 1
ATOM 3027 C CA . ILE D 1 92 ? 39.437 24.947 -28.447 1.00 24.92 92 ILE E CA 1
ATOM 3028 C C . ILE D 1 92 ? 40.007 24.685 -29.836 1.00 24.92 92 ILE E C 1
ATOM 3029 O O . ILE D 1 92 ? 40.144 23.538 -30.254 1.00 24.92 92 ILE E O 1
ATOM 3034 N N . LEU D 1 93 ? 40.347 25.760 -30.537 1.00 40.86 93 LEU E N 1
ATOM 3035 C CA . LEU D 1 93 ? 40.897 25.670 -31.877 1.00 40.86 93 LEU E CA 1
ATOM 3036 C C . LEU D 1 93 ? 42.175 24.845 -31.938 1.00 40.86 93 LEU E C 1
ATOM 3037 O O . LEU D 1 93 ? 42.311 23.966 -32.790 1.00 40.86 93 LEU E O 1
ATOM 3042 N N . ALA D 1 94 ? 43.111 25.116 -31.035 1.00 26.12 94 ALA E N 1
ATOM 3043 C CA . ALA D 1 94 ? 44.377 24.392 -31.027 1.00 26.12 94 ALA E CA 1
ATOM 3044 C C . ALA D 1 94 ? 44.169 22.908 -30.793 1.00 26.12 94 ALA E C 1
ATOM 3045 O O . ALA D 1 94 ? 44.818 22.080 -31.416 1.00 26.12 94 ALA E O 1
ATOM 3047 N N . ASP D 1 95 ? 43.258 22.566 -29.892 1.00 23.04 95 ASP E N 1
ATOM 3048 C CA . ASP D 1 95 ? 42.975 21.152 -29.620 1.00 23.04 95 ASP E CA 1
ATOM 3049 C C . ASP D 1 95 ? 42.266 20.483 -30.804 1.00 23.04 95 ASP E C 1
ATOM 3050 O O . ASP D 1 95 ? 42.549 19.333 -31.136 1.00 23.04 95 ASP E O 1
ATOM 3063 N N . ALA D 1 97 ? 42.543 21.333 -33.966 1.00 34.75 97 ALA E N 1
ATOM 3064 C CA . ALA D 1 97 ? 43.532 21.126 -35.028 1.00 34.75 97 ALA E CA 1
ATOM 3065 C C . ALA D 1 97 ? 44.400 19.890 -34.833 1.00 34.75 97 ALA E C 1
ATOM 3066 O O . ALA D 1 97 ? 44.977 19.378 -35.782 1.00 34.75 97 ALA E O 1
ATOM 3068 N N . VAL D 1 98 ? 44.496 19.404 -33.604 1.00 33.46 98 VAL E N 1
ATOM 3069 C CA . VAL D 1 98 ? 45.330 18.239 -33.317 1.00 33.46 98 VAL E CA 1
ATOM 3070 C C . VAL D 1 98 ? 44.566 16.917 -33.332 1.00 33.46 98 VAL E C 1
ATOM 3071 O O . VAL D 1 98 ? 45.033 15.925 -33.889 1.00 33.46 98 VAL E O 1
ATOM 3075 N N . ARG D 1 99 ? 43.387 16.920 -32.721 1.00 52.81 99 ARG E N 1
ATOM 3076 C CA . ARG D 1 99 ? 42.581 15.715 -32.585 1.00 52.81 99 ARG E CA 1
ATOM 3077 C C . ARG D 1 99 ? 41.544 15.418 -33.666 1.00 52.81 99 ARG E C 1
ATOM 3078 O O . ARG D 1 99 ? 41.197 14.254 -33.889 1.00 52.81 99 ARG E O 1
ATOM 3086 N N . ASP D 1 100 ? 41.033 16.450 -34.326 1.00 39.26 100 ASP E N 1
ATOM 3087 C CA . ASP D 1 100 ? 40.047 16.234 -35.379 1.00 39.26 100 ASP E CA 1
ATOM 3088 C C . ASP D 1 100 ? 40.331 17.147 -36.559 1.00 39.26 100 ASP E C 1
ATOM 3089 O O . ASP D 1 100 ? 39.548 18.047 -36.865 1.00 39.26 100 ASP E O 1
ATOM 3094 N N . PRO D 1 101 ? 41.462 16.915 -37.241 1.00 35.83 101 PRO E N 1
ATOM 3095 C CA . PRO D 1 101 ? 41.932 17.671 -38.407 1.00 35.83 101 PRO E CA 1
ATOM 3096 C C . PRO D 1 101 ? 40.866 17.802 -39.488 1.00 35.83 101 PRO E C 1
ATOM 3097 O O . PRO D 1 101 ? 40.855 18.770 -40.253 1.00 35.83 101 PRO E O 1
ATOM 3101 N N . GLN D 1 102 ? 39.977 16.813 -39.541 1.00 32.26 102 GLN E N 1
ATOM 3102 C CA . GLN D 1 102 ? 38.896 16.788 -40.519 1.00 32.26 102 GLN E CA 1
ATOM 3103 C C . GLN D 1 102 ? 37.997 18.002 -40.322 1.00 32.26 102 GLN E C 1
ATOM 3104 O O . GLN D 1 102 ? 37.832 18.825 -41.228 1.00 32.26 102 GLN E O 1
ATOM 3110 N N . ALA D 1 103 ? 37.424 18.110 -39.128 1.00 21.10 103 ALA E N 1
ATOM 3111 C CA . ALA D 1 103 ? 36.552 19.236 -38.804 1.00 21.10 103 ALA E CA 1
ATOM 3112 C C . ALA D 1 103 ? 37.293 20.574 -38.892 1.00 21.10 103 ALA E C 1
ATOM 3113 O O . ALA D 1 103 ? 36.793 21.534 -39.481 1.00 21.10 103 ALA E O 1
ATOM 3115 N N . PHE D 1 104 ? 38.487 20.634 -38.308 1.00 30.59 104 PHE E N 1
ATOM 3116 C CA . PHE D 1 104 ? 39.258 21.865 -38.334 1.00 30.59 104 PHE E CA 1
ATOM 3117 C C . PHE D 1 104 ? 39.261 22.474 -39.755 1.00 30.59 104 PHE E C 1
ATOM 3118 O O . PHE D 1 104 ? 39.083 23.696 -39.937 1.00 30.59 104 PHE E O 1
ATOM 3126 N N . GLU D 1 105 ? 39.439 21.604 -40.751 1.00 29.87 105 GLU E N 1
ATOM 3127 C CA . GLU D 1 105 ? 39.466 22.006 -42.157 1.00 29.87 105 GLU E CA 1
ATOM 3128 C C . GLU D 1 105 ? 38.162 22.716 -42.572 1.00 29.87 105 GLU E C 1
ATOM 3129 O O . GLU D 1 105 ? 38.165 23.627 -43.407 1.00 29.87 105 GLU E O 1
ATOM 3135 N N . GLN D 1 106 ? 37.052 22.286 -41.977 1.00 38.16 106 GLN E N 1
ATOM 3136 C CA . GLN D 1 106 ? 35.757 22.886 -42.263 1.00 38.16 106 GLN E CA 1
ATOM 3137 C C . GLN D 1 106 ? 35.757 24.318 -41.757 1.00 38.16 106 GLN E C 1
ATOM 3138 O O . GLN D 1 106 ? 35.294 25.218 -42.445 1.00 38.16 106 GLN E O 1
ATOM 3144 N N . VAL D 1 107 ? 36.277 24.522 -40.551 1.00 23.91 107 VAL E N 1
ATOM 3145 C CA . VAL D 1 107 ? 36.352 25.864 -39.978 1.00 23.91 107 VAL E CA 1
ATOM 3146 C C . VAL D 1 107 ? 37.227 26.721 -40.891 1.00 23.91 107 VAL E C 1
ATOM 3147 O O . VAL D 1 107 ? 36.879 27.855 -41.216 1.00 23.91 107 VAL E O 1
ATOM 3151 N N . VAL D 1 108 ? 38.362 26.172 -41.311 1.00 27.25 108 VAL E N 1
ATOM 3152 C CA . VAL D 1 108 ? 39.258 26.922 -42.182 1.00 27.25 108 VAL E CA 1
ATOM 3153 C C . VAL D 1 108 ? 38.579 27.330 -43.495 1.00 27.25 108 VAL E C 1
ATOM 3154 O O . VAL D 1 108 ? 38.835 28.412 -44.030 1.00 27.25 108 VAL E O 1
ATOM 3158 N N . ASN D 1 109 ? 37.703 26.479 -44.014 1.00 33.89 109 ASN E N 1
ATOM 3159 C CA . ASN D 1 109 ? 37.027 26.829 -45.255 1.00 33.89 109 ASN E CA 1
ATOM 3160 C C . ASN D 1 109 ? 35.880 27.809 -45.060 1.00 33.89 109 ASN E C 1
ATOM 3161 O O . ASN D 1 109 ? 35.574 28.605 -45.947 1.00 33.89 109 ASN E O 1
ATOM 3166 N N . LYS D 1 110 ? 35.257 27.758 -43.891 1.00 29.50 110 LYS E N 1
ATOM 3167 C CA . LYS D 1 110 ? 34.175 28.673 -43.577 1.00 29.50 110 LYS E CA 1
ATOM 3168 C C . LYS D 1 110 ? 34.787 30.071 -43.433 1.00 29.50 110 LYS E C 1
ATOM 3169 O O . LYS D 1 110 ? 34.188 31.073 -43.843 1.00 29.50 110 LYS E O 1
ATOM 3175 N N . VAL D 1 111 ? 35.988 30.138 -42.864 1.00 23.05 111 VAL E N 1
ATOM 3176 C CA . VAL D 1 111 ? 36.643 31.424 -42.704 1.00 23.05 111 VAL E CA 1
ATOM 3177 C C . VAL D 1 111 ? 37.112 31.955 -44.067 1.00 23.05 111 VAL E C 1
ATOM 3178 O O . VAL D 1 111 ? 37.064 33.164 -44.321 1.00 23.05 111 VAL E O 1
ATOM 3182 N N . LYS D 1 112 ? 37.567 31.067 -44.951 1.00 37.20 112 LYS E N 1
ATOM 3183 C CA . LYS D 1 112 ? 38.000 31.526 -46.268 1.00 37.20 112 LYS E CA 1
ATOM 3184 C C . LYS D 1 112 ? 36.801 32.157 -46.958 1.00 37.20 112 LYS E C 1
ATOM 3185 O O . LYS D 1 112 ? 36.935 33.141 -47.669 1.00 37.20 112 LYS E O 1
ATOM 3191 N N . GLU D 1 113 ? 35.625 31.585 -46.736 1.00 50.99 113 GLU E N 1
ATOM 3192 C CA . GLU D 1 113 ? 34.411 32.115 -47.333 1.00 50.99 113 GLU E CA 1
ATOM 3193 C C . GLU D 1 113 ? 34.099 33.502 -46.786 1.00 50.99 113 GLU E C 1
ATOM 3194 O O . GLU D 1 113 ? 33.782 34.411 -47.542 1.00 50.99 113 GLU E O 1
ATOM 3200 N N . ALA D 1 114 ? 34.197 33.669 -45.472 1.00 64.58 114 ALA E N 1
ATOM 3201 C CA . ALA D 1 114 ? 33.902 34.958 -44.863 1.00 64.58 114 ALA E CA 1
ATOM 3202 C C . ALA D 1 114 ? 34.836 36.041 -45.363 1.00 64.58 114 ALA E C 1
ATOM 3203 O O . ALA D 1 114 ? 34.551 37.226 -45.224 1.00 64.58 114 ALA E O 1
ATOM 3205 N N . LEU D 1 115 ? 35.955 35.631 -45.947 1.00 50.61 115 LEU E N 1
ATOM 3206 C CA . LEU D 1 115 ? 36.931 36.576 -46.475 1.00 50.61 115 LEU E CA 1
ATOM 3207 C C . LEU D 1 115 ? 36.785 36.679 -47.989 1.00 50.61 115 LEU E C 1
ATOM 3208 O O . LEU D 1 115 ? 37.395 37.539 -48.620 1.00 50.61 115 LEU E O 1
ATOM 3213 N N . GLN D 1 116 ? 35.955 35.802 -48.546 1.00 92.86 116 GLN E N 1
ATOM 3214 C CA . GLN D 1 116 ? 35.706 35.691 -49.987 1.00 92.86 116 GLN E CA 1
ATOM 3215 C C . GLN D 1 116 ? 36.590 34.556 -50.526 1.00 92.86 116 GLN E C 1
ATOM 3216 O O . GLN D 1 116 ? 37.680 34.800 -51.049 1.00 92.86 116 GLN E O 1
ATOM 3222 N N . VAL D 1 117 ? 36.102 33.323 -50.369 1.00 159.86 117 VAL E N 1
ATOM 3223 C CA . VAL D 1 117 ? 36.790 32.100 -50.797 1.00 159.86 117 VAL E CA 1
ATOM 3224 C C . VAL D 1 117 ? 38.261 32.290 -51.109 1.00 159.86 117 VAL E C 1
ATOM 3225 O O . VAL D 1 117 ? 38.614 32.906 -52.113 1.00 159.86 117 VAL E O 1
ATOM 3229 N N . GLN D 1 118 ? 39.118 31.732 -50.262 1.00 199.48 118 GLN E N 1
ATOM 3230 C CA . GLN D 1 118 ? 40.553 31.873 -50.450 1.00 199.48 118 GLN E CA 1
ATOM 3231 C C . GLN D 1 118 ? 40.814 33.356 -50.701 1.00 199.48 118 GLN E C 1
ATOM 3232 O O . GLN D 1 118 ? 41.687 33.668 -51.536 1.00 143.42 118 GLN E O 1
#

CATH classification: 1.20.5.1450 (+1 more: 1.10.1900.20)